Protein AF-0000000072267775 (afdb_homodimer)

Solvent-accessible surface area (backbone atoms only — not comparable to full-atom values): 23892 Å² total; per-residue (Å²): 131,82,83,70,72,66,82,50,84,39,82,40,55,26,66,60,50,72,68,62,51,66,71,50,48,56,61,29,36,35,22,32,34,41,36,36,34,30,46,35,71,53,41,47,44,39,39,70,70,67,62,46,78,72,95,62,68,51,29,81,65,31,11,24,40,31,27,36,28,65,43,62,46,77,40,95,89,70,45,74,48,82,42,37,34,45,63,38,65,40,53,80,43,58,92,45,47,57,58,43,40,70,72,35,50,39,36,34,42,32,22,24,90,46,67,52,61,63,52,28,52,71,40,27,31,80,58,63,14,33,34,31,21,54,39,52,91,80,44,22,53,53,38,28,69,9,49,75,46,77,76,47,76,43,60,39,91,84,48,34,78,66,24,22,34,38,30,33,34,28,49,68,24,38,69,26,28,27,33,24,26,57,84,27,50,45,40,56,61,54,50,43,44,50,51,34,36,52,54,47,47,59,57,60,66,64,52,68,76,61,70,70,62,70,64,81,72,68,74,61,71,72,57,70,82,113,130,82,84,73,72,66,83,48,87,39,82,39,54,25,66,59,51,72,68,63,51,66,71,53,48,57,62,29,36,35,23,31,35,42,36,35,35,29,44,35,69,52,42,47,43,38,40,69,71,69,61,46,79,73,95,62,66,52,29,82,66,32,12,24,40,30,26,37,30,65,42,61,46,79,42,96,88,70,46,73,47,80,41,37,35,44,63,37,66,41,53,80,43,57,91,46,48,57,58,43,39,71,73,36,50,40,36,34,44,31,22,23,90,47,66,53,63,64,52,27,51,71,41,26,30,81,59,63,16,32,32,32,20,52,40,48,90,80,44,21,54,53,38,28,70,9,48,76,45,77,75,47,76,42,61,40,90,83,48,33,78,65,24,21,35,38,30,32,33,29,50,68,24,39,68,27,30,27,34,25,26,56,84,28,48,44,41,55,62,54,51,42,42,50,51,33,38,51,54,48,48,59,58,59,67,62,52,68,73,62,70,70,63,66,63,82,70,68,78,60,74,75,67,64,91,113

InterPro domains:
  IPR004647 Fe-S hydro-lyase, tartrate dehydratase beta-type, catalytic domain [PF05683] (7-189)
  IPR036660 Fe-S hydro-lyase, tartrate dehydratase beta-type, catalytic domain superfamily [G3DSA:3.20.130.10] (2-190)
  IPR036660 Fe-S hydro-lyase, tartrate dehydratase beta-type, catalytic domain superfamily [SSF117457] (10-189)

pLDDT: mean 86.3, std 21.01, range [22.2, 98.94]

Secondary structure (DSSP, 8-state):
--TTS-PPEEEEESS--HHHHHT--TT-EEEEEEEEEE--HHHHIIIIIS-PPPSS-TTTS--EEE-EEEEEEE-TTS-EEEEEEEE-BGGGGHHHHHHHHHHH--SEEEEBS---HHHIIIIIGGGT-EEEEE--TT-HHHHHHTEEEEEEEESHHHH-TTTSEEEEEEEEEEEEEEEE-TT--BHHHHHHHHHHHHHHHHHHHTS-THHHH-----GGGGSTT-/--TTS-PPEEEEESS--HHHHHT--TT-EEEEEEEEEE--HHHHIIIIIS-PPPSS-TTTS--EEE-EEEEEEE-TTS-EEEEEEEE-BGGGGHHHHHHHHHHH--SEEEEBS---HHHIIIIIGGGT-EEEEE--TT-HHHHHHTEEEEEEEESHHHH-TTTSEEEEEEEEEEEEEEEE-TT--BHHHHHHHHHHHHHHHHHHHTS-THHHH-----TTTTS---

Organism: Cereibacter sphaeroides (strain ATCC 17023 / DSM 158 / JCM 6121 / CCUG 31486 / LMG 2827 / NBRC 12203 / NCIMB 8253 / ATH 2.4.1.) (NCBI:txid272943)

Foldseek 3Di:
DPPPDPADEEEAEQLHDLVRQQPDDFFHWYFYFFKEKEAEPLNLCCCQPVPDADPDDAPVRGLAYFQWAWPWDQDPVRFIDTAFIGFDDCQVCLVRQQVCCVRHLHQEYEGADDYDLCSLQVHNLVSNHFYWYAPDPPCRRVQRVQFPGWDDWAPCVPQNRRRIMTMTGGDRGDGIGGQAGNNSDGPVVVVVVVVVVVVVCVVVVPPDPVVVPVPPPVVPVPPPPD/DPPPDPADEEEAEQLHDLVRQQPDDFFHWYFYFFKEKEAEPLNLCCCQPVPDADPDDAPVRGLAYFQWAWPWDQDPVRFIDTAFIGFDDCQVCLVRQQVCCVRHLHQEYEGADDYDLCSLQVHNLVSNHFYWYAPDPPCRRVQRVQFPGWDDWAPCVPQNRRRIMTMTGGDRGDGIGGQAGNNSDGPVVVVVVVVVVVVVCVVVVPPDPVVVPVPPPVVPVPPDPD

Nearest PDB structures (foldseek):
  7xky-assembly1_B  TM=9.152E-01  e=5.501E-21  Methanocaldococcus jannaschii
  5dni-assembly2_B  TM=9.124E-01  e=1.171E-20  Methanocaldococcus jannaschii DSM 2661
  2isb-assembly1_A  TM=8.916E-01  e=7.185E-18  Archaeoglobus fulgidus
  6uq8-assembly1_A  TM=8.009E-01  e=1.855E-12  Leishmania major strain Friedlin
  6uq9-assembly1_B  TM=8.049E-01  e=4.769E-12  Leishmania major strain Friedlin

Sequence (452 aa):
MDRSAGPKRIRLSTTPSREDLARLHIGDVVHLDGLIYTAREGVYMRACEQGDALPMDLPRESAANFHCSPAATVEPDGSFTMGAVTATASFRFSKWIGEWFRLSGAKLIIGKGGMTSADYREHFVPNGAIYLTTVGYGTGALLGRGIKRVKALHWRE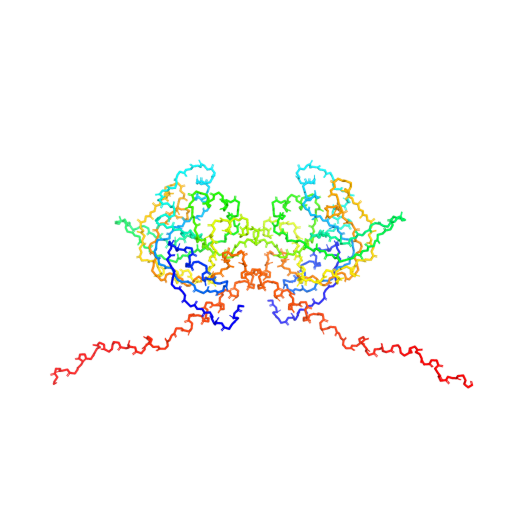DLGLAQAMWVLEAENMGPFIVESDLEGNSLFERENERVSQNLARVYEGTKPAVLRRFGETDDRSDELIGMDRSAGPKRIRLSTTPSREDLARLHIGDVVHLDGLIYTAREGVYMRACEQGDALPMDLPRESAANFHCSPAATVEPDGSFTMGAVTATASFRFSKWIGEWFRLSGAKLIIGKGGMTSADYREHFVPNGAIYLTTVGYGTGALLGRGIKRVKALHWREDLGLAQAMWVLEAENMGPFIVESDLEGNSLFERENERVSQNLARVYEGTKPAVLRRFGETDDRSDELIG

Structure (mmCIF, N/CA/C/O backbone):
data_AF-0000000072267775-model_v1
#
loop_
_entity.id
_entity.type
_entity.pdbx_description
1 polymer 'Tartrate dehydratase beta subunit'
#
loop_
_atom_site.group_PDB
_atom_site.id
_atom_site.type_symbol
_atom_site.label_atom_id
_atom_site.label_alt_id
_atom_site.label_comp_id
_atom_site.label_asym_id
_atom_site.label_entity_id
_atom_site.label_seq_id
_atom_site.pdbx_PDB_ins_code
_atom_site.Cartn_x
_atom_site.Cartn_y
_atom_site.Cartn_z
_atom_site.occupancy
_atom_site.B_iso_or_equiv
_atom_site.auth_seq_id
_atom_site.auth_comp_id
_atom_site.auth_asym_id
_atom_site.auth_atom_id
_atom_site.pdbx_PDB_model_num
ATOM 1 N N . MET A 1 1 ? 2.08 17.5 -20.594 1 28.41 1 MET A N 1
ATOM 2 C CA . MET A 1 1 ? 2.48 18.141 -19.344 1 28.41 1 MET A CA 1
ATOM 3 C C . MET A 1 1 ? 3.99 18.047 -19.156 1 28.41 1 MET A C 1
ATOM 5 O O . MET A 1 1 ? 4.586 16.984 -19.344 1 28.41 1 MET A O 1
ATOM 9 N N . ASP A 1 2 ? 4.715 19.172 -19.219 1 31.64 2 ASP A N 1
ATOM 10 C CA . ASP A 1 2 ? 6.156 19.344 -19.344 1 31.64 2 ASP A CA 1
ATOM 11 C C . ASP A 1 2 ? 6.902 18.625 -18.219 1 31.64 2 ASP A C 1
ATOM 13 O O . ASP A 1 2 ? 6.758 18.984 -17.047 1 31.64 2 ASP A O 1
ATOM 17 N N . ARG A 1 3 ? 7.207 17.453 -18.234 1 44.72 3 ARG A N 1
ATOM 18 C CA . ARG A 1 3 ? 8.055 16.594 -17.438 1 44.72 3 ARG A CA 1
ATOM 19 C C . ARG A 1 3 ? 9.312 17.312 -16.984 1 44.72 3 ARG A C 1
ATOM 21 O O . ARG A 1 3 ? 10.188 16.734 -16.344 1 44.72 3 ARG A O 1
ATOM 28 N N . SER A 1 4 ? 9.57 18.422 -17.422 1 42.12 4 SER A N 1
ATOM 29 C CA . SER A 1 4 ? 10.867 19.078 -17.281 1 42.12 4 SER A CA 1
ATOM 30 C C . SER A 1 4 ? 10.977 19.812 -15.945 1 42.12 4 SER A C 1
ATOM 32 O O . SER A 1 4 ? 12.023 20.359 -15.609 1 42.12 4 SER A O 1
ATOM 34 N N . ALA A 1 5 ? 9.805 20.344 -15.352 1 47.75 5 ALA A N 1
ATOM 35 C CA . ALA A 1 5 ? 10.117 21.281 -14.281 1 47.75 5 ALA A CA 1
ATOM 36 C C . ALA A 1 5 ? 10.539 20.547 -13.008 1 47.75 5 ALA A C 1
ATOM 38 O O . ALA A 1 5 ? 9.914 19.578 -12.609 1 47.75 5 ALA A O 1
ATOM 39 N N . GLY A 1 6 ? 11.789 20.562 -12.703 1 53.47 6 GLY A N 1
ATOM 40 C CA . GLY A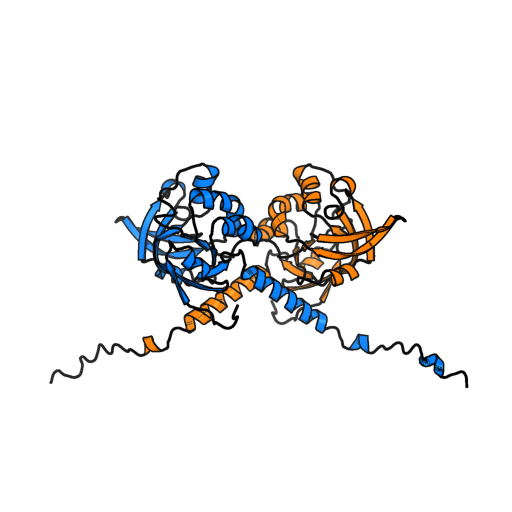 1 6 ? 12.414 20.031 -11.508 1 53.47 6 GLY A CA 1
ATOM 41 C C . GLY A 1 6 ? 11.539 20.156 -10.273 1 53.47 6 GLY A C 1
ATOM 42 O O . GLY A 1 6 ? 10.492 20.812 -10.305 1 53.47 6 GLY A O 1
ATOM 43 N N . PRO A 1 7 ? 11.758 19.312 -9.359 1 58.59 7 PRO A N 1
ATOM 44 C CA . PRO A 1 7 ? 10.992 19.406 -8.109 1 58.59 7 PRO A CA 1
ATOM 45 C C . PRO A 1 7 ? 10.992 20.812 -7.527 1 58.59 7 PRO A C 1
ATOM 47 O O . PRO A 1 7 ? 11.969 21.547 -7.684 1 58.59 7 PRO A O 1
ATOM 50 N N . LYS A 1 8 ? 9.773 21.391 -7.254 1 69.56 8 LYS A N 1
ATOM 51 C CA . LYS A 1 8 ? 9.594 22.734 -6.711 1 69.56 8 LYS A CA 1
ATOM 52 C C . LYS A 1 8 ? 9.242 22.688 -5.227 1 69.56 8 LYS A C 1
ATOM 54 O O . LYS A 1 8 ? 8.555 21.766 -4.773 1 69.56 8 LYS A O 1
ATOM 59 N N . ARG A 1 9 ? 9.945 23.453 -4.387 1 79.19 9 ARG A N 1
ATOM 60 C CA . ARG A 1 9 ? 9.57 23.703 -2.998 1 79.19 9 ARG A CA 1
ATOM 61 C C . ARG A 1 9 ? 8.367 24.641 -2.916 1 79.19 9 ARG A C 1
ATOM 63 O O . ARG A 1 9 ? 8.391 25.734 -3.473 1 79.19 9 ARG A O 1
ATOM 70 N N . ILE A 1 10 ? 7.305 24.125 -2.324 1 92.62 10 ILE A N 1
ATOM 71 C CA . ILE A 1 10 ? 6.055 24.875 -2.289 1 92.62 10 ILE A CA 1
ATOM 72 C C . ILE A 1 10 ? 5.637 25.109 -0.84 1 92.62 10 ILE A C 1
ATOM 74 O O . ILE A 1 10 ? 5.688 24.203 -0.013 1 92.62 10 ILE A O 1
ATOM 78 N N . ARG A 1 11 ? 5.332 26.312 -0.537 1 95.56 11 ARG A N 1
ATOM 79 C CA . ARG A 1 11 ? 4.68 26.641 0.728 1 95.56 11 ARG A CA 1
ATOM 80 C C . ARG A 1 11 ? 3.162 26.547 0.604 1 95.56 11 ARG A C 1
ATOM 82 O O . ARG A 1 11 ? 2.568 27.156 -0.289 1 95.56 11 ARG A O 1
ATOM 89 N N . LEU A 1 12 ? 2.57 25.75 1.471 1 98.19 12 LEU A N 1
ATOM 90 C CA . LEU A 1 12 ? 1.143 25.469 1.357 1 98.19 12 LEU A CA 1
ATOM 91 C C . LEU A 1 12 ? 0.432 25.719 2.684 1 98.19 12 LEU A C 1
ATOM 93 O O . LEU A 1 12 ? 0.943 25.359 3.746 1 98.19 12 LEU A O 1
ATOM 97 N N . SER A 1 13 ? -0.726 26.312 2.582 1 98.75 13 SER A N 1
ATOM 98 C CA . SER A 1 13 ? -1.564 26.516 3.758 1 98.75 13 SER A CA 1
ATOM 99 C C . SER A 1 13 ? -2.225 25.219 4.203 1 98.75 13 SER A C 1
ATOM 101 O O . SER A 1 13 ? -2.562 24.375 3.373 1 98.75 13 SER A O 1
ATOM 103 N N . THR A 1 14 ? -2.49 25.094 5.512 1 98.81 14 THR A N 1
ATOM 104 C CA . THR A 1 14 ? -3.203 23.938 6.023 1 98.81 14 THR A CA 1
ATOM 105 C C . THR A 1 14 ? -4.703 24.047 5.758 1 98.81 14 THR A C 1
ATOM 107 O O . THR A 1 14 ? -5.477 23.156 6.109 1 98.81 14 THR A O 1
ATOM 110 N N . THR A 1 15 ? -5.133 25.141 5.238 1 98.75 15 THR A N 1
ATOM 111 C CA . THR A 1 15 ? -6.461 25.328 4.668 1 98.75 15 THR A CA 1
ATOM 112 C C . THR A 1 15 ? -6.363 25.734 3.201 1 98.75 15 THR A C 1
ATOM 114 O O . THR A 1 15 ? -6.82 26.812 2.818 1 98.75 15 THR A O 1
ATOM 117 N N . PRO A 1 16 ? -5.848 24.875 2.422 1 98.69 16 PRO A N 1
ATOM 118 C CA . PRO A 1 16 ? -5.574 25.234 1.027 1 98.69 16 PRO A CA 1
ATOM 119 C C . PRO A 1 16 ? -6.844 25.391 0.199 1 98.69 16 PRO A C 1
ATOM 121 O O . PRO A 1 16 ? -7.852 24.734 0.467 1 98.69 16 PRO A O 1
ATOM 124 N N . SER A 1 17 ? -6.762 26.266 -0.789 1 98.06 17 SER A N 1
ATOM 125 C CA . SER A 1 17 ? -7.828 26.328 -1.787 1 98.06 17 SER A CA 1
ATOM 126 C C . SER A 1 17 ? -7.734 25.156 -2.766 1 98.06 17 SER A C 1
ATOM 128 O O . SER A 1 17 ? -6.715 24.469 -2.824 1 98.06 17 SER A O 1
ATOM 130 N N . ARG A 1 18 ? -8.828 25.016 -3.436 1 97.5 18 ARG A N 1
ATOM 131 C CA . ARG A 1 18 ? -8.812 23.984 -4.473 1 97.5 18 ARG A CA 1
ATOM 132 C C . ARG A 1 18 ? -7.758 24.281 -5.527 1 97.5 18 ARG A C 1
ATOM 134 O O . ARG A 1 18 ? -7.117 23.359 -6.051 1 97.5 18 ARG A O 1
ATOM 141 N N . GLU A 1 19 ? -7.59 25.5 -5.859 1 97.81 19 GLU A N 1
ATOM 142 C CA . GLU A 1 19 ? -6.602 25.922 -6.844 1 97.81 19 GLU A CA 1
ATOM 143 C C . GLU A 1 19 ? -5.184 25.625 -6.367 1 97.81 19 GLU A C 1
ATOM 145 O O . GLU A 1 19 ? -4.332 25.203 -7.156 1 97.81 19 GLU A O 1
ATOM 150 N N . ASP A 1 20 ? -4.906 25.844 -5.082 1 97.88 20 ASP A N 1
ATOM 151 C CA . ASP A 1 20 ? -3.607 25.5 -4.504 1 97.88 20 ASP A CA 1
ATOM 152 C C . ASP A 1 20 ? -3.266 24.031 -4.719 1 97.88 20 ASP A C 1
ATOM 154 O O . ASP A 1 20 ? -2.145 23.703 -5.109 1 97.88 20 ASP A O 1
ATOM 158 N N . LEU A 1 21 ? -4.246 23.188 -4.516 1 98.5 21 LEU A N 1
ATOM 159 C CA . LEU A 1 21 ? -4.031 21.75 -4.594 1 98.5 21 LEU A CA 1
ATOM 160 C C . LEU A 1 21 ? -3.914 21.297 -6.047 1 98.5 21 LEU A C 1
ATOM 162 O O . LEU A 1 21 ? -3.166 20.359 -6.352 1 98.5 21 LEU A O 1
ATOM 166 N N . ALA A 1 22 ? -4.637 21.969 -6.945 1 97.56 22 ALA A N 1
ATOM 167 C CA . ALA A 1 22 ? -4.66 21.594 -8.359 1 97.56 22 ALA A CA 1
ATOM 168 C C . ALA A 1 22 ? -3.301 21.828 -9.008 1 97.56 22 ALA A C 1
ATOM 170 O O . ALA A 1 22 ? -2.98 21.219 -10.031 1 97.56 22 ALA A O 1
ATOM 171 N N . ARG A 1 23 ? -2.496 22.641 -8.383 1 96.06 23 ARG A N 1
ATOM 172 C CA . ARG A 1 23 ? -1.191 22.969 -8.945 1 96.06 23 ARG A CA 1
ATOM 173 C C . ARG A 1 23 ? -0.14 21.953 -8.531 1 96.06 23 ARG A C 1
ATOM 175 O O . ARG A 1 23 ? 0.968 21.938 -9.078 1 96.06 23 ARG A O 1
ATOM 182 N N . LEU A 1 24 ? -0.447 21.141 -7.625 1 97.12 24 LEU A N 1
ATOM 183 C CA . LEU A 1 24 ? 0.521 20.188 -7.102 1 97.12 24 LEU A CA 1
ATOM 184 C C . LEU A 1 24 ? 0.57 18.938 -7.973 1 97.12 24 LEU A C 1
ATOM 186 O O . LEU A 1 24 ? -0.46 18.484 -8.477 1 97.12 24 LEU A O 1
ATOM 190 N N . HIS A 1 25 ? 1.751 18.391 -8.07 1 95.69 25 HIS A N 1
ATOM 191 C CA . HIS A 1 25 ? 1.989 17.125 -8.75 1 95.69 25 HIS A CA 1
ATOM 192 C C . HIS A 1 25 ? 2.678 16.125 -7.832 1 95.69 25 HIS A C 1
ATOM 194 O O . HIS A 1 25 ? 3.404 16.516 -6.914 1 95.69 25 HIS A O 1
ATOM 200 N N . ILE A 1 26 ? 2.412 14.898 -8.141 1 96.19 26 ILE A N 1
ATOM 201 C CA . ILE A 1 26 ? 3.088 13.883 -7.348 1 96.19 26 ILE A CA 1
ATOM 202 C C . ILE A 1 26 ? 4.598 14.102 -7.41 1 96.19 26 ILE A C 1
ATOM 204 O O . ILE A 1 26 ? 5.145 14.406 -8.469 1 96.19 26 ILE A O 1
ATOM 208 N N . GLY A 1 27 ? 5.246 14.008 -6.215 1 93.94 27 GLY A N 1
ATOM 209 C CA . GLY A 1 27 ? 6.688 14.195 -6.141 1 93.94 27 GLY A CA 1
ATOM 210 C C . GLY A 1 27 ? 7.086 15.602 -5.719 1 93.94 27 GLY A C 1
ATOM 211 O O . GLY A 1 27 ? 8.234 15.836 -5.332 1 93.94 27 GLY A O 1
ATOM 212 N N . ASP A 1 28 ? 6.188 16.578 -5.789 1 94.19 28 ASP A N 1
ATOM 213 C CA . ASP A 1 28 ? 6.469 17.922 -5.285 1 94.19 28 ASP A CA 1
ATOM 214 C C . ASP A 1 28 ? 6.789 17.891 -3.793 1 94.19 28 ASP A C 1
ATOM 216 O O . ASP A 1 28 ? 6.234 17.078 -3.049 1 94.19 28 ASP A O 1
ATOM 220 N N . VAL A 1 29 ? 7.688 18.766 -3.336 1 93.62 29 VAL A N 1
ATOM 221 C CA . VAL A 1 29 ? 8.023 18.922 -1.923 1 93.62 29 VAL A CA 1
ATOM 222 C C . VAL A 1 29 ? 7.273 20.109 -1.339 1 93.62 29 VAL A C 1
ATOM 224 O O . VAL A 1 29 ? 7.297 21.219 -1.905 1 93.62 29 VAL A O 1
ATOM 227 N N . VAL A 1 30 ? 6.625 19.891 -0.206 1 95.5 30 VAL A N 1
ATOM 228 C CA . VAL A 1 30 ? 5.723 20.891 0.357 1 95.5 30 VAL A CA 1
ATOM 229 C C . VAL A 1 30 ? 6.113 21.188 1.806 1 95.5 30 VAL A C 1
ATOM 231 O O . VAL A 1 30 ? 6.508 20.281 2.541 1 95.5 30 VAL A O 1
ATOM 234 N N . HIS A 1 31 ? 6.004 22.469 2.197 1 96.06 31 HIS A N 1
ATOM 235 C CA . HIS A 1 31 ? 6.059 22.906 3.586 1 96.06 31 HIS A CA 1
ATOM 236 C C . HIS A 1 31 ? 4.75 23.562 4.004 1 96.06 31 HIS A C 1
ATOM 238 O O . HIS A 1 31 ? 4.148 24.312 3.227 1 96.06 31 HIS A O 1
ATOM 244 N N . LEU A 1 32 ? 4.332 23.328 5.18 1 98.12 32 LEU A N 1
ATOM 245 C CA . LEU A 1 32 ? 2.986 23.719 5.578 1 98.12 32 LEU A CA 1
ATOM 246 C C . LEU A 1 32 ? 3.027 24.875 6.566 1 98.12 32 LEU A C 1
ATOM 248 O O . LEU A 1 32 ? 3.891 24.922 7.445 1 98.12 32 LEU A O 1
ATOM 252 N N . ASP A 1 33 ? 2.049 25.766 6.402 1 98.69 33 ASP A N 1
ATOM 253 C CA . ASP A 1 33 ? 1.779 26.844 7.332 1 98.69 33 ASP A CA 1
ATOM 254 C C . ASP A 1 33 ? 0.33 26.812 7.812 1 98.69 33 ASP A C 1
ATOM 256 O O . ASP A 1 33 ? -0.593 26.703 7.004 1 98.69 33 ASP A O 1
ATOM 260 N N . GLY A 1 34 ? 0.158 26.953 9.117 1 98.69 34 GLY A N 1
ATOM 261 C CA . GLY A 1 34 ? -1.181 26.969 9.688 1 98.69 34 GLY A CA 1
ATOM 262 C C . GLY A 1 34 ? -1.39 25.906 10.742 1 98.69 34 GLY A C 1
ATOM 263 O O . GLY A 1 34 ? -0.424 25.359 11.289 1 98.69 34 GLY A O 1
ATOM 264 N N . LEU A 1 35 ? -2.592 25.609 11.094 1 98.75 35 LEU A N 1
ATOM 265 C CA . LEU A 1 35 ? -2.889 24.609 12.117 1 98.75 35 LEU A CA 1
ATOM 266 C C . LEU A 1 35 ? -2.934 23.203 11.516 1 98.75 35 LEU A C 1
ATOM 268 O O . LEU A 1 35 ? -3.469 23.016 10.422 1 98.75 35 LEU A O 1
ATOM 272 N N . ILE A 1 36 ? -2.312 22.328 12.203 1 98.75 36 ILE A N 1
ATOM 273 C CA . ILE A 1 36 ? -2.379 20.891 11.906 1 98.75 36 ILE A CA 1
ATOM 274 C C . ILE A 1 36 ? -2.947 20.141 13.117 1 98.75 36 ILE A C 1
ATOM 276 O O . ILE A 1 36 ? -2.574 20.422 14.258 1 98.75 36 ILE A O 1
ATOM 280 N N . TYR A 1 37 ? -3.887 19.328 12.867 1 98.81 37 TYR A N 1
ATOM 281 C CA . TYR A 1 37 ? -4.355 18.484 13.961 1 98.81 37 TYR A CA 1
ATOM 282 C C . TYR A 1 37 ? -3.932 17.031 13.758 1 98.81 37 TYR A C 1
ATOM 284 O O . TYR A 1 37 ? -3.896 16.547 12.633 1 98.81 37 TYR A O 1
ATOM 292 N N . THR A 1 38 ? -3.535 16.391 14.844 1 98.5 38 THR A N 1
ATOM 293 C CA . THR A 1 38 ? -3.203 14.969 14.789 1 98.5 38 THR A CA 1
ATOM 294 C C . THR A 1 38 ? -4.445 14.117 15.008 1 98.5 38 THR A C 1
ATOM 296 O O . THR A 1 38 ? -5.34 14.492 15.766 1 98.5 38 THR A O 1
ATOM 299 N N . ALA A 1 39 ? -4.551 13.062 14.375 1 98.56 39 ALA A N 1
ATOM 300 C CA . ALA A 1 39 ? -5.598 12.062 14.562 1 98.56 39 ALA A CA 1
ATOM 301 C C . ALA A 1 39 ? -5.094 10.664 14.195 1 98.56 39 ALA A C 1
ATOM 303 O O . ALA A 1 39 ? -4.805 10.391 13.023 1 98.56 39 ALA A O 1
ATOM 304 N N . ARG A 1 40 ? -4.918 9.914 15.195 1 97.44 40 ARG A N 1
ATOM 305 C CA . ARG A 1 40 ? -4.566 8.508 15.008 1 97.44 40 ARG A CA 1
ATOM 306 C C . ARG A 1 40 ? -5.73 7.598 15.383 1 97.44 40 ARG A C 1
ATOM 308 O O . ARG A 1 40 ? -6.895 7.992 15.266 1 97.44 40 ARG A O 1
ATOM 315 N N . GLU A 1 41 ? -5.512 6.363 15.703 1 97.25 41 GLU A N 1
ATOM 316 C CA . GLU A 1 41 ? -6.566 5.371 15.883 1 97.25 41 GLU A CA 1
ATOM 317 C C . GLU A 1 41 ? -7.57 5.816 16.938 1 97.25 41 GLU A C 1
ATOM 319 O O . GLU A 1 41 ? -8.781 5.684 16.734 1 97.25 41 GLU A O 1
ATOM 324 N N . GLY A 1 42 ? -7.086 6.332 18.031 1 97.62 42 GLY A N 1
ATOM 325 C CA . GLY A 1 42 ? -7.98 6.758 19.094 1 97.62 42 GLY A CA 1
ATOM 326 C C . GLY A 1 42 ? -8.977 7.809 18.656 1 97.62 42 GLY A C 1
ATOM 327 O O . GLY A 1 42 ? -10.172 7.691 18.922 1 97.62 42 GLY A O 1
ATOM 328 N N . VAL A 1 43 ? -8.523 8.773 17.984 1 98.44 43 VAL A N 1
ATOM 329 C CA . VAL A 1 43 ? -9.367 9.859 17.516 1 98.44 43 VAL A CA 1
ATOM 330 C C . VAL A 1 43 ? -10.328 9.352 16.453 1 98.44 43 VAL A C 1
ATOM 332 O O . VAL A 1 43 ? -11.523 9.672 16.469 1 98.44 43 VAL A O 1
ATOM 335 N N . TYR A 1 44 ? -9.859 8.539 15.531 1 98.56 44 TYR A N 1
ATOM 336 C CA . TYR A 1 44 ? -10.695 7.98 14.469 1 98.56 44 TYR A CA 1
ATOM 337 C C . TYR A 1 44 ? -11.812 7.125 15.039 1 98.56 44 TYR A C 1
ATOM 339 O O . TYR A 1 44 ? -12.961 7.219 14.602 1 98.56 44 TYR A O 1
ATOM 347 N N . MET A 1 45 ? -11.422 6.336 15.969 1 98 45 MET A N 1
ATOM 348 C CA . MET A 1 45 ? -12.422 5.461 16.594 1 98 45 MET A CA 1
ATOM 349 C C . MET A 1 45 ? -13.5 6.277 17.281 1 98 45 MET A C 1
ATOM 351 O O . MET A 1 45 ? -14.688 5.996 17.141 1 98 45 MET A O 1
ATOM 355 N N . ARG A 1 46 ? -13.133 7.254 18.031 1 97.75 46 ARG A N 1
ATOM 356 C CA . ARG A 1 46 ? -14.086 8.086 18.766 1 97.75 46 ARG A CA 1
ATOM 357 C C . ARG A 1 46 ? -15.047 8.789 17.812 1 97.75 46 ARG A C 1
ATOM 359 O O . ARG A 1 46 ? -16.266 8.773 18.016 1 97.75 46 ARG A O 1
ATOM 366 N N . ALA A 1 47 ? -14.484 9.328 16.797 1 98.12 47 ALA A N 1
ATOM 367 C CA . ALA A 1 47 ? -15.297 10.117 15.883 1 98.12 47 ALA A CA 1
ATOM 368 C C . ALA A 1 47 ? -16.094 9.219 14.938 1 98.12 47 ALA A C 1
ATOM 370 O O . ALA A 1 47 ? -17.312 9.367 14.812 1 98.12 47 ALA A O 1
ATOM 371 N N . CYS A 1 48 ? -15.516 8.211 14.344 1 98.38 48 CYS A N 1
ATOM 372 C CA . CYS A 1 48 ? -16.109 7.441 13.266 1 98.38 48 CYS A CA 1
ATOM 373 C C . CYS A 1 48 ? -16.969 6.305 13.812 1 98.38 48 CYS A C 1
ATOM 375 O O . CYS A 1 48 ? -17.969 5.918 13.203 1 98.38 48 CYS A O 1
ATOM 377 N N . GLU A 1 49 ? -16.562 5.766 14.906 1 97.62 49 GLU A N 1
ATOM 378 C CA . GLU A 1 49 ? -17.266 4.59 15.406 1 97.62 49 GLU A CA 1
ATOM 379 C C . GLU A 1 49 ? -18.188 4.953 16.578 1 97.62 49 GLU A C 1
ATOM 381 O O . GLU A 1 49 ? -19.312 4.453 16.672 1 97.62 49 GLU A O 1
ATOM 386 N N . GLN A 1 50 ? -17.734 5.785 17.422 1 97.5 50 GLN A N 1
ATOM 387 C CA . GLN A 1 50 ? -18.5 6.105 18.625 1 97.5 50 GLN A CA 1
ATOM 388 C C . GLN A 1 50 ? -19.391 7.32 18.391 1 97.5 50 GLN A C 1
ATOM 390 O O . GLN A 1 50 ? -20.312 7.578 19.172 1 97.5 50 GLN A O 1
ATOM 395 N N . GLY A 1 51 ? -19.109 8.039 17.422 1 97.75 51 GLY A N 1
ATOM 396 C CA . GLY A 1 51 ? -19.984 9.133 17.016 1 97.75 51 GLY A CA 1
ATOM 397 C C . GLY A 1 51 ? -19.734 10.414 17.797 1 97.75 51 GLY A C 1
ATOM 398 O O . GLY A 1 51 ? -20.578 11.312 17.812 1 97.75 51 GLY A O 1
ATOM 399 N N . ASP A 1 52 ? -18.625 10.539 18.484 1 97.88 52 ASP A N 1
ATOM 400 C CA . ASP A 1 52 ? -18.281 11.758 19.219 1 97.88 52 ASP A CA 1
ATOM 401 C C . ASP A 1 52 ? -18.031 12.922 18.266 1 97.88 52 ASP A C 1
ATOM 403 O O . ASP A 1 52 ? -17.391 12.75 17.219 1 97.88 52 ASP A O 1
ATOM 407 N N . ALA A 1 53 ? -18.531 14.078 18.656 1 97.94 53 ALA A N 1
ATOM 408 C CA . ALA A 1 53 ? -18.297 15.273 17.859 1 97.94 53 ALA A CA 1
ATOM 409 C C . ALA A 1 53 ? -16.828 15.695 17.922 1 97.94 53 ALA A C 1
ATOM 411 O O . ALA A 1 53 ? -16.219 15.656 19 1 97.94 53 ALA A O 1
ATOM 412 N N . LEU A 1 54 ? -16.312 16.109 16.828 1 98.44 54 LEU A N 1
ATOM 413 C CA . LEU A 1 54 ? -14.938 16.609 16.797 1 98.44 54 LEU A CA 1
ATOM 414 C C . LEU A 1 54 ? -14.82 17.922 17.562 1 98.44 54 LEU A C 1
ATOM 416 O O . LEU A 1 54 ? -15.695 18.781 17.469 1 98.44 54 LEU A O 1
ATOM 420 N N . PRO A 1 55 ? -13.773 18.109 18.266 1 98.19 55 PRO A N 1
ATOM 421 C CA . PRO A 1 55 ? -13.641 19.281 19.141 1 98.19 55 PRO A CA 1
ATOM 422 C C . PRO A 1 55 ? -13.188 20.516 18.375 1 98.19 55 PRO A C 1
ATOM 424 O O . PRO A 1 55 ? -12.977 21.578 18.984 1 98.19 55 PRO A O 1
ATOM 427 N N . MET A 1 56 ? -13.023 20.484 17.125 1 98.25 56 MET A N 1
ATOM 428 C CA . MET A 1 56 ? -12.625 21.594 16.266 1 98.25 56 MET A CA 1
ATOM 429 C C . MET A 1 56 ? -13.68 21.859 15.195 1 98.25 56 MET A C 1
ATOM 431 O O . MET A 1 56 ? -14.43 20.969 14.82 1 98.25 56 MET A O 1
ATOM 435 N N . ASP A 1 57 ? -13.727 23.156 14.789 1 98.38 57 ASP A N 1
ATOM 436 C CA . ASP A 1 57 ? -14.539 23.5 13.625 1 98.38 57 ASP A CA 1
ATOM 437 C C . ASP A 1 57 ? -13.789 23.203 12.328 1 98.38 57 ASP A C 1
ATOM 439 O O . ASP A 1 57 ? -13.109 24.062 11.781 1 98.38 57 ASP A O 1
ATOM 443 N N . LEU A 1 58 ? -13.961 22.031 11.82 1 98.62 58 LEU A N 1
ATOM 444 C CA . LEU A 1 58 ? -13.25 21.562 10.633 1 98.62 58 LEU A CA 1
ATOM 445 C C . LEU A 1 58 ? -14.148 21.594 9.406 1 98.62 58 LEU A C 1
ATOM 447 O O . LEU A 1 58 ? -15.359 21.359 9.516 1 98.62 58 LEU A O 1
ATOM 451 N N . PRO A 1 59 ? -13.617 21.844 8.328 1 98.5 59 PRO A N 1
ATOM 452 C CA . PRO A 1 59 ? -12.203 22.094 8.008 1 98.5 59 PRO A CA 1
ATOM 453 C C . PRO A 1 59 ? -11.812 23.562 8.117 1 98.5 59 PRO A C 1
ATOM 455 O O . PRO A 1 59 ? -10.719 23.938 7.703 1 98.5 59 PRO A O 1
ATOM 458 N N . ARG A 1 60 ? -12.695 24.438 8.695 1 98.38 60 ARG A N 1
ATOM 459 C CA . ARG A 1 60 ? -12.453 25.875 8.727 1 98.38 60 ARG A CA 1
ATOM 460 C C . ARG A 1 60 ? -11.172 26.203 9.492 1 98.38 60 ARG A C 1
ATOM 462 O O . ARG A 1 60 ? -10.383 27.047 9.055 1 98.38 60 ARG A O 1
ATOM 469 N N . GLU A 1 61 ? -10.961 25.531 10.57 1 98.69 61 GLU A N 1
ATOM 470 C CA . GLU A 1 61 ? -9.781 25.812 11.391 1 98.69 61 GLU A CA 1
ATOM 471 C C . GLU A 1 61 ? -8.539 25.141 10.805 1 98.69 61 GLU A C 1
ATOM 473 O O . GLU A 1 61 ? -7.426 25.625 10.977 1 98.69 61 GLU A O 1
ATOM 478 N N . SER A 1 62 ? -8.719 24 10.289 1 98.88 62 SER A N 1
ATOM 479 C CA . SER A 1 62 ? -7.645 23.25 9.633 1 98.88 62 SER A CA 1
ATOM 480 C C . SER A 1 62 ? -8.188 22.109 8.781 1 98.88 62 SER A C 1
ATOM 482 O O . SER A 1 62 ? -9.086 21.391 9.219 1 98.88 62 SER A O 1
ATOM 484 N N . ALA A 1 63 ? -7.66 22.016 7.613 1 98.88 63 ALA A N 1
ATOM 485 C CA . ALA A 1 63 ? -8.039 20.906 6.738 1 98.88 63 ALA A CA 1
ATOM 486 C C . ALA A 1 63 ? -6.941 19.859 6.68 1 98.88 63 ALA A C 1
ATOM 488 O O . ALA A 1 63 ? -6.941 19 5.793 1 98.88 63 ALA A O 1
ATOM 489 N N . ALA A 1 64 ? -5.945 19.891 7.629 1 98.94 64 ALA A N 1
ATOM 490 C CA . ALA A 1 64 ? -4.77 19.031 7.57 1 98.94 64 ALA A CA 1
ATOM 491 C C . ALA A 1 64 ? -4.738 18.062 8.75 1 98.94 64 ALA A C 1
ATOM 493 O O . ALA A 1 64 ? -4.473 18.469 9.883 1 98.94 64 ALA A O 1
ATOM 494 N N . ASN A 1 65 ? -5 16.828 8.477 1 98.94 65 ASN A N 1
ATOM 495 C CA . ASN A 1 65 ? -4.859 15.758 9.453 1 98.94 65 ASN A CA 1
ATOM 496 C C . ASN A 1 65 ? -3.504 15.062 9.336 1 98.94 65 ASN A C 1
ATOM 498 O O . ASN A 1 65 ? -3.141 14.578 8.258 1 98.94 65 ASN A O 1
ATOM 502 N N . PHE A 1 66 ? -2.805 15.047 10.422 1 98.75 66 PHE A N 1
ATOM 503 C CA . PHE A 1 66 ? -1.509 14.375 10.438 1 98.75 66 PHE A CA 1
ATOM 504 C C . PHE A 1 66 ? -1.566 13.102 11.273 1 98.75 66 PHE A C 1
ATOM 506 O O . PHE A 1 66 ? -1.804 13.156 12.484 1 98.75 66 PHE A O 1
ATOM 513 N N . HIS A 1 67 ? -1.344 12.016 10.609 1 98.12 67 HIS A N 1
ATOM 514 C CA . HIS A 1 67 ? -1.205 10.734 11.297 1 98.12 67 HIS A CA 1
ATOM 515 C C . HIS A 1 67 ? 0.136 10.641 12.016 1 98.12 67 HIS A C 1
ATOM 517 O O . HIS A 1 67 ? 1.056 9.969 11.539 1 98.12 67 HIS A O 1
ATOM 523 N N . CYS A 1 68 ? 0.186 11.25 13.188 1 96.5 68 CYS A N 1
ATOM 524 C CA . CYS A 1 68 ? 1.43 11.242 13.945 1 96.5 68 CYS A CA 1
ATOM 525 C C . CYS A 1 68 ? 1.157 11.406 15.438 1 96.5 68 CYS A C 1
ATOM 527 O O . CYS A 1 68 ? 0.017 11.641 15.844 1 96.5 68 CYS A O 1
ATOM 529 N N . SER A 1 69 ? 2.17 11.148 16.141 1 94.12 69 SER A N 1
ATOM 530 C CA . SER A 1 69 ? 2.227 11.453 17.562 1 94.12 69 SER A CA 1
ATOM 531 C C . SER A 1 69 ? 3.426 12.336 17.891 1 94.12 69 SER A C 1
ATOM 533 O O . SER A 1 69 ? 4.57 11.969 17.625 1 94.12 69 SER A O 1
ATOM 535 N N . PRO A 1 70 ? 3.178 13.516 18.469 1 91.5 70 PRO A N 1
ATOM 536 C CA . PRO A 1 70 ? 4.309 14.336 18.906 1 91.5 70 PRO A CA 1
ATOM 537 C C . PRO A 1 70 ? 4.93 13.84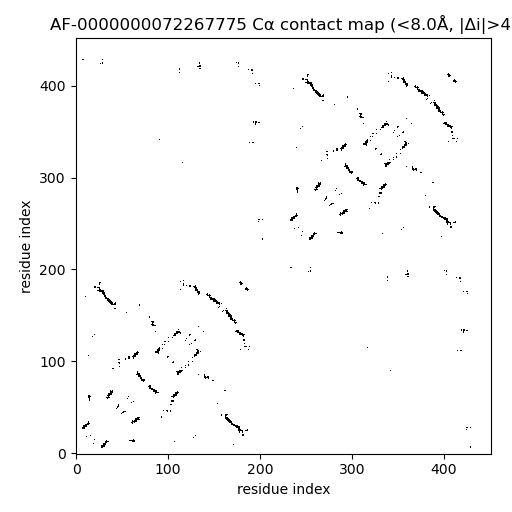4 20.203 1 91.5 70 PRO A C 1
ATOM 539 O O . PRO A 1 70 ? 4.219 13.359 21.094 1 91.5 70 PRO A O 1
ATOM 542 N N . ALA A 1 71 ? 6.227 13.773 20.125 1 88.62 71 ALA A N 1
ATOM 543 C CA . ALA A 1 71 ? 6.902 13.633 21.406 1 88.62 71 ALA A CA 1
ATOM 544 C C . ALA A 1 71 ? 6.812 14.93 22.219 1 88.62 71 ALA A C 1
ATOM 546 O O . ALA A 1 71 ? 7.5 15.906 21.922 1 88.62 71 ALA A O 1
ATOM 547 N N . ALA A 1 72 ? 5.844 14.984 23.078 1 86.81 72 ALA A N 1
ATOM 548 C CA . ALA A 1 72 ? 5.629 16.219 23.828 1 86.81 72 ALA A CA 1
ATOM 549 C C . ALA A 1 72 ? 5.406 15.93 25.312 1 86.81 72 ALA A C 1
ATOM 551 O O . ALA A 1 72 ? 4.926 14.852 25.672 1 86.81 72 ALA A O 1
ATOM 552 N N . THR A 1 73 ? 5.898 16.844 26.031 1 84.25 73 THR A N 1
ATOM 553 C CA . THR A 1 73 ? 5.617 16.797 27.453 1 84.25 73 THR A CA 1
ATOM 554 C C . THR A 1 73 ? 4.82 18.031 27.891 1 84.25 73 THR A C 1
ATOM 556 O O . THR A 1 73 ? 4.934 19.094 27.281 1 84.25 73 THR A O 1
ATOM 559 N N . VAL A 1 74 ? 4.004 17.797 28.828 1 82.5 74 VAL A N 1
ATOM 560 C CA . VAL A 1 74 ? 3.273 18.906 29.438 1 82.5 74 VAL A CA 1
ATOM 561 C C . VAL A 1 74 ? 4.012 19.375 30.688 1 82.5 74 VAL A C 1
ATOM 563 O O . VAL A 1 74 ? 4.219 18.609 31.625 1 82.5 74 VAL A O 1
ATOM 566 N N . GLU A 1 75 ? 4.324 20.656 30.625 1 84.75 75 GLU A N 1
ATOM 567 C CA . GLU A 1 75 ? 5.035 21.25 31.75 1 84.75 75 GLU A CA 1
ATOM 568 C C . GLU A 1 75 ? 4.078 21.609 32.875 1 84.75 75 GLU A C 1
ATOM 570 O O . GLU A 1 75 ? 2.879 21.766 32.656 1 84.75 75 GLU A O 1
ATOM 575 N N . PRO A 1 76 ? 4.66 21.797 34.094 1 87.44 76 PRO A N 1
ATOM 576 C CA . PRO A 1 76 ? 3.824 22.109 35.25 1 87.44 76 PRO A CA 1
ATOM 577 C C . PRO A 1 76 ? 3.012 23.391 35.062 1 87.44 76 PRO A C 1
ATOM 579 O O . PRO A 1 76 ? 1.912 23.516 35.625 1 87.44 76 PRO A O 1
ATOM 582 N N . ASP A 1 77 ? 3.525 24.391 34.281 1 88.56 77 ASP A N 1
ATOM 583 C CA . ASP A 1 77 ? 2.838 25.672 34.062 1 88.56 77 ASP A CA 1
ATOM 584 C C . ASP A 1 77 ? 1.799 25.562 32.969 1 88.56 77 ASP A C 1
ATOM 586 O O . ASP A 1 77 ? 1.171 26.547 32.594 1 88.56 77 ASP A O 1
ATOM 590 N N . GLY A 1 78 ? 1.667 24.375 32.406 1 80.94 78 GLY A N 1
ATOM 591 C CA . GLY A 1 78 ? 0.662 24.125 31.391 1 80.94 78 GLY A CA 1
ATOM 592 C C . GLY A 1 78 ? 1.202 24.266 29.984 1 80.94 78 GLY A C 1
ATOM 593 O O . GLY A 1 78 ? 0.508 23.953 29.016 1 80.94 78 GLY A O 1
ATOM 594 N N . SER A 1 79 ? 2.467 24.688 30 1 84.5 79 SER A N 1
ATOM 595 C CA . SER A 1 79 ? 3.074 24.812 28.672 1 84.5 79 SER A CA 1
ATOM 596 C C . SER A 1 79 ? 3.539 23.469 28.141 1 84.5 79 SER A C 1
ATOM 598 O O . SER A 1 79 ? 3.506 22.469 28.859 1 84.5 79 SER A O 1
ATOM 600 N N . PHE A 1 80 ? 3.809 23.422 26.828 1 88.56 80 PHE A N 1
ATOM 601 C CA . PHE A 1 80 ? 4.23 22.188 26.203 1 88.56 80 PHE A CA 1
ATOM 602 C C . PHE A 1 80 ? 5.668 22.281 25.703 1 88.56 80 PHE A C 1
ATOM 604 O O . PHE A 1 80 ? 6.086 23.328 25.219 1 88.56 80 PHE A O 1
ATOM 611 N N . THR A 1 81 ? 6.387 21.219 25.922 1 85.94 81 THR A N 1
ATOM 612 C CA . THR A 1 81 ? 7.676 21.047 25.266 1 85.94 81 THR A CA 1
ATOM 613 C C . THR A 1 81 ? 7.586 20.016 24.156 1 85.94 81 THR A C 1
ATOM 615 O O . THR A 1 81 ? 7.16 18.875 24.391 1 85.94 81 THR A O 1
ATOM 618 N N . MET A 1 82 ? 7.969 20.609 23.016 1 88.25 82 MET A N 1
ATOM 619 C CA . MET A 1 82 ? 7.793 19.75 21.844 1 88.25 82 MET A CA 1
ATOM 620 C C . MET A 1 82 ? 9.117 19.109 21.438 1 88.25 82 MET A C 1
ATOM 622 O O . MET A 1 82 ? 10.156 19.766 21.453 1 88.25 82 MET A O 1
ATOM 626 N N . GLY A 1 83 ? 9.008 17.844 21.172 1 88.94 83 GLY A N 1
ATOM 627 C CA . GLY A 1 83 ? 10.125 17.109 20.594 1 88.94 83 GLY A CA 1
ATOM 628 C C . GLY A 1 83 ? 9.844 16.594 19.188 1 88.94 83 GLY A C 1
ATOM 629 O O . GLY A 1 83 ? 9.219 17.281 18.391 1 88.94 83 GLY A O 1
ATOM 630 N N . ALA A 1 84 ? 10.391 15.461 18.922 1 90.31 84 ALA A N 1
ATOM 631 C CA . ALA A 1 84 ? 10.266 14.867 17.594 1 90.31 84 ALA A CA 1
ATOM 632 C C . ALA A 1 84 ? 8.828 14.445 17.312 1 90.31 84 ALA A C 1
ATOM 634 O O . ALA A 1 84 ? 8.07 14.148 18.234 1 90.31 84 ALA A O 1
ATOM 635 N N . VAL A 1 85 ? 8.445 14.516 16.094 1 91.5 85 VAL A N 1
ATOM 636 C CA . VAL A 1 85 ? 7.16 14.039 15.602 1 91.5 85 VAL A CA 1
ATOM 637 C C . VAL A 1 85 ? 7.332 12.656 14.969 1 91.5 85 VAL A C 1
ATOM 639 O O . VAL A 1 85 ? 8.188 12.469 14.102 1 91.5 85 VAL A O 1
ATOM 642 N N . THR A 1 86 ? 6.539 11.719 15.414 1 91.75 86 THR A N 1
ATOM 643 C CA . THR A 1 86 ? 6.598 10.367 14.867 1 91.75 86 THR A CA 1
ATOM 644 C C . THR A 1 86 ? 5.352 10.062 14.039 1 91.75 86 THR A C 1
ATOM 646 O O . THR A 1 86 ? 4.262 9.891 14.594 1 91.75 86 THR A O 1
ATOM 649 N N . ALA A 1 87 ? 5.559 10 12.766 1 94.88 87 ALA A N 1
ATOM 650 C CA . ALA A 1 87 ? 4.449 9.688 11.875 1 94.88 87 ALA A CA 1
ATOM 651 C C . ALA A 1 87 ? 4.121 8.195 11.914 1 94.88 87 ALA A C 1
ATOM 653 O O . ALA A 1 87 ? 4.988 7.367 12.211 1 94.88 87 ALA A O 1
ATOM 654 N N . THR A 1 88 ? 2.941 7.836 11.711 1 93.81 88 THR A N 1
ATOM 655 C CA . THR A 1 88 ? 2.533 6.438 11.602 1 93.81 88 THR A CA 1
ATOM 656 C C . THR A 1 88 ? 2.08 6.113 10.188 1 93.81 88 THR A C 1
ATOM 658 O O . THR A 1 88 ? 1.869 7.016 9.375 1 93.81 88 THR A O 1
ATOM 661 N N . ALA A 1 89 ? 2.041 4.809 9.938 1 92.06 89 ALA A N 1
ATOM 662 C CA . ALA A 1 89 ? 1.628 4.328 8.617 1 92.06 89 ALA A CA 1
ATOM 663 C C . ALA A 1 89 ? 0.141 4.578 8.383 1 92.06 89 ALA A C 1
ATOM 665 O O . ALA A 1 89 ? -0.697 4.188 9.203 1 92.06 89 ALA A O 1
ATOM 666 N N . SER A 1 90 ? -0.22 5.125 7.203 1 95.88 90 SER A N 1
ATOM 667 C CA . SER A 1 90 ? -1.566 5.637 6.973 1 95.88 90 SER A CA 1
ATOM 668 C C . SER A 1 90 ? -2.508 4.531 6.512 1 95.88 90 SER A C 1
ATOM 670 O O . SER A 1 90 ? -3.73 4.672 6.59 1 95.88 90 SER A O 1
ATOM 672 N N . PHE A 1 91 ? -1.914 3.465 6.02 1 87.94 91 PHE A N 1
ATOM 673 C CA . PHE A 1 91 ? -2.764 2.391 5.52 1 87.94 91 PHE A CA 1
ATOM 674 C C . PHE A 1 91 ? -3.688 1.876 6.617 1 87.94 91 PHE A C 1
ATOM 676 O O . PHE A 1 91 ? -4.777 1.37 6.336 1 87.94 91 PHE A O 1
ATOM 683 N N . ARG A 1 92 ? -3.359 1.989 7.836 1 90.19 92 ARG A N 1
ATOM 684 C CA . ARG A 1 92 ? -4.121 1.497 8.977 1 90.19 92 ARG A CA 1
ATOM 685 C C . ARG A 1 92 ? -5.441 2.25 9.117 1 90.19 92 ARG A C 1
ATOM 687 O O . ARG A 1 92 ? -6.344 1.803 9.828 1 90.19 92 ARG A O 1
ATOM 694 N N . PHE A 1 93 ? -5.508 3.33 8.453 1 96.19 93 PHE A N 1
ATOM 695 C CA . PHE A 1 93 ? -6.68 4.188 8.625 1 96.19 93 PHE A CA 1
ATOM 696 C C . PHE A 1 93 ? -7.645 4.023 7.457 1 96.19 93 PHE A C 1
ATOM 698 O O . PHE A 1 93 ? -8.688 4.684 7.406 1 96.19 93 PHE A O 1
ATOM 705 N N . SER A 1 94 ? -7.352 3.107 6.613 1 93.5 94 SER A N 1
ATOM 706 C CA . SER A 1 94 ? -8.133 2.906 5.398 1 93.5 94 SER A CA 1
ATOM 707 C C . SER A 1 94 ? -9.602 2.639 5.723 1 93.5 94 SER A C 1
ATOM 709 O O . SER A 1 94 ? -10.5 3.18 5.066 1 93.5 94 SER A O 1
ATOM 711 N N . LYS A 1 95 ? -9.875 1.896 6.777 1 91.44 95 LYS A N 1
ATOM 712 C CA . LYS A 1 95 ? -11.242 1.491 7.098 1 91.44 95 LYS A CA 1
ATOM 713 C C . LYS A 1 95 ? -12.086 2.689 7.527 1 91.44 95 LYS A C 1
ATOM 715 O O . LYS A 1 95 ? -13.312 2.645 7.473 1 91.44 95 LYS A O 1
ATOM 720 N N . TRP A 1 96 ? -11.438 3.777 7.898 1 97.44 96 TRP A N 1
ATOM 721 C CA . TRP A 1 96 ? -12.156 4.918 8.453 1 97.44 96 TRP A CA 1
ATOM 722 C C . TRP A 1 96 ? -12.109 6.105 7.5 1 97.44 96 TRP A C 1
ATOM 724 O O . TRP A 1 96 ? -12.844 7.082 7.672 1 97.44 96 TRP A O 1
ATOM 734 N N . ILE A 1 97 ? -11.281 6.078 6.438 1 98.25 97 ILE A N 1
ATOM 735 C CA . ILE A 1 97 ? -10.859 7.285 5.738 1 98.25 97 ILE A CA 1
ATOM 736 C C . ILE A 1 97 ? -12.055 7.93 5.043 1 98.25 97 ILE A C 1
ATOM 738 O O . ILE A 1 97 ? -12.156 9.156 4.98 1 98.25 97 ILE A O 1
ATOM 742 N N . GLY A 1 98 ? -13.016 7.152 4.539 1 98.12 98 GLY A N 1
ATOM 743 C CA . GLY A 1 98 ? -14.234 7.699 3.951 1 98.12 98 GLY A CA 1
ATOM 744 C C . GLY A 1 98 ? -15.078 8.469 4.945 1 98.12 98 GLY A C 1
ATOM 745 O O . GLY A 1 98 ? -15.445 9.617 4.691 1 98.12 98 GLY A O 1
ATOM 746 N N . GLU A 1 99 ? -15.367 7.828 6.051 1 98.62 99 GLU A N 1
ATOM 747 C CA . GLU A 1 99 ? -16.141 8.469 7.109 1 98.62 99 GLU A CA 1
ATOM 748 C C . GLU A 1 99 ? -15.398 9.688 7.672 1 98.62 99 GLU A C 1
ATOM 750 O O . GLU A 1 99 ? -16.016 10.695 8.008 1 98.62 99 GLU A O 1
ATOM 755 N N . TRP A 1 100 ? -14.133 9.602 7.719 1 98.81 100 TRP A N 1
ATOM 756 C CA . TRP A 1 100 ? -13.336 10.695 8.25 1 98.81 100 TRP A CA 1
ATOM 757 C C . TRP A 1 100 ? -13.477 11.945 7.379 1 98.81 100 TRP A C 1
ATOM 759 O O . TRP A 1 100 ? -13.617 13.055 7.891 1 98.81 100 TRP A O 1
ATOM 769 N N . PHE A 1 101 ? -13.422 11.734 6.074 1 98.88 101 PHE A N 1
ATOM 770 C CA . PHE A 1 101 ? -13.609 12.859 5.168 1 98.88 101 PHE A CA 1
ATOM 771 C C . PHE A 1 101 ? -14.977 13.5 5.379 1 98.88 101 PHE A C 1
ATOM 773 O O . PHE A 1 101 ? -15.102 14.727 5.379 1 98.88 101 PHE A O 1
ATOM 780 N N . ARG A 1 102 ? -15.961 12.711 5.582 1 98.5 102 ARG A N 1
ATOM 781 C CA . ARG A 1 102 ? -17.312 13.219 5.812 1 98.5 102 ARG A CA 1
ATOM 782 C C . ARG A 1 102 ? -17.359 14.07 7.082 1 98.5 102 ARG A C 1
ATOM 784 O O . ARG A 1 102 ? -17.969 15.141 7.09 1 98.5 102 ARG A O 1
ATOM 791 N N . LEU A 1 103 ? -16.734 13.664 8.117 1 98.75 103 LEU A N 1
ATOM 792 C CA . LEU A 1 103 ? -16.828 14.289 9.43 1 98.75 103 LEU A CA 1
ATOM 793 C C . LEU A 1 103 ? -15.906 15.508 9.508 1 98.75 103 LEU A C 1
ATOM 795 O O . LEU A 1 103 ? -16.266 16.531 10.109 1 98.75 103 LEU A O 1
ATOM 799 N N . SER A 1 104 ? -14.688 15.43 8.906 1 98.81 104 SER A N 1
ATOM 800 C CA . SER A 1 104 ? -13.641 16.422 9.156 1 98.81 104 SER A CA 1
ATOM 801 C C . SER A 1 104 ? -13.539 17.422 8 1 98.81 104 SER A C 1
ATOM 803 O O . SER A 1 104 ? -13.047 18.531 8.188 1 98.81 104 SER A O 1
ATOM 805 N N . GLY A 1 105 ? -13.93 16.953 6.832 1 98.75 105 GLY A N 1
ATOM 806 C CA . GLY A 1 105 ? -13.727 17.797 5.66 1 98.75 105 GLY A CA 1
ATOM 807 C C . GLY A 1 105 ? -12.266 17.984 5.305 1 98.75 105 GLY A C 1
ATOM 808 O O . GLY A 1 105 ? -11.922 18.922 4.578 1 98.75 105 GLY A O 1
ATOM 809 N N . ALA A 1 106 ? -11.406 17.141 5.723 1 98.88 106 ALA A N 1
ATOM 810 C CA . ALA A 1 106 ? -9.969 17.25 5.5 1 98.88 106 ALA A CA 1
ATOM 811 C C . ALA A 1 106 ? -9.648 17.281 4.008 1 98.88 106 ALA A C 1
ATOM 813 O O . ALA A 1 106 ? -10.336 16.656 3.201 1 98.88 106 ALA A O 1
ATOM 814 N N . LYS A 1 107 ? -8.594 18.047 3.67 1 98.94 107 LYS A N 1
ATOM 815 C CA . LYS A 1 107 ? -8.102 18.141 2.299 1 98.94 107 LYS A CA 1
ATOM 816 C C . LYS A 1 107 ? -6.66 17.625 2.199 1 98.94 107 LYS A C 1
ATOM 818 O O . LYS A 1 107 ? -6.176 17.344 1.104 1 98.94 107 LYS A O 1
ATOM 823 N N . LEU A 1 108 ? -5.969 17.609 3.324 1 98.94 108 LEU A N 1
ATOM 824 C CA . LEU A 1 108 ? -4.605 17.094 3.455 1 98.94 108 LEU A CA 1
ATOM 825 C C . LEU A 1 108 ? -4.539 15.977 4.484 1 98.94 108 LEU A C 1
ATOM 827 O O . LEU A 1 108 ? -4.84 16.188 5.66 1 98.94 108 LEU A O 1
ATOM 831 N N . ILE A 1 109 ? -4.281 14.82 4.016 1 98.94 109 ILE A N 1
ATOM 832 C CA . ILE A 1 109 ? -3.902 13.727 4.906 1 98.94 109 ILE A CA 1
ATOM 833 C C . ILE A 1 109 ? -2.391 13.523 4.859 1 98.94 109 ILE A C 1
ATOM 835 O O . ILE A 1 109 ? -1.808 13.406 3.779 1 98.94 109 ILE A O 1
ATOM 839 N N . ILE A 1 110 ? -1.772 13.562 6.012 1 98.44 110 ILE A N 1
ATOM 840 C CA . ILE A 1 110 ? -0.322 13.484 6.133 1 98.44 110 ILE A CA 1
ATOM 841 C C . ILE A 1 110 ? 0.055 12.242 6.949 1 98.44 110 ILE A C 1
ATOM 843 O O . ILE A 1 110 ? -0.568 11.953 7.973 1 98.44 110 ILE A O 1
ATOM 847 N N . GLY A 1 111 ? 1.001 11.547 6.559 1 96.81 111 GLY A N 1
ATOM 848 C CA . GLY A 1 111 ? 1.489 10.383 7.289 1 96.81 111 GLY A CA 1
ATOM 849 C C . GLY A 1 111 ? 2.656 9.695 6.605 1 96.81 111 GLY A C 1
ATOM 850 O O . GLY A 1 111 ? 3.434 10.336 5.895 1 96.81 111 GLY A O 1
ATOM 851 N N . LYS A 1 112 ? 2.799 8.484 6.938 1 93.25 112 LYS A N 1
ATOM 852 C CA . LYS A 1 112 ? 3.889 7.688 6.387 1 93.25 112 LYS A CA 1
ATOM 853 C C . LYS A 1 112 ? 3.357 6.57 5.496 1 93.25 112 LYS A C 1
ATOM 855 O O . LYS A 1 112 ? 2.295 6.004 5.77 1 93.25 112 LYS A O 1
ATOM 860 N N . GLY A 1 113 ? 4.094 6.332 4.391 1 90.81 113 GLY A N 1
ATOM 861 C CA . GLY A 1 113 ? 3.893 5.109 3.631 1 90.81 113 GLY A CA 1
ATOM 862 C C . GLY A 1 113 ? 2.768 5.215 2.619 1 90.81 113 GLY A C 1
ATOM 863 O O . GLY A 1 113 ? 2.619 4.348 1.756 1 90.81 113 GLY A O 1
ATOM 864 N N . GLY A 1 114 ? 1.904 6.227 2.748 1 93.5 114 GLY A N 1
ATOM 865 C CA . GLY A 1 114 ? 0.82 6.371 1.79 1 93.5 114 GLY A CA 1
ATOM 866 C C . GLY A 1 114 ? -0.34 5.43 2.053 1 93.5 114 GLY A C 1
ATOM 867 O O . GLY A 1 114 ? -0.423 4.824 3.123 1 93.5 114 GLY A O 1
ATOM 868 N N . MET A 1 115 ? -1.232 5.441 1.152 1 94.25 115 MET A N 1
ATOM 869 C CA . MET A 1 115 ? -2.385 4.543 1.13 1 94.25 115 MET A CA 1
ATOM 870 C C . MET A 1 115 ? -2.512 3.855 -0.226 1 94.25 115 MET A C 1
ATOM 872 O O . MET A 1 115 ? -1.599 3.926 -1.051 1 94.25 115 MET A O 1
ATOM 876 N N . THR A 1 116 ? -3.582 3.107 -0.397 1 90.62 116 THR A N 1
ATOM 877 C CA . THR A 1 116 ? -3.715 2.387 -1.658 1 90.62 116 THR A CA 1
ATOM 878 C C . THR A 1 116 ? -4.316 3.285 -2.734 1 90.62 116 THR A C 1
ATOM 880 O O . THR A 1 116 ? -5.02 4.25 -2.424 1 90.62 116 THR A O 1
ATOM 883 N N . SER A 1 117 ? -4.055 2.887 -3.977 1 90.12 117 SER A N 1
ATOM 884 C CA . SER A 1 117 ? -4.66 3.613 -5.086 1 90.12 117 SER A CA 1
ATOM 885 C C . SER A 1 117 ? -6.18 3.562 -5.02 1 90.12 117 SER A C 1
ATOM 887 O O . SER A 1 117 ? -6.859 4.512 -5.426 1 90.12 117 SER A O 1
ATOM 889 N N . ALA A 1 118 ? -6.699 2.475 -4.508 1 90.12 118 ALA A N 1
ATOM 890 C CA . ALA A 1 118 ? -8.148 2.375 -4.34 1 90.12 118 ALA A CA 1
ATOM 891 C C . ALA A 1 118 ? -8.656 3.416 -3.346 1 90.12 118 ALA A C 1
ATOM 893 O O . ALA A 1 118 ? -9.672 4.07 -3.588 1 90.12 118 ALA A O 1
ATOM 894 N N . ASP A 1 119 ? -7.918 3.562 -2.26 1 95.62 119 ASP A N 1
ATOM 895 C CA . ASP A 1 119 ? -8.281 4.582 -1.281 1 95.62 119 ASP A CA 1
ATOM 896 C C . ASP A 1 119 ? -8.305 5.973 -1.917 1 95.62 119 ASP A C 1
ATOM 898 O O . ASP A 1 119 ? -9.227 6.75 -1.689 1 95.62 119 ASP A O 1
ATOM 902 N N . TYR A 1 120 ? -7.285 6.262 -2.703 1 97.69 120 TYR A N 1
ATOM 903 C CA . TYR A 1 120 ? -7.184 7.574 -3.332 1 97.69 120 TYR A CA 1
ATOM 904 C C . TYR A 1 120 ? -8.352 7.816 -4.281 1 97.69 120 TYR A C 1
ATOM 906 O O . TYR A 1 120 ? -9.016 8.852 -4.211 1 97.69 120 TYR A O 1
ATOM 914 N N . ARG A 1 121 ? -8.664 6.875 -5.074 1 96.06 121 ARG A N 1
ATOM 915 C CA . ARG A 1 121 ? -9.711 7.039 -6.082 1 96.06 121 ARG A CA 1
ATOM 916 C C . ARG A 1 121 ? -11.094 7.078 -5.434 1 96.06 121 ARG A C 1
ATOM 918 O O . ARG A 1 121 ? -11.945 7.875 -5.828 1 96.06 121 ARG A O 1
ATOM 925 N N . GLU A 1 122 ? -11.281 6.262 -4.469 1 96.56 122 GLU A N 1
ATOM 926 C CA . GLU A 1 122 ? -12.609 6.086 -3.9 1 96.56 122 GLU A CA 1
ATOM 927 C C . GLU A 1 122 ? -12.922 7.172 -2.879 1 96.56 122 GLU A C 1
ATOM 929 O O . GLU A 1 122 ? -14.078 7.57 -2.721 1 96.56 122 GLU A O 1
ATOM 934 N N . HIS A 1 123 ? -11.867 7.641 -2.219 1 98.44 123 HIS A N 1
ATOM 935 C CA . HIS A 1 123 ? -12.156 8.508 -1.081 1 98.44 123 HIS A CA 1
ATOM 936 C C . HIS A 1 123 ? -11.5 9.875 -1.25 1 98.44 123 HIS A C 1
ATOM 938 O O . HIS A 1 123 ? -12.125 10.906 -0.993 1 98.44 123 HIS A O 1
ATOM 944 N N . PHE A 1 124 ? -10.266 9.961 -1.676 1 98.81 124 PHE A N 1
ATOM 945 C CA . PHE A 1 124 ? -9.562 11.234 -1.748 1 98.81 124 PHE A CA 1
ATOM 946 C C . PHE A 1 124 ? -10.102 12.078 -2.896 1 98.81 124 PHE A C 1
ATOM 948 O O . PHE A 1 124 ? -10.484 13.234 -2.699 1 98.81 124 PHE A O 1
ATOM 955 N N . VAL A 1 125 ? -10.188 11.508 -4.059 1 98.75 125 VAL A N 1
ATOM 956 C CA . VAL A 1 125 ? -10.562 12.219 -5.277 1 98.75 125 VAL A CA 1
ATOM 957 C C . VAL A 1 125 ? -11.945 12.852 -5.102 1 98.75 125 VAL A C 1
ATOM 959 O O . VAL A 1 125 ? -12.117 14.055 -5.281 1 98.75 125 VAL A O 1
ATOM 962 N N . PRO A 1 126 ? -12.969 12.094 -4.66 1 98.69 126 PRO A N 1
ATOM 963 C CA . PRO A 1 126 ? -14.297 12.695 -4.543 1 98.69 126 PRO A CA 1
ATOM 964 C C . PRO A 1 126 ? -14.344 13.828 -3.516 1 98.69 126 PRO A C 1
ATOM 966 O O . PRO A 1 126 ? -15.234 14.68 -3.568 1 98.69 126 PRO A O 1
ATOM 969 N N . ASN A 1 127 ? -13.422 13.867 -2.602 1 98.75 127 ASN A N 1
ATOM 970 C CA . ASN A 1 127 ? -13.445 14.867 -1.541 1 98.75 127 ASN A CA 1
ATOM 971 C C . ASN A 1 127 ? -12.43 15.977 -1.792 1 98.75 127 ASN A C 1
ATOM 973 O O . ASN A 1 127 ? -12.227 16.844 -0.939 1 98.75 127 ASN A O 1
ATOM 977 N N . GLY A 1 128 ? -11.758 15.922 -2.945 1 98.69 128 GLY A N 1
ATOM 978 C CA . GLY A 1 128 ? -10.789 16.953 -3.287 1 98.69 128 GLY A CA 1
ATOM 979 C C . GLY A 1 128 ? -9.602 16.984 -2.34 1 98.69 128 GLY A C 1
ATOM 980 O O . GLY A 1 128 ? -9.141 18.062 -1.969 1 98.69 128 GLY A O 1
ATOM 981 N N . ALA A 1 129 ? -9.164 15.836 -1.885 1 98.88 129 ALA A N 1
ATOM 982 C CA . ALA A 1 129 ? -8.07 15.734 -0.92 1 98.88 129 ALA A CA 1
ATOM 983 C C . ALA A 1 129 ? -6.836 15.109 -1.56 1 98.88 129 ALA A C 1
ATOM 985 O O . ALA A 1 129 ? -6.934 14.414 -2.574 1 98.88 129 ALA A O 1
ATOM 986 N N . ILE A 1 130 ? -5.641 15.398 -0.98 1 98.94 130 ILE A N 1
ATOM 987 C CA . ILE A 1 130 ? -4.395 14.781 -1.417 1 98.94 130 ILE A CA 1
ATOM 988 C C . ILE A 1 130 ? -3.676 14.164 -0.219 1 98.94 130 ILE A C 1
ATOM 990 O O . ILE A 1 130 ? -4.062 14.391 0.93 1 98.94 130 ILE A O 1
ATOM 994 N N . TYR A 1 131 ? -2.738 13.352 -0.526 1 98.88 131 TYR A N 1
ATOM 995 C CA . TYR A 1 131 ? -1.933 12.734 0.52 1 98.88 131 TYR A CA 1
ATOM 996 C C . TYR A 1 131 ? -0.495 13.234 0.47 1 98.88 131 TYR A C 1
ATOM 998 O O . TYR A 1 131 ? 0.123 13.266 -0.597 1 98.88 131 TYR A O 1
ATOM 1006 N N . LEU A 1 132 ? 0.02 13.641 1.6 1 98 132 LEU A N 1
ATOM 1007 C CA . LEU A 1 132 ? 1.415 14.023 1.782 1 98 132 LEU A CA 1
ATOM 1008 C C . LEU A 1 132 ? 2.154 13 2.639 1 98 132 LEU A C 1
ATOM 1010 O O . LEU A 1 132 ? 1.724 12.688 3.752 1 98 132 LEU A O 1
ATOM 1014 N N . THR A 1 133 ? 3.25 12.492 2.105 1 96.88 133 THR A N 1
ATOM 1015 C CA . THR A 1 133 ? 4.031 11.539 2.887 1 96.88 133 THR A CA 1
ATOM 1016 C C . THR A 1 133 ? 5.254 12.211 3.496 1 96.88 133 THR A C 1
ATOM 1018 O O . THR A 1 133 ? 5.836 13.117 2.895 1 96.88 133 THR A O 1
ATOM 1021 N N . THR A 1 134 ? 5.645 11.758 4.66 1 94.88 134 THR A N 1
ATOM 1022 C CA . THR A 1 134 ? 6.91 12.172 5.258 1 94.88 134 THR A CA 1
ATOM 1023 C C . THR A 1 134 ? 8.086 11.539 4.523 1 94.88 134 THR A C 1
ATOM 1025 O O . THR A 1 134 ? 7.91 10.609 3.738 1 94.88 134 THR A O 1
ATOM 1028 N N . VAL A 1 135 ? 9.32 12.031 4.535 1 83.69 135 VAL A N 1
ATOM 1029 C CA . VAL A 1 135 ? 10.492 11.648 3.748 1 83.69 135 VAL A CA 1
ATOM 1030 C C . VAL A 1 135 ? 11.242 10.523 4.453 1 83.69 135 VAL A C 1
ATOM 1032 O O . VAL A 1 135 ? 12.164 9.938 3.885 1 83.69 135 VAL A O 1
ATOM 1035 N N . GLY A 1 136 ? 10.891 9.977 5.5 1 70.44 136 GLY A N 1
ATOM 1036 C CA . GLY A 1 136 ? 11.617 8.836 6.035 1 70.44 136 GLY A CA 1
ATOM 1037 C C . GLY A 1 136 ? 11.805 8.906 7.543 1 70.44 136 GLY A C 1
ATOM 1038 O O . GLY A 1 136 ? 11.344 9.852 8.188 1 70.44 136 GLY A O 1
ATOM 1039 N N . TYR A 1 137 ? 12.492 7.75 7.844 1 64.62 137 TYR A N 1
ATOM 1040 C CA . TYR A 1 137 ? 12.844 7.613 9.258 1 64.62 137 TYR A CA 1
ATOM 1041 C C . TYR A 1 137 ? 13.859 8.68 9.664 1 64.62 137 TYR A C 1
ATOM 1043 O O . TYR A 1 137 ? 14.727 9.062 8.875 1 64.62 137 TYR A O 1
ATOM 1051 N N . GLY A 1 138 ? 13.656 9.344 10.719 1 67.69 138 GLY A N 1
ATOM 1052 C CA . GLY A 1 138 ? 14.656 10.219 11.297 1 67.69 138 GLY A CA 1
ATOM 1053 C C . GLY A 1 138 ? 14.375 11.695 11.055 1 67.69 138 GLY A C 1
ATOM 1054 O O . GLY A 1 138 ? 15.164 12.555 11.445 1 67.69 138 GLY A O 1
ATOM 1055 N N . THR A 1 139 ? 13.32 11.898 10.367 1 77.88 139 THR A N 1
ATOM 1056 C CA . THR A 1 139 ? 13.031 13.312 10.141 1 77.88 139 THR A CA 1
ATOM 1057 C C . THR A 1 139 ? 12.094 13.852 11.211 1 77.88 139 THR A C 1
ATOM 1059 O O . THR A 1 139 ? 11.57 14.969 11.086 1 77.88 139 THR A O 1
ATOM 1062 N N . GLY A 1 140 ? 11.906 13.07 12.156 1 87.88 140 GLY A N 1
ATOM 1063 C CA . GLY A 1 140 ? 11 13.484 13.211 1 87.88 140 GLY A CA 1
ATOM 1064 C C . GLY A 1 140 ? 11.406 14.797 13.867 1 87.88 140 GLY A C 1
ATOM 1065 O O . GLY A 1 140 ? 10.562 15.656 14.109 1 87.88 140 GLY A O 1
ATOM 1066 N N . ALA A 1 141 ? 12.688 14.898 14.039 1 86.12 141 ALA A N 1
ATOM 1067 C CA . ALA A 1 141 ? 13.211 16.125 14.648 1 86.12 141 ALA A CA 1
ATOM 1068 C C . ALA A 1 141 ? 13.008 17.328 13.734 1 86.12 141 ALA A C 1
ATOM 1070 O O . ALA A 1 141 ? 12.68 18.422 14.203 1 86.12 141 ALA A O 1
ATOM 1071 N N . LEU A 1 142 ? 13.227 17.094 12.5 1 87.19 142 LEU A N 1
ATOM 1072 C CA . LEU A 1 142 ? 13.055 18.156 11.516 1 87.19 142 LEU A CA 1
ATOM 1073 C C . LEU A 1 142 ? 11.602 18.641 11.484 1 87.19 142 LEU A C 1
ATOM 1075 O O . LEU A 1 142 ? 11.336 19.844 11.477 1 87.19 142 LEU A O 1
ATOM 1079 N N . LEU A 1 143 ? 10.695 17.766 11.555 1 92.25 143 LEU A N 1
ATOM 1080 C CA . LEU A 1 143 ? 9.281 18.125 11.562 1 92.25 143 LEU A CA 1
ATOM 1081 C C . LEU A 1 143 ? 8.914 18.859 12.852 1 92.25 143 LEU A C 1
ATOM 1083 O O . LEU A 1 143 ? 8.125 19.797 12.828 1 92.25 143 LEU A O 1
ATOM 1087 N N . GLY A 1 144 ? 9.492 18.391 13.906 1 92.19 144 GLY A N 1
ATOM 1088 C CA . GLY A 1 144 ? 9.258 19.031 15.188 1 92.19 144 GLY A CA 1
ATOM 1089 C C . GLY A 1 144 ? 9.641 20.5 15.195 1 92.19 144 GLY A C 1
ATOM 1090 O O . GLY A 1 144 ? 8.977 21.312 15.828 1 92.19 144 GLY A O 1
ATOM 1091 N N . ARG A 1 145 ? 10.656 20.891 14.453 1 91.44 145 ARG A N 1
ATOM 1092 C CA . ARG A 1 145 ? 11.133 22.266 14.391 1 91.44 145 ARG A CA 1
ATOM 1093 C C . ARG A 1 145 ? 10.109 23.172 13.688 1 91.44 145 ARG A C 1
ATOM 1095 O O . ARG A 1 145 ? 10.141 24.391 13.844 1 91.44 145 ARG A O 1
ATOM 1102 N N . GLY A 1 146 ? 9.281 22.562 12.969 1 94.19 146 GLY A N 1
ATOM 1103 C CA . GLY A 1 146 ? 8.258 23.312 12.266 1 94.19 146 GLY A CA 1
ATOM 1104 C C . GLY A 1 146 ? 7.051 23.625 13.117 1 94.19 146 GLY A C 1
ATOM 1105 O O . GLY A 1 146 ? 6.148 24.359 12.688 1 94.19 146 GLY A O 1
ATOM 1106 N N . ILE A 1 147 ? 7.055 23.109 14.312 1 95.44 147 ILE A N 1
ATOM 1107 C CA . ILE A 1 147 ? 5.949 23.375 15.227 1 95.44 147 ILE A CA 1
ATOM 1108 C C . ILE A 1 147 ? 6.25 24.609 16.062 1 95.44 147 ILE A C 1
ATOM 1110 O O . ILE A 1 147 ? 7.16 24.609 16.891 1 95.44 147 ILE A O 1
ATOM 1114 N N . LYS A 1 148 ? 5.488 25.641 15.875 1 94.12 148 LYS A N 1
ATOM 1115 C CA . LYS A 1 148 ? 5.66 26.891 16.609 1 94.12 148 LYS A CA 1
ATOM 1116 C C . LYS A 1 148 ? 5.129 26.766 18.031 1 94.12 148 LYS A C 1
ATOM 1118 O O . LYS A 1 148 ? 5.77 27.219 18.984 1 94.12 148 LYS A O 1
ATOM 1123 N N . ARG A 1 149 ? 3.975 26.188 18.172 1 92.81 149 ARG A N 1
ATOM 1124 C CA . ARG A 1 149 ? 3.381 25.984 19.484 1 92.81 149 ARG A CA 1
ATOM 1125 C C . ARG A 1 149 ? 2.207 25 19.422 1 92.81 149 ARG A C 1
ATOM 1127 O O . ARG A 1 149 ? 1.688 24.734 18.328 1 92.81 149 ARG A O 1
ATOM 1134 N N . VAL A 1 150 ? 1.849 24.594 20.547 1 95.12 150 VAL A N 1
ATOM 1135 C CA . VAL A 1 150 ? 0.652 23.766 20.719 1 95.12 150 VAL A CA 1
ATOM 1136 C C . VAL A 1 150 ? -0.544 24.672 21.031 1 95.12 150 VAL A C 1
ATOM 1138 O O . VAL A 1 150 ? -0.52 25.422 22.016 1 95.12 150 VAL A O 1
ATOM 1141 N N . LYS A 1 151 ? -1.554 24.531 20.172 1 95.25 151 LYS A N 1
ATOM 1142 C CA . LYS A 1 151 ? -2.73 25.375 20.359 1 95.25 151 LYS A CA 1
ATOM 1143 C C . LYS A 1 151 ? -3.74 24.719 21.297 1 95.25 151 LYS A C 1
ATOM 1145 O O . LYS A 1 151 ? -4.453 25.391 22.031 1 95.25 151 LYS A O 1
ATOM 1150 N N . ALA A 1 152 ? -3.838 23.422 21.203 1 94.88 152 ALA A N 1
ATOM 1151 C CA . ALA A 1 152 ? -4.805 22.703 22.016 1 94.88 152 ALA A CA 1
ATOM 1152 C C . ALA A 1 152 ? -4.453 21.219 22.094 1 94.88 152 ALA A C 1
ATOM 1154 O O . ALA A 1 152 ? -3.666 20.719 21.281 1 94.88 152 ALA A O 1
ATOM 1155 N N . LEU A 1 153 ? -4.934 20.562 23.109 1 95.69 153 LEU A N 1
ATOM 1156 C CA . LEU A 1 153 ? -4.855 19.125 23.312 1 95.69 153 LEU A CA 1
ATOM 1157 C C . LEU A 1 153 ? -6.207 18.562 23.75 1 95.69 153 LEU A C 1
ATOM 1159 O O . LEU A 1 153 ? -6.672 18.844 24.859 1 95.69 153 LEU A O 1
ATOM 1163 N N . HIS A 1 154 ? -6.828 17.766 22.828 1 96.88 154 HIS A N 1
ATOM 1164 C CA . HIS A 1 154 ? -8.164 17.25 23.094 1 96.88 154 HIS A CA 1
ATOM 1165 C C . HIS A 1 154 ? -8.125 15.75 23.375 1 96.88 154 HIS A C 1
ATOM 1167 O O . HIS A 1 154 ? -7.332 15.016 22.781 1 96.88 154 HIS A O 1
ATOM 1173 N N . TRP A 1 155 ? -8.953 15.266 24.328 1 97.25 155 TRP A N 1
ATOM 1174 C CA . TRP A 1 155 ? -9.234 13.867 24.625 1 97.25 155 TRP A CA 1
ATOM 1175 C C . TRP A 1 155 ? -8.016 13.18 25.234 1 97.25 155 TRP A C 1
ATOM 1177 O O . TRP A 1 155 ? -7.836 11.969 25.078 1 97.25 155 TRP A O 1
ATOM 1187 N N . ARG A 1 156 ? -7.117 13.891 25.844 1 94.06 156 ARG A N 1
ATOM 1188 C CA . ARG A 1 156 ? -5.914 13.359 26.484 1 94.06 156 ARG A CA 1
ATOM 1189 C C . ARG A 1 156 ? -6.266 12.383 27.594 1 94.06 156 ARG A C 1
ATOM 1191 O O . ARG A 1 156 ? -5.633 11.328 27.719 1 94.06 156 ARG A O 1
ATOM 1198 N N . GLU A 1 157 ? -7.273 12.727 28.406 1 93.69 157 GLU A N 1
ATOM 1199 C CA . GLU A 1 157 ? -7.625 11.922 29.578 1 93.69 157 GLU A CA 1
ATOM 1200 C C . GLU A 1 157 ? -8.078 10.523 29.172 1 93.69 157 GLU A C 1
ATOM 1202 O O . GLU A 1 157 ? -7.703 9.531 29.797 1 93.69 157 GLU A O 1
ATOM 1207 N N . ASP A 1 158 ? -8.75 10.398 28.047 1 95 158 ASP A N 1
ATOM 1208 C CA . ASP A 1 158 ? -9.344 9.141 27.625 1 95 158 ASP A CA 1
ATOM 1209 C C . ASP A 1 158 ? -8.375 8.336 26.75 1 95 158 ASP A C 1
ATOM 1211 O O . ASP A 1 158 ? -8.328 7.109 26.828 1 95 158 ASP A O 1
ATOM 1215 N N . LEU A 1 159 ? -7.539 9.102 25.969 1 96.25 159 LEU A N 1
ATOM 1216 C CA . LEU A 1 159 ? -6.805 8.414 24.906 1 96.25 159 LEU A CA 1
ATOM 1217 C C . LEU A 1 159 ? -5.32 8.344 25.234 1 96.25 159 LEU A C 1
ATOM 1219 O O . LEU A 1 159 ? -4.586 7.555 24.641 1 96.25 159 LEU A O 1
ATOM 1223 N N . GLY A 1 160 ? -4.883 9.133 26.219 1 94.12 160 GLY A N 1
ATOM 1224 C CA . GLY A 1 160 ? -3.453 9.258 26.453 1 94.12 160 GLY A CA 1
ATOM 1225 C C . GLY A 1 160 ? -2.762 10.188 25.469 1 94.12 160 GLY A C 1
ATOM 1226 O O . GLY A 1 160 ? -3.336 10.547 24.438 1 94.12 160 GLY A O 1
ATOM 1227 N N . LEU A 1 161 ? -1.529 10.531 25.719 1 91.88 161 LEU A N 1
ATOM 1228 C CA . LEU A 1 161 ? -0.788 11.562 25 1 91.88 161 LEU A CA 1
ATOM 1229 C C . LEU A 1 161 ? -0.561 11.156 23.547 1 91.88 161 LEU A C 1
ATOM 1231 O O . LEU A 1 161 ? -0.681 11.977 22.641 1 91.88 161 LEU A O 1
ATOM 1235 N N . ALA A 1 162 ? -0.29 9.906 23.297 1 93.25 162 ALA A N 1
ATOM 1236 C CA . ALA A 1 162 ? 0.092 9.438 21.969 1 93.25 162 ALA A CA 1
ATOM 1237 C C . ALA A 1 162 ? -1.108 9.43 21.031 1 93.25 162 ALA A C 1
ATOM 1239 O O . ALA A 1 162 ? -0.96 9.633 19.828 1 93.25 162 ALA A O 1
ATOM 1240 N N . GLN A 1 163 ? -2.342 9.312 21.609 1 96.56 163 GLN A N 1
ATOM 1241 C CA . GLN A 1 163 ? -3.537 9.109 20.797 1 96.56 163 GLN A CA 1
ATOM 1242 C C . GLN A 1 163 ? -4.434 10.344 20.812 1 96.56 163 GLN A C 1
ATOM 1244 O O . GLN A 1 163 ? -5.363 10.453 20.016 1 96.56 163 GLN A O 1
ATOM 1249 N N . ALA A 1 164 ? -4.129 11.258 21.688 1 96.94 164 ALA A N 1
ATOM 1250 C CA . ALA A 1 164 ? -4.938 12.469 21.812 1 96.94 164 ALA A CA 1
ATOM 1251 C C . ALA A 1 164 ? -4.859 13.312 20.547 1 96.94 164 ALA A C 1
ATOM 1253 O O . ALA A 1 164 ? -3.975 13.102 19.703 1 96.94 164 ALA A O 1
ATOM 1254 N N . MET A 1 165 ? -5.805 14.18 20.406 1 97.94 165 MET A N 1
ATOM 1255 C CA . MET A 1 165 ? -5.82 15.102 19.281 1 97.94 165 MET A CA 1
ATOM 1256 C C . MET A 1 165 ? -5.047 16.375 19.594 1 97.94 165 MET A C 1
ATOM 1258 O O . MET A 1 165 ? -5.543 17.234 20.328 1 97.94 165 MET A O 1
ATOM 1262 N N . TRP A 1 166 ? -3.926 16.469 19.047 1 97.38 166 TRP A N 1
ATOM 1263 C CA . TRP A 1 166 ? -3.104 17.672 19.188 1 97.38 166 TRP A CA 1
ATOM 1264 C C . TRP A 1 166 ? -3.438 18.688 18.094 1 97.38 166 TRP A C 1
ATOM 1266 O O . TRP A 1 166 ? -3.641 18.312 16.938 1 97.38 166 TRP A O 1
ATOM 1276 N N . VAL A 1 167 ? -3.516 19.875 18.469 1 97.75 167 VAL A N 1
ATOM 1277 C CA . VAL A 1 167 ? -3.613 20.984 17.531 1 97.75 167 VAL A CA 1
ATOM 1278 C C . VAL A 1 167 ? -2.312 21.781 17.531 1 97.75 167 VAL A C 1
ATOM 1280 O O . VAL A 1 167 ? -1.98 22.438 18.531 1 97.75 167 VAL A O 1
ATOM 1283 N N . LEU A 1 168 ? -1.647 21.734 16.438 1 97.69 168 LEU A N 1
ATOM 1284 C CA . LEU A 1 168 ? -0.293 22.266 16.328 1 97.69 168 LEU A CA 1
ATOM 1285 C C . LEU A 1 168 ? -0.245 23.453 15.359 1 97.69 168 LEU A C 1
ATOM 1287 O O . LEU A 1 168 ? -0.768 23.359 14.242 1 97.69 168 LEU A O 1
ATOM 1291 N N . GLU A 1 169 ? 0.326 24.547 15.797 1 97.69 169 GLU A N 1
ATOM 1292 C CA . GLU A 1 169 ? 0.605 25.641 14.867 1 97.69 169 GLU A CA 1
ATOM 1293 C C . GLU A 1 169 ? 1.916 25.406 14.125 1 97.69 169 GLU A C 1
ATOM 1295 O O . GLU A 1 169 ? 2.988 25.391 14.727 1 97.69 169 GLU A O 1
ATOM 1300 N N . ALA A 1 170 ? 1.804 25.25 12.859 1 97.69 170 ALA A N 1
ATOM 1301 C CA . ALA A 1 170 ? 2.957 24.938 12.023 1 97.69 170 ALA A CA 1
ATOM 1302 C C . ALA A 1 170 ? 3.43 26.156 11.25 1 97.69 170 ALA A C 1
ATOM 1304 O O . ALA A 1 170 ? 2.613 26.953 10.766 1 97.69 170 ALA A O 1
ATOM 1305 N N . GLU A 1 171 ? 4.727 26.297 11.172 1 97.25 171 GLU A N 1
ATOM 1306 C CA . GLU A 1 171 ? 5.398 27.266 10.312 1 97.25 171 GLU A CA 1
ATOM 1307 C C . GLU A 1 171 ? 6.527 26.609 9.516 1 97.25 171 GLU A C 1
ATOM 1309 O O . GLU A 1 171 ? 7.5 26.125 10.094 1 97.25 171 GLU A O 1
ATOM 1314 N N . ASN A 1 172 ? 6.367 26.625 8.25 1 95.62 172 ASN A N 1
ATOM 1315 C CA . ASN A 1 172 ? 7.336 26 7.352 1 95.62 172 ASN A CA 1
ATOM 1316 C C . ASN A 1 172 ? 7.613 24.547 7.738 1 95.62 172 ASN A C 1
ATOM 1318 O O . ASN A 1 172 ? 8.758 24.094 7.688 1 95.62 172 ASN A O 1
ATOM 1322 N N . MET A 1 173 ? 6.598 23.859 8.203 1 95.81 173 MET A N 1
ATOM 1323 C CA . MET A 1 173 ? 6.793 22.484 8.617 1 95.81 173 MET A CA 1
ATOM 1324 C C . MET A 1 173 ? 6.938 21.562 7.41 1 95.81 173 MET A C 1
ATOM 1326 O O . MET A 1 173 ? 6.082 21.562 6.52 1 95.81 173 MET A O 1
ATOM 1330 N N . GLY A 1 174 ? 7.91 20.703 7.422 1 93 174 GLY A N 1
ATOM 1331 C CA . GLY A 1 174 ? 8.211 19.781 6.34 1 93 174 GLY A CA 1
ATOM 1332 C C . GLY A 1 174 ? 9.656 19.312 6.332 1 93 174 GLY A C 1
ATOM 1333 O O . GLY A 1 174 ? 10.359 19.438 7.336 1 93 174 GLY A O 1
ATOM 1334 N N . PRO A 1 175 ? 10.141 18.812 5.348 1 92.88 175 PRO A N 1
ATOM 1335 C CA . PRO A 1 175 ? 9.453 18.656 4.062 1 92.88 175 PRO A CA 1
ATOM 1336 C C . PRO A 1 175 ? 8.469 17.484 4.051 1 92.88 175 PRO A C 1
ATOM 1338 O O . PRO A 1 175 ? 8.695 16.484 4.738 1 92.88 175 PRO A O 1
ATOM 1341 N N . PHE A 1 176 ? 7.344 17.625 3.285 1 95.69 176 PHE A N 1
ATOM 1342 C CA . PHE A 1 176 ? 6.43 16.562 2.885 1 95.69 176 PHE A CA 1
ATOM 1343 C C . PHE A 1 176 ? 6.453 16.359 1.373 1 95.69 176 PHE A C 1
ATOM 1345 O O . PHE A 1 176 ? 6.766 17.297 0.627 1 95.69 176 PHE A O 1
ATOM 1352 N N . ILE A 1 177 ? 6.137 15.195 0.953 1 95.12 177 ILE A N 1
ATOM 1353 C CA . ILE A 1 177 ? 6.109 14.883 -0.473 1 95.12 177 ILE A CA 1
ATOM 1354 C C . ILE A 1 177 ? 4.68 14.578 -0.906 1 95.12 177 ILE A C 1
ATOM 1356 O O . ILE A 1 177 ? 3.955 13.852 -0.218 1 95.12 177 ILE A O 1
ATOM 1360 N N . VAL A 1 178 ? 4.281 15.125 -2.051 1 97 178 VAL A N 1
ATOM 1361 C CA . VAL A 1 178 ? 2.973 14.781 -2.596 1 97 178 VAL A CA 1
ATOM 1362 C C . VAL A 1 178 ? 2.988 13.336 -3.102 1 97 178 VAL A C 1
ATOM 1364 O O . VAL A 1 178 ? 3.541 13.055 -4.164 1 97 178 VAL A O 1
ATOM 1367 N N . GLU A 1 179 ? 2.422 12.516 -2.371 1 97.38 179 GLU A N 1
ATOM 1368 C CA . GLU A 1 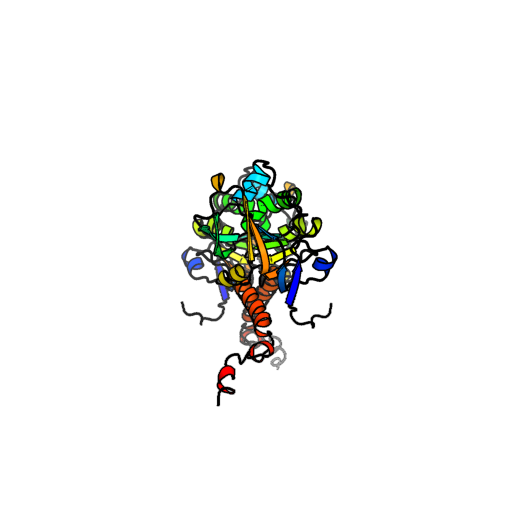179 ? 2.352 11.102 -2.725 1 97.38 179 GLU A CA 1
ATOM 1369 C C . GLU A 1 179 ? 1.124 10.805 -3.582 1 97.38 179 GLU A C 1
ATOM 1371 O O . GLU A 1 179 ? 1.185 9.984 -4.5 1 97.38 179 GLU A O 1
ATOM 1376 N N . SER A 1 180 ? 0.011 11.461 -3.309 1 98.62 180 SER A N 1
ATOM 1377 C CA . SER A 1 180 ? -1.181 11.367 -4.145 1 98.62 180 SER A CA 1
ATOM 1378 C C . SER A 1 180 ? -1.741 12.758 -4.457 1 98.62 180 SER A C 1
ATOM 1380 O O . SER A 1 180 ? -1.794 13.617 -3.582 1 98.62 180 SER A O 1
ATOM 1382 N N . ASP A 1 181 ? -2.162 12.938 -5.738 1 98.31 181 ASP A N 1
ATOM 1383 C CA . ASP A 1 181 ? -2.656 14.25 -6.156 1 98.31 181 ASP A CA 1
ATOM 1384 C C . ASP A 1 181 ? -4.168 14.227 -6.352 1 98.31 181 ASP A C 1
ATOM 1386 O O . ASP A 1 181 ? -4.832 13.25 -6 1 98.31 181 ASP A O 1
ATOM 1390 N N . LEU A 1 182 ? -4.746 15.289 -6.871 1 98.5 182 LEU A N 1
ATOM 1391 C CA . LEU A 1 182 ? -6.188 15.484 -6.941 1 98.5 182 LEU A CA 1
ATOM 1392 C C . LEU A 1 182 ? -6.816 14.508 -7.938 1 98.5 182 LEU A C 1
ATOM 1394 O O . LEU A 1 182 ? -8.031 14.305 -7.926 1 98.5 182 LEU A O 1
ATOM 1398 N N . GLU A 1 183 ? -6.004 13.93 -8.797 1 97.75 183 GLU A N 1
ATOM 1399 C CA . GLU A 1 183 ? -6.508 12.984 -9.781 1 97.75 183 GLU A CA 1
ATOM 1400 C C . GLU A 1 183 ? -6.414 11.547 -9.273 1 97.75 183 GLU A C 1
ATOM 1402 O O . GLU A 1 183 ? -6.844 10.609 -9.953 1 97.75 183 GLU A O 1
ATOM 1407 N N . GLY A 1 184 ? -5.801 11.344 -8.141 1 97.75 184 GLY A N 1
ATOM 1408 C CA . GLY A 1 184 ? -5.672 10.016 -7.562 1 97.75 184 GLY A CA 1
ATOM 1409 C C . GLY A 1 184 ? -4.41 9.297 -7.996 1 97.75 184 GLY A C 1
ATOM 1410 O O . GLY A 1 184 ? -4.258 8.094 -7.762 1 97.75 184 GLY A O 1
ATOM 1411 N N . ASN A 1 185 ? -3.535 10.078 -8.672 1 97.44 185 ASN A N 1
ATOM 1412 C CA . ASN A 1 185 ? -2.236 9.5 -8.992 1 97.44 185 ASN A CA 1
ATOM 1413 C C . ASN A 1 185 ? -1.408 9.25 -7.73 1 97.44 185 ASN A C 1
ATOM 1415 O O . ASN A 1 185 ? -1.49 10.016 -6.77 1 97.44 185 ASN A O 1
ATOM 1419 N N . SER A 1 186 ? -0.601 8.203 -7.812 1 96.94 186 SER A N 1
ATOM 1420 C CA . SER A 1 186 ? 0.233 7.809 -6.68 1 96.94 186 SER A CA 1
ATOM 1421 C C . SER A 1 186 ? 1.704 7.742 -7.074 1 96.94 186 SER A C 1
ATOM 1423 O O . SER A 1 186 ? 2.07 7.023 -8.008 1 96.94 186 SER A O 1
ATOM 1425 N N . LEU A 1 187 ? 2.547 8.531 -6.355 1 96.38 187 LEU A N 1
ATOM 1426 C CA . LEU A 1 187 ? 3.992 8.477 -6.551 1 96.38 187 LEU A CA 1
ATOM 1427 C C . LEU A 1 187 ? 4.52 7.062 -6.336 1 96.38 187 LEU A C 1
ATOM 1429 O O . LEU A 1 187 ? 5.262 6.543 -7.172 1 96.38 187 LEU A O 1
ATOM 1433 N N . PHE A 1 188 ? 4.117 6.465 -5.242 1 94.94 188 PHE A N 1
ATOM 1434 C CA . PHE A 1 188 ? 4.637 5.156 -4.855 1 94.94 188 PHE A CA 1
ATOM 1435 C C . PHE A 1 188 ? 4.199 4.082 -5.844 1 94.94 188 PHE A C 1
ATOM 1437 O O . PHE A 1 188 ? 4.984 3.203 -6.203 1 94.94 188 PHE A O 1
ATOM 1444 N N . GLU A 1 189 ? 2.943 4.105 -6.266 1 93.75 189 GLU A N 1
ATOM 1445 C CA . GLU A 1 189 ? 2.494 3.137 -7.258 1 93.75 189 GLU A CA 1
ATOM 1446 C C . GLU A 1 189 ? 3.309 3.246 -8.547 1 93.75 189 GLU A C 1
ATOM 1448 O O . GLU A 1 189 ? 3.725 2.232 -9.109 1 93.75 189 GLU A O 1
ATOM 1453 N N . ARG A 1 190 ? 3.512 4.477 -9 1 93.25 190 ARG A N 1
ATOM 1454 C CA . ARG A 1 190 ? 4.293 4.711 -10.211 1 93.25 190 ARG A CA 1
ATOM 1455 C C . ARG A 1 190 ? 5.719 4.191 -10.055 1 93.25 190 ARG A C 1
ATOM 1457 O O . ARG A 1 190 ? 6.242 3.527 -10.945 1 93.25 190 ARG A O 1
ATOM 1464 N N . GLU A 1 191 ? 6.348 4.488 -8.938 1 93.81 191 GLU A N 1
ATOM 1465 C CA . GLU A 1 191 ? 7.719 4.059 -8.688 1 93.81 191 GLU A CA 1
ATOM 1466 C C . GLU A 1 191 ? 7.809 2.541 -8.562 1 93.81 191 GLU A C 1
ATOM 1468 O O . GLU A 1 191 ? 8.766 1.93 -9.039 1 93.81 191 GLU A O 1
ATOM 1473 N N . ASN A 1 192 ? 6.879 1.933 -7.91 1 93.25 192 ASN A N 1
ATOM 1474 C CA . ASN A 1 192 ? 6.859 0.482 -7.746 1 93.25 192 ASN A CA 1
ATOM 1475 C C . ASN A 1 192 ? 6.734 -0.229 -9.094 1 93.25 192 ASN A C 1
ATOM 1477 O O . ASN A 1 192 ? 7.367 -1.265 -9.312 1 93.25 192 ASN A O 1
ATOM 1481 N N . GLU A 1 193 ? 5.902 0.29 -9.984 1 90.94 193 GLU A N 1
ATOM 1482 C CA . GLU A 1 193 ? 5.789 -0.26 -11.336 1 90.94 193 GLU A CA 1
ATOM 1483 C C . GLU A 1 193 ? 7.121 -0.183 -12.078 1 90.94 193 GLU A C 1
ATOM 1485 O O . GLU A 1 193 ? 7.516 -1.137 -12.75 1 90.94 193 GLU A O 1
ATOM 1490 N N . ARG A 1 194 ? 7.785 0.897 -11.914 1 90.56 194 ARG A N 1
ATOM 1491 C CA . ARG A 1 194 ? 9.078 1.086 -12.555 1 90.56 194 ARG A CA 1
ATOM 1492 C C . ARG A 1 194 ? 10.109 0.098 -12.016 1 90.56 194 ARG A C 1
ATOM 1494 O O . ARG A 1 194 ? 10.867 -0.496 -12.789 1 90.56 194 ARG A O 1
ATOM 1501 N N . VAL A 1 195 ? 10.148 -0.064 -10.742 1 90.25 195 VAL A N 1
ATOM 1502 C CA . VAL A 1 195 ? 11.086 -0.975 -10.094 1 90.25 195 VAL A CA 1
ATOM 1503 C C . VAL A 1 195 ? 10.844 -2.4 -10.594 1 90.25 195 VAL A C 1
ATOM 1505 O O . VAL A 1 195 ? 11.797 -3.111 -10.93 1 90.25 195 VAL A O 1
ATOM 1508 N N . SER A 1 196 ? 9.625 -2.799 -10.633 1 88.94 196 SER A N 1
ATOM 1509 C CA . SER A 1 196 ? 9.281 -4.148 -11.07 1 88.94 196 SER A CA 1
ATOM 1510 C C . SER A 1 196 ? 9.719 -4.383 -12.516 1 88.94 196 SER A C 1
ATOM 1512 O O . SER A 1 196 ? 10.281 -5.43 -12.844 1 88.94 196 SER A O 1
ATOM 1514 N N . GLN A 1 197 ? 9.469 -3.42 -13.344 1 86.12 197 GLN A N 1
ATOM 1515 C CA . GLN A 1 197 ? 9.836 -3.527 -14.75 1 86.12 197 GLN A CA 1
ATOM 1516 C C . GLN A 1 197 ? 11.352 -3.602 -14.922 1 86.12 197 GLN A C 1
ATOM 1518 O O . GLN A 1 197 ? 11.852 -4.391 -15.727 1 86.12 197 GLN A O 1
ATOM 1523 N N . ASN A 1 198 ? 12.039 -2.82 -14.195 1 87.06 198 ASN A N 1
ATOM 1524 C CA . ASN A 1 198 ? 13.492 -2.789 -14.281 1 87.06 198 ASN A CA 1
ATOM 1525 C C . ASN A 1 198 ? 14.109 -4.109 -13.82 1 87.06 198 ASN A C 1
ATOM 1527 O O . ASN A 1 198 ? 15.062 -4.598 -14.43 1 87.06 198 ASN A O 1
ATOM 1531 N N . LEU A 1 199 ? 13.609 -4.621 -12.805 1 84.31 199 LEU A N 1
ATOM 1532 C CA . LEU A 1 199 ? 14.117 -5.887 -12.289 1 84.31 199 LEU A CA 1
ATOM 1533 C C . LEU A 1 199 ? 13.891 -7.016 -13.289 1 84.31 199 LEU A C 1
ATOM 1535 O O . LEU A 1 199 ? 14.766 -7.859 -13.484 1 84.31 199 LEU A O 1
ATOM 1539 N N . ALA A 1 200 ? 12.734 -7.008 -13.93 1 78.69 200 ALA A N 1
ATOM 1540 C CA . ALA A 1 200 ? 12.43 -8.031 -14.93 1 78.69 200 ALA A CA 1
ATOM 1541 C C . ALA A 1 200 ? 13.375 -7.922 -16.125 1 78.69 200 ALA A C 1
ATOM 1543 O O . ALA A 1 200 ? 13.836 -8.938 -16.641 1 78.69 200 ALA A O 1
ATOM 1544 N N . ARG A 1 201 ? 13.656 -6.746 -16.562 1 77.75 201 ARG A N 1
ATOM 1545 C CA . ARG A 1 201 ? 14.523 -6.504 -17.719 1 77.75 201 ARG A CA 1
ATOM 1546 C C . ARG A 1 201 ? 15.945 -6.98 -17.438 1 77.75 201 ARG A C 1
ATOM 1548 O O . ARG A 1 201 ? 16.594 -7.578 -18.312 1 77.75 201 ARG A O 1
ATOM 1555 N N . VAL A 1 202 ? 16.422 -6.703 -16.328 1 73.75 202 VAL A N 1
ATOM 1556 C CA . VAL A 1 202 ? 17.781 -7.074 -15.953 1 73.75 202 VAL A CA 1
ATOM 1557 C C . VAL A 1 202 ? 17.922 -8.594 -15.953 1 73.75 202 VAL A C 1
ATOM 1559 O O . VAL A 1 202 ? 18.938 -9.125 -16.422 1 73.75 202 VAL A O 1
ATOM 1562 N N . TYR A 1 203 ? 16.844 -9.242 -15.617 1 69 203 TYR A N 1
ATOM 1563 C CA . TYR A 1 203 ? 16.953 -10.695 -15.492 1 69 203 TYR A CA 1
ATOM 1564 C C . TYR A 1 203 ? 16.609 -11.383 -16.812 1 69 203 TYR A C 1
ATOM 1566 O O . TYR A 1 203 ? 17.141 -12.445 -17.125 1 69 203 TYR A O 1
ATOM 1574 N N . GLU A 1 204 ? 15.664 -10.805 -17.531 1 64.19 204 GLU A N 1
ATOM 1575 C CA . GLU A 1 204 ? 15.375 -11.375 -18.844 1 64.19 204 GLU A CA 1
ATOM 1576 C C . GLU A 1 204 ? 16.516 -11.094 -19.812 1 64.19 204 GLU A C 1
ATOM 1578 O O . GLU A 1 204 ? 16.766 -11.891 -20.719 1 64.19 204 GLU A O 1
ATOM 1583 N N . GLY A 1 205 ? 17.094 -9.93 -19.922 1 58.31 205 GLY A N 1
ATOM 1584 C CA . GLY A 1 205 ? 18.266 -9.648 -20.734 1 58.31 205 GLY A CA 1
ATOM 1585 C C . GLY A 1 205 ? 19.469 -10.5 -20.375 1 58.31 205 GLY A C 1
ATOM 1586 O O . GLY A 1 205 ? 20.422 -10.602 -21.141 1 58.31 205 GLY A O 1
ATOM 1587 N N . THR A 1 206 ? 19.656 -10.859 -19.188 1 46.34 206 THR A N 1
ATOM 1588 C CA . THR A 1 206 ? 20.719 -11.781 -18.812 1 46.34 206 THR A CA 1
ATOM 1589 C C . THR A 1 206 ? 20.422 -13.188 -19.344 1 46.34 206 THR A C 1
ATOM 1591 O O . THR A 1 206 ? 21.094 -14.148 -18.969 1 46.34 206 THR A O 1
ATOM 1594 N N . LYS A 1 207 ? 19.469 -13.398 -20.156 1 45.56 207 LYS A N 1
ATOM 1595 C CA . LYS A 1 207 ? 19.453 -14.641 -20.922 1 45.56 207 LYS A CA 1
ATOM 1596 C C . LYS A 1 207 ? 20.734 -14.797 -21.734 1 45.56 207 LYS A C 1
ATOM 1598 O O . LYS A 1 207 ? 21.188 -13.852 -22.391 1 45.56 207 LYS A O 1
ATOM 1603 N N . PRO A 1 208 ? 21.562 -15.75 -21.594 1 36.28 208 PRO A N 1
ATOM 1604 C CA . PRO A 1 208 ? 22.75 -15.992 -22.422 1 36.28 208 PRO A CA 1
ATOM 1605 C C . PRO A 1 208 ? 22.469 -15.867 -23.922 1 36.28 208 PRO A C 1
ATOM 1607 O O . PRO A 1 208 ? 21.391 -16.219 -24.375 1 36.28 208 PRO A O 1
ATOM 1610 N N . ALA A 1 209 ? 23.156 -15.164 -24.812 1 36.22 209 ALA A N 1
ATOM 1611 C CA . ALA A 1 209 ? 23.469 -15.281 -26.234 1 36.22 209 ALA A CA 1
ATOM 1612 C C . ALA A 1 209 ? 23.609 -16.75 -26.641 1 36.22 209 ALA A C 1
ATOM 1614 O O . ALA A 1 209 ? 23.75 -17.062 -27.828 1 36.22 209 ALA A O 1
ATOM 1615 N N . VAL A 1 210 ? 23.594 -17.703 -25.75 1 32.22 210 VAL A N 1
ATOM 1616 C CA . VAL A 1 210 ? 23.859 -19.094 -26.141 1 32.22 210 VAL A CA 1
ATOM 1617 C C . VAL A 1 210 ? 22.625 -19.703 -26.781 1 32.22 210 VAL A C 1
ATOM 1619 O O . VAL A 1 210 ? 22.75 -20.547 -27.672 1 32.22 210 VAL A O 1
ATOM 1622 N N . LEU A 1 211 ? 21.328 -19.328 -26.453 1 31.55 211 LEU A N 1
ATOM 1623 C CA . LEU A 1 211 ? 20.328 -20.125 -27.156 1 31.55 211 LEU A CA 1
ATOM 1624 C C . LEU A 1 211 ? 20.109 -19.578 -28.562 1 31.55 211 LEU A C 1
ATOM 1626 O O . LEU A 1 211 ? 19.375 -20.172 -29.359 1 31.55 211 LEU A O 1
ATOM 1630 N N . ARG A 1 212 ? 20.438 -18.406 -28.844 1 34.41 212 ARG A N 1
ATOM 1631 C CA . ARG A 1 212 ? 20.359 -18.094 -30.266 1 34.41 212 ARG A CA 1
ATOM 1632 C C . ARG A 1 212 ? 21.375 -18.906 -31.062 1 34.41 212 ARG A C 1
ATOM 1634 O O . ARG A 1 212 ? 21.297 -18.969 -32.281 1 34.41 212 ARG A O 1
ATOM 1641 N N . ARG A 1 213 ? 22.5 -19.266 -30.531 1 29.97 213 AR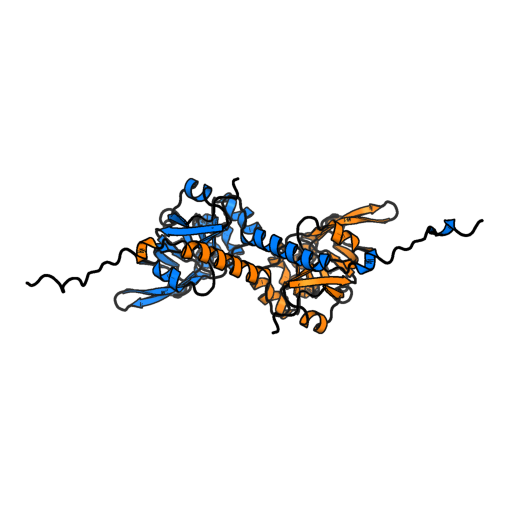G A N 1
ATOM 1642 C CA . ARG A 1 213 ? 23.469 -19.859 -31.453 1 29.97 213 ARG A CA 1
ATOM 1643 C C . ARG A 1 213 ? 23.109 -21.297 -31.781 1 29.97 213 ARG A C 1
ATOM 1645 O O . ARG A 1 213 ? 23.719 -21.922 -32.656 1 29.97 213 ARG A O 1
ATOM 1652 N N . PHE A 1 214 ? 22.438 -22.125 -30.891 1 30.41 214 PHE A N 1
ATOM 1653 C CA . PHE A 1 214 ? 22.25 -23.422 -31.516 1 30.41 214 PHE A CA 1
ATOM 1654 C C . PHE A 1 214 ? 21.109 -23.375 -32.531 1 30.41 214 PHE A C 1
ATOM 1656 O O . PHE A 1 214 ? 19.953 -23.219 -32.156 1 30.41 214 PHE A O 1
ATOM 1663 N N . GLY A 1 215 ? 21.297 -22.641 -33.688 1 30.2 215 GLY A N 1
ATOM 1664 C CA . GLY A 1 215 ? 20.828 -22.734 -35.062 1 30.2 215 GLY A CA 1
ATOM 1665 C C . GLY A 1 215 ? 20.625 -24.156 -35.531 1 30.2 215 GLY A C 1
ATOM 1666 O O . GLY A 1 215 ? 21.594 -24.906 -35.688 1 30.2 215 GLY A O 1
ATOM 1667 N N . GLU A 1 216 ? 19.562 -24.969 -35.156 1 30.62 216 GLU A N 1
ATOM 1668 C CA . GLU A 1 216 ? 19.172 -26.062 -36.031 1 30.62 216 GLU A CA 1
ATOM 1669 C C . GLU A 1 216 ? 19.109 -25.625 -37.5 1 30.62 216 GLU A C 1
ATOM 1671 O O . GLU A 1 216 ? 18.328 -24.734 -37.844 1 30.62 216 GLU A O 1
ATOM 1676 N N . THR A 1 217 ? 20.281 -25.5 -38.156 1 31.39 217 THR A N 1
ATOM 1677 C CA . THR A 1 217 ? 20.453 -25.656 -39.594 1 31.39 217 THR A CA 1
ATOM 1678 C C . THR A 1 217 ? 19.703 -26.891 -40.094 1 31.39 217 THR A C 1
ATOM 1680 O O . THR A 1 217 ? 20.141 -28.031 -39.844 1 31.39 217 THR A O 1
ATOM 1683 N N . ASP A 1 218 ? 18.438 -27.156 -39.781 1 27.34 218 ASP A N 1
ATOM 1684 C CA . ASP A 1 218 ? 17.75 -28.25 -40.469 1 27.34 218 ASP A CA 1
ATOM 1685 C C . ASP A 1 218 ? 17.906 -28.141 -41.969 1 27.34 218 ASP A C 1
ATOM 1687 O O . ASP A 1 218 ? 17.609 -29.094 -42.719 1 27.34 218 ASP A O 1
ATOM 1691 N N . ASP A 1 219 ? 17.891 -26.969 -42.531 1 26.44 219 ASP A N 1
ATOM 1692 C CA . ASP A 1 219 ? 17.688 -27.125 -43.969 1 26.44 219 ASP A CA 1
ATOM 1693 C C . ASP A 1 219 ? 18.969 -27.609 -44.656 1 26.44 219 ASP A C 1
ATOM 1695 O O . ASP A 1 219 ? 19.266 -27.188 -45.781 1 26.44 219 ASP A O 1
ATOM 1699 N N . ARG A 1 220 ? 19.922 -28.25 -43.969 1 31.77 220 ARG A N 1
ATOM 1700 C CA . ARG A 1 220 ? 21.062 -28.672 -44.781 1 31.77 220 ARG A CA 1
ATOM 1701 C C . ARG A 1 220 ? 20.625 -29.641 -45.875 1 31.77 220 ARG A C 1
ATOM 1703 O O . ARG A 1 220 ? 21.469 -30.328 -46.469 1 31.77 220 ARG A O 1
ATOM 1710 N N . SER A 1 221 ? 19.328 -29.969 -45.969 1 26.53 221 SER A N 1
ATOM 1711 C CA . SER A 1 221 ? 19.109 -31 -46.969 1 26.53 221 SER A CA 1
ATOM 1712 C C . SER A 1 221 ? 19.688 -30.578 -48.312 1 26.53 221 SER A C 1
ATOM 1714 O O . SER A 1 221 ? 19.531 -31.297 -49.312 1 26.53 221 SER A O 1
ATOM 1716 N N . ASP A 1 222 ? 20.266 -29.312 -48.438 1 27.86 222 ASP A N 1
ATOM 1717 C CA . ASP A 1 222 ? 20.625 -29.141 -49.844 1 27.86 222 ASP A CA 1
ATOM 1718 C C . ASP A 1 222 ? 21.766 -30.078 -50.219 1 27.86 222 ASP A C 1
ATOM 1720 O O . ASP A 1 222 ? 22.281 -30 -51.344 1 27.86 222 ASP A O 1
ATOM 1724 N N . GLU A 1 223 ? 22.672 -30.547 -49.281 1 25.41 223 GLU A N 1
ATOM 1725 C CA . GLU A 1 223 ? 23.859 -31.109 -49.906 1 25.41 223 GLU A CA 1
ATOM 1726 C C . GLU A 1 223 ? 23.5 -32.312 -50.781 1 25.41 223 GLU A C 1
ATOM 1728 O O . GLU A 1 223 ? 24.094 -32.562 -51.812 1 25.41 223 GLU A O 1
ATOM 1733 N N . LEU A 1 224 ? 22.969 -33.375 -50.188 1 22.59 224 LEU A N 1
ATOM 1734 C CA . LEU A 1 224 ? 23.422 -34.688 -50.719 1 22.59 224 LEU A CA 1
ATOM 1735 C C . LEU A 1 224 ? 22.906 -34.906 -52.125 1 22.59 224 LEU A C 1
ATOM 1737 O O . LEU A 1 224 ? 23.328 -35.844 -52.812 1 22.59 224 LEU A O 1
ATOM 1741 N N . ILE A 1 225 ? 21.859 -34.375 -52.688 1 25.8 225 ILE A N 1
ATOM 1742 C CA . ILE A 1 225 ? 21.453 -35.156 -53.812 1 25.8 225 ILE A CA 1
ATOM 1743 C C . ILE A 1 225 ? 22.391 -34.906 -55 1 25.8 225 ILE A C 1
ATOM 1745 O O . ILE A 1 225 ? 22.609 -35.781 -55.844 1 25.8 225 ILE A O 1
ATOM 1749 N N . GLY A 1 226 ? 23.172 -33.906 -55.375 1 22.2 226 GLY A N 1
ATOM 1750 C CA . GLY A 1 226 ? 24.219 -34.344 -56.312 1 22.2 226 GLY A CA 1
ATOM 1751 C C . GLY A 1 226 ? 25.438 -34.875 -55.594 1 22.2 226 GLY A C 1
ATOM 1752 O O . GLY A 1 226 ? 25.625 -34.656 -54.406 1 22.2 226 GLY A O 1
ATOM 1753 N N . MET B 1 1 ? 24.609 -9.797 5.441 1 28.98 1 MET B N 1
ATOM 1754 C CA . MET B 1 1 ? 24.016 -10.469 4.293 1 28.98 1 MET B CA 1
ATOM 1755 C C . MET B 1 1 ? 24.5 -9.859 2.986 1 28.98 1 MET B C 1
ATOM 1757 O O . MET B 1 1 ? 24.516 -8.633 2.832 1 28.98 1 MET B O 1
ATOM 1761 N N . ASP B 1 2 ? 25.328 -10.586 2.258 1 33.25 2 ASP B N 1
ATOM 1762 C CA . ASP B 1 2 ? 26.172 -10.172 1.133 1 33.25 2 ASP B CA 1
ATOM 1763 C C . ASP B 1 2 ? 25.328 -9.5 0.046 1 33.25 2 ASP B C 1
ATOM 1765 O O . ASP B 1 2 ? 24.469 -10.141 -0.561 1 33.25 2 ASP B O 1
ATOM 1769 N N . ARG B 1 3 ? 25 -8.305 0.048 1 44.06 3 ARG B N 1
ATOM 1770 C CA . ARG B 1 3 ? 24.406 -7.359 -0.892 1 44.06 3 ARG B CA 1
ATOM 1771 C C . ARG B 1 3 ? 24.891 -7.629 -2.314 1 44.06 3 ARG B C 1
ATOM 1773 O O . ARG B 1 3 ? 24.531 -6.906 -3.244 1 44.06 3 ARG B O 1
ATOM 1780 N N . SER B 1 4 ? 25.875 -8.43 -2.459 1 43.53 4 SER B N 1
ATOM 1781 C CA . SER B 1 4 ? 26.594 -8.516 -3.73 1 43.53 4 SER B CA 1
ATOM 1782 C C . SER B 1 4 ? 25.844 -9.398 -4.723 1 43.53 4 SER B C 1
ATOM 1784 O O . SER B 1 4 ? 26.281 -9.586 -5.855 1 43.53 4 SER B O 1
ATOM 1786 N N . ALA B 1 5 ? 25.109 -10.508 -4.203 1 46.78 5 ALA B N 1
ATOM 1787 C CA . ALA B 1 5 ? 24.781 -11.484 -5.238 1 46.78 5 ALA B CA 1
ATOM 1788 C C . ALA B 1 5 ? 23.672 -10.969 -6.145 1 46.78 5 ALA B C 1
ATOM 1790 O O . ALA B 1 5 ? 22.656 -10.453 -5.664 1 46.78 5 ALA B O 1
ATOM 1791 N N . GLY B 1 6 ? 23.906 -10.578 -7.324 1 53.69 6 GLY B N 1
ATOM 1792 C CA . GLY B 1 6 ? 23 -10.125 -8.383 1 53.69 6 GLY B CA 1
ATOM 1793 C C . GLY B 1 6 ? 21.688 -10.867 -8.398 1 53.69 6 GLY B C 1
ATOM 1794 O O . GLY B 1 6 ? 21.516 -11.859 -7.688 1 53.69 6 GLY B O 1
ATOM 1795 N N . PRO B 1 7 ? 20.703 -10.258 -8.906 1 58.25 7 PRO B N 1
ATOM 1796 C CA . PRO B 1 7 ? 19.406 -10.93 -9.016 1 58.25 7 PRO B CA 1
ATOM 1797 C C . PRO B 1 7 ? 19.5 -12.297 -9.68 1 58.25 7 PRO B C 1
ATOM 1799 O O . PRO B 1 7 ? 20.344 -12.508 -10.555 1 58.25 7 PRO B O 1
ATOM 1802 N N . LYS B 1 8 ? 19 -13.375 -8.984 1 68.75 8 LYS B N 1
ATOM 1803 C CA . LYS B 1 8 ? 19.047 -14.758 -9.453 1 68.75 8 LYS B CA 1
ATOM 1804 C C . LYS B 1 8 ? 17.688 -15.188 -10 1 68.75 8 LYS B C 1
ATOM 1806 O O . LYS B 1 8 ? 16.641 -14.766 -9.5 1 68.75 8 LYS B O 1
ATOM 1811 N N . ARG B 1 9 ? 17.641 -15.758 -11.195 1 78.94 9 ARG B N 1
ATOM 1812 C CA . ARG B 1 9 ? 16.469 -16.453 -11.727 1 78.94 9 ARG B CA 1
ATOM 1813 C C . ARG B 1 9 ? 16.266 -17.797 -11.023 1 78.94 9 ARG B C 1
ATOM 1815 O O . ARG B 1 9 ? 17.172 -18.625 -10.992 1 78.94 9 ARG B O 1
ATOM 1822 N N . ILE B 1 10 ? 15.109 -17.891 -10.391 1 92.56 10 ILE B N 1
ATOM 1823 C CA . ILE B 1 10 ? 14.836 -19.078 -9.586 1 92.56 10 ILE B CA 1
ATOM 1824 C C . ILE B 1 10 ? 13.609 -19.797 -10.125 1 92.56 10 ILE B C 1
ATOM 1826 O O . ILE B 1 10 ? 12.586 -19.172 -10.422 1 92.56 10 ILE B O 1
ATOM 1830 N N . ARG B 1 11 ? 13.742 -21.062 -10.312 1 95.56 11 ARG B N 1
ATOM 1831 C CA . ARG B 1 11 ? 12.594 -21.906 -10.594 1 95.56 11 ARG B CA 1
ATOM 1832 C C . ARG B 1 11 ? 11.977 -22.438 -9.297 1 95.56 11 ARG B C 1
ATOM 1834 O O . ARG B 1 11 ? 12.68 -23.016 -8.461 1 95.56 11 ARG B O 1
ATOM 1841 N N . LEU B 1 12 ? 10.695 -22.188 -9.141 1 98.19 12 LEU B N 1
ATOM 1842 C CA . LEU B 1 12 ? 10.039 -22.516 -7.883 1 98.19 12 LEU B CA 1
ATOM 1843 C C . LEU B 1 12 ? 8.773 -23.344 -8.125 1 98.19 12 LEU B C 1
ATOM 1845 O O . LEU B 1 12 ? 8.008 -23.047 -9.047 1 98.19 12 LEU B O 1
ATOM 1849 N N . SER B 1 13 ? 8.586 -24.312 -7.277 1 98.75 13 SER B N 1
ATOM 1850 C CA . SER B 1 13 ? 7.367 -25.125 -7.324 1 98.75 13 SER B CA 1
ATOM 1851 C C . SER B 1 13 ? 6.176 -24.359 -6.758 1 98.75 13 SER B C 1
ATOM 1853 O O . SER B 1 13 ? 6.328 -23.562 -5.832 1 98.75 13 SER B O 1
ATOM 1855 N N . THR B 1 14 ? 4.977 -24.672 -7.262 1 98.81 14 THR B N 1
ATOM 1856 C CA . THR B 1 14 ? 3.766 -24.062 -6.719 1 98.81 14 THR B CA 1
ATOM 1857 C C . THR B 1 14 ? 3.367 -24.734 -5.406 1 98.81 14 THR B C 1
ATOM 1859 O O . THR B 1 14 ? 2.373 -24.359 -4.785 1 98.81 14 THR B O 1
ATOM 1862 N N . THR B 1 15 ? 4.039 -25.75 -5.023 1 98.75 15 THR B N 1
ATOM 1863 C CA . THR B 1 15 ? 3.982 -26.344 -3.693 1 98.75 15 THR B CA 1
ATOM 1864 C C . THR B 1 15 ? 5.359 -26.312 -3.035 1 98.75 15 THR B C 1
ATOM 1866 O O . THR B 1 15 ? 5.918 -27.359 -2.711 1 98.75 15 THR B O 1
ATOM 1869 N N . PRO B 1 16 ? 5.844 -25.172 -2.793 1 98.69 16 PRO B N 1
ATOM 1870 C CA . PRO B 1 16 ? 7.219 -25.047 -2.305 1 98.69 16 PRO B CA 1
ATOM 1871 C C . PRO B 1 16 ? 7.379 -25.531 -0.866 1 98.69 16 PRO B C 1
ATOM 1873 O O . PRO B 1 16 ? 6.445 -25.422 -0.067 1 98.69 16 PRO B O 1
ATOM 1876 N N . SER B 1 17 ? 8.562 -26.031 -0.576 1 98.06 17 SER B N 1
ATOM 1877 C CA . SER B 1 17 ? 8.906 -26.297 0.816 1 98.06 17 SER B CA 1
ATOM 1878 C C . SER B 1 17 ? 9.227 -25.016 1.566 1 98.06 17 SER B C 1
ATOM 1880 O O . SER B 1 17 ? 9.438 -23.969 0.951 1 98.06 17 SER B O 1
ATOM 1882 N N . ARG B 1 18 ? 9.203 -25.188 2.85 1 97.56 18 ARG B N 1
ATOM 1883 C CA . ARG B 1 18 ? 9.602 -24.031 3.664 1 97.56 18 ARG B CA 1
ATOM 1884 C C . ARG B 1 18 ? 11.031 -23.609 3.355 1 97.56 18 ARG B C 1
ATOM 1886 O O . ARG B 1 18 ? 11.344 -22.422 3.352 1 97.56 18 ARG B O 1
ATOM 1893 N N . GLU B 1 19 ? 11.875 -24.531 3.127 1 97.81 19 GLU B N 1
ATOM 1894 C CA . GLU B 1 19 ? 13.273 -24.266 2.805 1 97.81 19 GLU B CA 1
ATOM 1895 C C . GLU B 1 19 ? 13.398 -23.516 1.479 1 97.81 19 GLU B C 1
ATOM 1897 O O . GLU B 1 19 ? 14.227 -22.609 1.35 1 97.81 19 GLU B O 1
ATOM 1902 N N . ASP B 1 20 ? 12.602 -23.891 0.485 1 97.88 20 ASP B N 1
ATOM 1903 C CA . ASP B 1 20 ? 12.578 -23.188 -0.796 1 97.88 20 ASP B CA 1
ATOM 1904 C C . ASP B 1 20 ? 12.281 -21.703 -0.606 1 97.88 20 ASP B C 1
ATOM 1906 O O . ASP B 1 20 ? 12.953 -20.844 -1.193 1 97.88 20 ASP B O 1
ATOM 1910 N N . LEU B 1 21 ? 11.336 -21.422 0.244 1 98.5 21 LEU B N 1
ATOM 1911 C CA . LEU B 1 21 ? 10.883 -20.047 0.448 1 98.5 21 LEU B CA 1
ATOM 1912 C C . LEU B 1 21 ? 11.898 -19.266 1.278 1 98.5 21 LEU B C 1
ATOM 1914 O O . LEU B 1 21 ? 12.078 -18.062 1.067 1 98.5 21 LEU B O 1
ATOM 1918 N N . ALA B 1 22 ? 12.562 -19.938 2.209 1 97.56 22 ALA B N 1
ATOM 1919 C CA . ALA B 1 22 ? 13.516 -19.297 3.109 1 97.56 22 ALA B CA 1
ATOM 1920 C C . ALA B 1 22 ? 14.734 -18.781 2.346 1 97.56 22 ALA B C 1
ATOM 1922 O O . ALA B 1 22 ? 15.438 -17.875 2.814 1 97.56 22 ALA B O 1
ATOM 1923 N N . ARG B 1 23 ? 14.953 -19.297 1.173 1 96.06 23 ARG B N 1
ATOM 1924 C CA . ARG B 1 23 ? 16.109 -18.906 0.382 1 96.06 23 ARG B CA 1
ATOM 1925 C C . ARG B 1 23 ? 15.828 -17.672 -0.452 1 96.06 23 ARG B C 1
ATOM 1927 O O . ARG B 1 23 ? 16.75 -17.078 -1.027 1 96.06 23 ARG B O 1
ATOM 1934 N N . LEU B 1 24 ? 14.617 -17.297 -0.535 1 97.12 24 LEU B N 1
ATOM 1935 C CA . LEU B 1 24 ? 14.234 -16.172 -1.38 1 97.12 24 LEU B CA 1
ATOM 1936 C C . LEU B 1 24 ? 14.422 -14.859 -0.642 1 97.12 24 LEU B C 1
ATOM 1938 O O . LEU B 1 24 ? 14.188 -14.773 0.565 1 97.12 24 LEU B O 1
ATOM 1942 N N . HIS B 1 25 ? 14.797 -13.859 -1.408 1 95.62 25 HIS B N 1
ATOM 1943 C CA . HIS B 1 25 ? 14.914 -12.492 -0.923 1 95.62 25 HIS B CA 1
ATOM 1944 C C . HIS B 1 25 ? 14.062 -11.539 -1.759 1 95.62 25 HIS B C 1
ATOM 1946 O O . HIS B 1 25 ? 13.82 -11.789 -2.941 1 95.62 25 HIS B O 1
ATOM 1952 N N . ILE B 1 26 ? 13.68 -10.5 -1.089 1 96.06 26 ILE B N 1
ATOM 1953 C CA . ILE B 1 26 ? 12.914 -9.508 -1.838 1 96.06 26 ILE B CA 1
ATOM 1954 C C . ILE B 1 26 ? 13.727 -9.047 -3.053 1 96.06 26 ILE B C 1
ATOM 1956 O O . ILE B 1 26 ? 14.938 -8.844 -2.961 1 96.06 26 ILE B O 1
ATOM 1960 N N . GLY B 1 27 ? 13.023 -8.969 -4.219 1 93.88 27 GLY B N 1
ATOM 1961 C CA . GLY B 1 27 ? 13.68 -8.547 -5.445 1 93.88 27 GLY B CA 1
ATOM 1962 C C . GLY B 1 27 ? 14.109 -9.711 -6.324 1 93.88 27 GLY B C 1
ATOM 1963 O O . GLY B 1 27 ? 14.406 -9.523 -7.504 1 93.88 27 GLY B O 1
ATOM 1964 N N . ASP B 1 28 ? 14.188 -10.93 -5.797 1 94.12 28 ASP B N 1
ATOM 1965 C CA . ASP B 1 28 ? 14.477 -12.109 -6.609 1 94.12 28 ASP B CA 1
ATOM 1966 C C . ASP B 1 28 ? 13.422 -12.297 -7.703 1 94.12 28 ASP B C 1
ATOM 1968 O O . ASP B 1 28 ? 12.25 -11.992 -7.492 1 94.12 28 ASP B O 1
ATOM 1972 N N . VAL B 1 29 ? 13.82 -12.797 -8.875 1 93.62 29 VAL B N 1
ATOM 1973 C CA . VAL B 1 29 ? 12.922 -13.117 -9.977 1 93.62 29 VAL B CA 1
ATOM 1974 C C . VAL B 1 29 ? 12.625 -14.617 -9.984 1 93.62 29 VAL B C 1
ATOM 1976 O O . VAL B 1 29 ? 13.547 -15.43 -9.93 1 93.62 29 VAL B O 1
ATOM 1979 N N . VAL B 1 30 ? 11.359 -14.945 -10.062 1 95.44 30 VAL B N 1
ATOM 1980 C CA . VAL B 1 30 ? 10.93 -16.328 -9.891 1 95.44 30 VAL B CA 1
ATOM 1981 C C . VAL B 1 30 ? 10.078 -16.75 -11.086 1 95.44 30 VAL B C 1
ATOM 1983 O O . VAL B 1 30 ? 9.289 -15.961 -11.609 1 95.44 30 VAL B O 1
ATOM 1986 N N . HIS B 1 31 ? 10.258 -18.016 -11.508 1 96 31 HIS B N 1
ATOM 1987 C CA . HIS B 1 31 ? 9.367 -18.719 -12.445 1 96 31 HIS B CA 1
ATOM 1988 C C . HIS B 1 31 ? 8.734 -19.938 -11.789 1 96 31 HIS B C 1
ATOM 1990 O O . HIS B 1 31 ? 9.398 -20.672 -11.047 1 96 31 HIS B O 1
ATOM 1996 N N . LEU B 1 32 ? 7.52 -20.172 -12.078 1 98.12 32 LEU B N 1
ATOM 1997 C CA . LEU B 1 32 ? 6.773 -21.172 -11.328 1 98.12 32 LEU B CA 1
ATOM 1998 C C . LEU B 1 32 ? 6.5 -22.406 -12.18 1 98.12 32 LEU B C 1
ATOM 2000 O O . LEU B 1 32 ? 6.199 -22.281 -13.375 1 98.12 32 LEU B O 1
ATOM 2004 N N . ASP B 1 33 ? 6.566 -23.547 -11.516 1 98.62 33 ASP B N 1
ATOM 2005 C CA . ASP B 1 33 ? 6.164 -24.828 -12.078 1 98.62 33 ASP B CA 1
ATOM 2006 C C . ASP B 1 33 ? 5.129 -25.516 -11.195 1 98.62 33 ASP B C 1
ATOM 2008 O O . ASP B 1 33 ? 5.312 -25.625 -9.977 1 98.62 33 ASP B O 1
ATOM 2012 N N . GLY B 1 34 ? 4.082 -26.016 -11.828 1 98.69 34 GLY B N 1
ATOM 2013 C CA . GLY B 1 34 ? 3.045 -26.719 -11.094 1 98.69 34 GLY B CA 1
ATOM 2014 C C . GLY B 1 34 ? 1.666 -26.125 -11.281 1 98.69 34 GLY B C 1
ATOM 2015 O O . GLY B 1 34 ? 1.439 -25.359 -12.227 1 98.69 34 GLY B O 1
ATOM 2016 N N . LEU B 1 35 ? 0.731 -26.453 -10.453 1 98.81 35 LEU B N 1
ATOM 2017 C CA . LEU B 1 35 ? -0.63 -25.938 -10.562 1 98.81 35 LEU B CA 1
ATOM 2018 C C . LEU B 1 35 ? -0.763 -24.578 -9.867 1 98.81 35 LEU B C 1
ATOM 2020 O O . LEU B 1 35 ? -0.219 -24.391 -8.781 1 98.81 35 LEU B O 1
ATOM 2024 N N . ILE B 1 36 ? -1.404 -23.703 -10.547 1 98.75 36 ILE B N 1
ATOM 2025 C CA . ILE B 1 36 ? -1.804 -22.422 -10 1 98.75 36 ILE B CA 1
ATOM 2026 C C . ILE B 1 36 ? -3.324 -22.281 -10.062 1 98.75 36 ILE B C 1
ATOM 2028 O O . ILE B 1 36 ? -3.947 -22.641 -11.062 1 98.75 36 ILE B O 1
ATOM 2032 N N . TYR B 1 37 ? -3.889 -21.875 -8.984 1 98.81 37 TYR B N 1
ATOM 2033 C CA . TYR B 1 37 ? -5.32 -21.594 -9.039 1 98.81 37 TYR B CA 1
ATOM 2034 C C . TYR B 1 37 ? -5.582 -20.094 -8.93 1 98.81 37 TYR B C 1
ATOM 2036 O O . TYR B 1 37 ? -4.875 -19.391 -8.211 1 98.81 37 TYR B O 1
ATOM 2044 N N . THR B 1 38 ? -6.531 -19.625 -9.703 1 98.5 38 THR B N 1
ATOM 2045 C CA . THR B 1 38 ? -6.938 -18.219 -9.602 1 98.5 38 THR B CA 1
ATOM 2046 C C . THR B 1 38 ? -8.023 -18.047 -8.547 1 98.5 38 THR B C 1
ATOM 2048 O O . THR B 1 38 ? -8.859 -18.938 -8.352 1 98.5 38 THR B O 1
ATOM 2051 N N . ALA B 1 39 ? -8.008 -17.016 -7.875 1 98.56 39 ALA B N 1
ATOM 2052 C CA . ALA B 1 39 ? -9.039 -16.625 -6.922 1 98.56 39 ALA B CA 1
ATOM 2053 C C . ALA B 1 39 ? -9.109 -15.102 -6.789 1 98.56 39 ALA B C 1
ATOM 2055 O O . ALA B 1 39 ? -8.172 -14.469 -6.297 1 98.56 39 ALA B O 1
ATOM 2056 N N . ARG B 1 40 ? -10.148 -14.602 -7.316 1 97.44 40 ARG B N 1
ATOM 2057 C CA . ARG B 1 40 ? -10.438 -13.18 -7.168 1 97.44 40 ARG B CA 1
ATOM 2058 C C . ARG B 1 40 ? -11.633 -12.953 -6.246 1 97.44 40 ARG B C 1
ATOM 2060 O O . ARG B 1 40 ? -11.891 -13.758 -5.348 1 97.44 40 ARG B O 1
ATOM 2067 N N . GLU B 1 41 ? -12.312 -11.844 -6.309 1 97.31 41 GLU B N 1
ATOM 2068 C CA . GLU B 1 41 ? -13.336 -11.453 -5.344 1 97.31 41 GLU B CA 1
ATOM 2069 C C . GLU B 1 41 ? -14.43 -12.508 -5.242 1 97.31 41 GLU B C 1
ATOM 2071 O O . GLU B 1 41 ? -14.867 -12.859 -4.145 1 97.31 41 GLU B O 1
ATOM 2076 N N . GLY B 1 42 ? -14.859 -13.016 -6.371 1 97.62 42 GLY B N 1
ATOM 2077 C CA . GLY B 1 42 ? -15.922 -14.016 -6.359 1 97.62 42 GLY B CA 1
ATOM 2078 C C . GLY B 1 42 ? -15.57 -15.25 -5.559 1 97.62 42 GLY B C 1
ATOM 2079 O O . GLY B 1 42 ? -16.359 -15.719 -4.742 1 97.62 42 GLY B O 1
ATOM 2080 N N . VAL B 1 43 ? -14.438 -15.75 -5.777 1 98.5 43 VAL B N 1
ATOM 2081 C CA . VAL B 1 43 ? -13.984 -16.953 -5.094 1 98.5 43 VAL B CA 1
ATOM 2082 C C . VAL B 1 43 ? -13.781 -16.656 -3.609 1 98.5 43 VAL B C 1
ATOM 2084 O O . VAL B 1 43 ? -14.188 -17.453 -2.752 1 98.5 43 VAL B O 1
ATOM 2087 N N . TYR B 1 44 ? -13.18 -15.539 -3.268 1 98.56 44 TYR B N 1
ATOM 2088 C CA . TYR B 1 44 ? -12.938 -15.156 -1.881 1 98.56 44 TYR B CA 1
ATOM 2089 C C . TYR B 1 44 ? -14.25 -15.008 -1.121 1 98.56 44 TYR B C 1
ATOM 2091 O O . TYR B 1 44 ? -14.375 -15.469 0.016 1 98.56 44 TYR B O 1
ATOM 2099 N N . MET B 1 45 ? -15.148 -14.375 -1.771 1 97.94 45 MET B N 1
ATOM 2100 C CA . MET B 1 45 ? -16.438 -14.164 -1.129 1 97.94 45 MET B CA 1
ATOM 2101 C C . MET B 1 45 ? -17.141 -15.5 -0.855 1 97.94 45 MET B C 1
ATOM 2103 O O . MET B 1 45 ? -17.656 -15.719 0.239 1 97.94 45 MET B O 1
ATOM 2107 N N . ARG B 1 46 ? -17.141 -16.375 -1.788 1 97.75 46 ARG B N 1
ATOM 2108 C CA . ARG B 1 46 ? -17.797 -17.672 -1.64 1 97.75 46 ARG B CA 1
ATOM 2109 C C . ARG B 1 46 ? -17.172 -18.469 -0.5 1 97.75 46 ARG B C 1
ATOM 2111 O O . ARG B 1 46 ? -17.875 -19.016 0.347 1 97.75 46 ARG B O 1
ATOM 2118 N N . ALA B 1 47 ? -15.898 -18.469 -0.498 1 98.12 47 ALA B N 1
ATOM 2119 C CA . ALA B 1 47 ? -15.203 -19.297 0.483 1 98.12 47 ALA B CA 1
ATOM 2120 C C . ALA B 1 47 ? -15.18 -18.625 1.853 1 98.12 47 ALA B C 1
ATOM 2122 O O . ALA B 1 47 ? -15.562 -19.234 2.855 1 98.12 47 ALA B O 1
ATOM 2123 N N . CYS B 1 48 ? -14.875 -17.359 1.958 1 98.38 48 CYS B N 1
ATOM 2124 C CA . CYS B 1 48 ? -14.609 -16.688 3.223 1 98.38 48 CYS B CA 1
ATOM 2125 C C . CYS B 1 48 ? -15.898 -16.172 3.848 1 98.38 48 CYS B C 1
ATOM 2127 O O . CYS B 1 48 ? -16.016 -16.109 5.07 1 98.38 48 CYS B O 1
ATOM 2129 N N . GLU B 1 49 ? -16.812 -15.773 3.041 1 97.69 49 GLU B N 1
ATOM 2130 C CA . GLU B 1 49 ? -18.031 -15.156 3.584 1 97.69 49 GLU B CA 1
ATOM 2131 C C . GLU B 1 49 ? -19.203 -16.125 3.568 1 97.69 49 GLU B C 1
ATOM 2133 O O . GLU B 1 49 ? -19.984 -16.188 4.52 1 97.69 49 GLU B O 1
ATOM 2138 N N . GLN B 1 50 ? -19.328 -16.859 2.541 1 97.5 50 GLN B N 1
ATOM 2139 C CA . GLN B 1 50 ? -20.469 -17.75 2.396 1 97.5 50 GLN B CA 1
ATOM 2140 C C . GLN B 1 50 ? -20.172 -19.141 2.959 1 97.5 50 GLN B C 1
ATOM 2142 O O . GLN B 1 50 ? -21.094 -19.922 3.186 1 97.5 50 GLN B O 1
ATOM 2147 N N . GLY B 1 51 ? -18.969 -19.422 3.109 1 97.75 51 GLY B N 1
ATOM 2148 C CA . GLY B 1 51 ? -18.578 -20.656 3.779 1 97.75 51 GLY B CA 1
ATOM 2149 C C . GLY B 1 51 ? -18.547 -21.844 2.852 1 97.75 51 GLY B C 1
ATOM 2150 O O . GLY B 1 51 ? -18.547 -23 3.311 1 97.75 51 GLY B O 1
ATOM 2151 N N . ASP B 1 52 ? -18.531 -21.641 1.558 1 97.88 52 ASP B N 1
ATOM 2152 C CA . ASP B 1 52 ? -18.453 -22.75 0.601 1 97.88 52 ASP B CA 1
ATOM 2153 C C . ASP B 1 52 ? -17.109 -23.438 0.667 1 97.88 52 ASP B C 1
ATOM 2155 O O . ASP B 1 52 ? -16.062 -22.781 0.793 1 97.88 52 ASP B O 1
ATOM 2159 N N . ALA B 1 53 ? -17.156 -24.75 0.565 1 97.94 53 ALA B N 1
ATOM 2160 C CA . ALA B 1 53 ? -15.914 -25.516 0.554 1 97.94 53 ALA B CA 1
ATOM 2161 C C . ALA B 1 53 ? -15.148 -25.297 -0.743 1 97.94 53 ALA B C 1
ATOM 2163 O O . ALA B 1 53 ? -15.734 -25.25 -1.824 1 97.94 53 ALA B O 1
ATOM 2164 N N . LEU B 1 54 ? -13.867 -25.203 -0.622 1 98.44 54 LEU B N 1
ATOM 2165 C CA . LEU B 1 54 ? -13.039 -25.047 -1.812 1 98.44 54 LEU B CA 1
ATOM 2166 C C . LEU B 1 54 ? -13.039 -26.328 -2.641 1 98.44 54 LEU B C 1
ATOM 2168 O O . LEU B 1 54 ? -13 -27.422 -2.09 1 98.44 54 LEU B O 1
ATOM 2172 N N . PRO B 1 55 ? -13.055 -26.203 -3.922 1 98.19 55 PRO B N 1
ATOM 2173 C CA . PRO B 1 55 ? -13.188 -27.375 -4.789 1 98.19 55 PRO B CA 1
ATOM 2174 C C . PRO B 1 55 ? -11.867 -28.109 -5.004 1 98.19 55 PRO B C 1
ATOM 2176 O O . PRO B 1 55 ? -11.805 -29.094 -5.742 1 98.19 55 PRO B O 1
ATOM 2179 N N . MET B 1 56 ? -10.828 -27.719 -4.406 1 98.25 56 MET B N 1
ATOM 2180 C CA . MET B 1 56 ? -9.508 -28.344 -4.496 1 98.25 56 MET B CA 1
ATOM 2181 C C . MET B 1 56 ? -9.016 -28.766 -3.117 1 98.25 56 MET B C 1
ATOM 2183 O O . MET B 1 56 ? -9.422 -28.203 -2.104 1 98.25 56 MET B O 1
ATOM 2187 N N . ASP B 1 57 ? -8.164 -29.828 -3.141 1 98.38 57 ASP B N 1
ATOM 2188 C CA . ASP B 1 57 ? -7.457 -30.188 -1.917 1 98.38 57 ASP B CA 1
ATOM 2189 C C . ASP B 1 57 ? -6.227 -29.312 -1.708 1 98.38 57 ASP B C 1
ATOM 2191 O O . ASP B 1 57 ? -5.125 -29.656 -2.143 1 98.38 57 ASP B O 1
ATOM 2195 N N . LEU B 1 58 ? -6.398 -28.234 -1.013 1 98.62 58 LEU B N 1
ATOM 2196 C CA . LEU B 1 58 ? -5.344 -27.25 -0.802 1 98.62 58 LEU B CA 1
ATOM 2197 C C . LEU B 1 58 ? -4.758 -27.375 0.6 1 98.62 58 LEU B C 1
ATOM 2199 O O . LEU B 1 58 ? -5.473 -27.703 1.552 1 98.62 58 LEU B O 1
ATOM 2203 N N . PRO B 1 59 ? -3.553 -27.125 0.714 1 98.5 59 PRO B N 1
ATOM 2204 C CA . PRO B 1 59 ? -2.574 -26.672 -0.276 1 98.5 59 PRO B CA 1
ATOM 2205 C C . PRO B 1 59 ? -1.87 -27.828 -0.987 1 98.5 59 PRO B C 1
ATOM 2207 O O . PRO B 1 59 ? -0.899 -27.609 -1.715 1 98.5 59 PRO B O 1
ATOM 2210 N N . ARG B 1 60 ? -2.338 -29.094 -0.81 1 98.38 60 ARG B N 1
ATOM 2211 C CA . ARG B 1 60 ? -1.656 -30.266 -1.351 1 98.38 60 ARG B CA 1
ATOM 2212 C C . ARG B 1 60 ? -1.553 -30.188 -2.869 1 98.38 60 ARG B C 1
ATOM 2214 O O . ARG B 1 60 ? -0.504 -30.484 -3.443 1 98.38 60 ARG B O 1
ATOM 2221 N N . GLU B 1 61 ? -2.598 -29.766 -3.494 1 98.69 61 GLU B N 1
ATOM 2222 C CA . GLU B 1 61 ? -2.607 -29.703 -4.953 1 98.69 61 GLU B CA 1
ATOM 2223 C C . GLU B 1 61 ? -1.879 -28.453 -5.453 1 98.69 61 GLU B C 1
ATOM 2225 O O . GLU B 1 61 ? -1.311 -28.453 -6.547 1 98.69 61 GLU B O 1
ATOM 2230 N N . SER B 1 62 ? -2.027 -27.406 -4.754 1 98.88 62 SER B N 1
ATOM 2231 C CA . SER B 1 62 ? -1.34 -26.156 -5.07 1 98.88 62 SER B CA 1
ATOM 2232 C C . SER B 1 62 ? -1.39 -25.188 -3.895 1 98.88 62 SER B C 1
ATOM 2234 O O . SER B 1 62 ? -2.436 -25.031 -3.264 1 98.88 62 SER B O 1
ATOM 2236 N N . ALA B 1 63 ? -0.271 -24.625 -3.635 1 98.88 63 ALA B N 1
ATOM 2237 C CA . ALA B 1 63 ? -0.207 -23.609 -2.584 1 98.88 63 ALA B CA 1
ATOM 2238 C C . ALA B 1 63 ? -0.12 -22.203 -3.18 1 98.88 63 ALA B C 1
ATOM 2240 O O . ALA B 1 63 ? 0.225 -21.25 -2.482 1 98.88 63 ALA B O 1
ATOM 2241 N N . ALA B 1 64 ? -0.413 -22.031 -4.516 1 98.94 64 ALA B N 1
ATOM 2242 C CA . ALA B 1 64 ? -0.211 -20.766 -5.219 1 98.94 64 ALA B CA 1
ATOM 2243 C C . ALA B 1 64 ? -1.54 -20.188 -5.688 1 98.94 64 ALA B C 1
ATOM 2245 O O . ALA B 1 64 ? -2.15 -20.688 -6.629 1 98.94 64 ALA B O 1
ATOM 2246 N N . ASN B 1 65 ? -1.954 -19.141 -5.035 1 98.94 65 ASN B N 1
ATOM 2247 C CA . ASN B 1 65 ? -3.117 -18.359 -5.457 1 98.94 65 ASN B CA 1
ATOM 2248 C C . ASN B 1 65 ? -2.713 -17.156 -6.305 1 98.94 65 ASN B C 1
ATOM 2250 O O . ASN B 1 65 ? -1.901 -16.344 -5.875 1 98.94 65 ASN B O 1
ATOM 2254 N N . PHE B 1 66 ? -3.277 -17.109 -7.469 1 98.75 66 PHE B N 1
ATOM 2255 C CA . PHE B 1 66 ? -2.996 -15.992 -8.352 1 98.75 66 PHE B CA 1
ATOM 2256 C C . PHE B 1 66 ? -4.219 -15.094 -8.492 1 98.75 66 PHE B C 1
ATOM 2258 O O . PHE B 1 66 ? -5.25 -15.516 -9.008 1 98.75 66 PHE B O 1
ATOM 2265 N N . HIS B 1 67 ? -4.047 -13.883 -8.039 1 98.12 67 HIS B N 1
ATOM 2266 C CA . HIS B 1 67 ? -5.066 -12.859 -8.242 1 98.12 67 HIS B CA 1
ATOM 2267 C C . HIS B 1 67 ? -5.082 -12.383 -9.695 1 98.12 67 HIS B C 1
ATOM 2269 O O . HIS B 1 67 ? -4.582 -11.297 -10 1 98.12 67 HIS B O 1
ATOM 2275 N N . CYS B 1 68 ? -5.742 -13.164 -10.547 1 96.44 68 CYS B N 1
ATOM 2276 C CA . CYS B 1 68 ? -5.797 -12.812 -11.961 1 96.44 68 CYS B CA 1
ATOM 2277 C C . CYS B 1 68 ? -7.027 -13.414 -12.625 1 96.44 68 CYS B C 1
ATOM 2279 O O . CYS B 1 68 ? -7.758 -14.188 -12 1 96.44 68 CYS B O 1
ATOM 2281 N N . SER B 1 69 ? -7.234 -12.93 -13.758 1 94.19 69 SER B N 1
ATOM 2282 C CA . SER B 1 69 ? -8.211 -13.5 -14.68 1 94.19 69 SER B CA 1
ATOM 2283 C C . SER B 1 69 ? -7.566 -13.852 -16.016 1 94.19 69 SER B C 1
ATOM 2285 O O . SER B 1 69 ? -6.984 -12.984 -16.688 1 94.19 69 SER B O 1
ATOM 2287 N N . PRO B 1 70 ? -7.637 -15.117 -16.422 1 91.56 70 PRO B N 1
ATOM 2288 C CA . PRO B 1 70 ? -7.137 -15.469 -17.75 1 91.56 70 PRO B CA 1
ATOM 2289 C C . PRO B 1 70 ? -8.102 -15.07 -18.859 1 91.56 70 PRO B C 1
ATOM 2291 O O . PRO B 1 70 ? -9.32 -15.156 -18.688 1 91.56 70 PRO B O 1
ATOM 2294 N N . ALA B 1 71 ? -7.484 -14.445 -19.828 1 88.69 71 ALA B N 1
ATOM 2295 C CA . ALA B 1 71 ? -8.258 -14.344 -21.062 1 88.69 71 ALA B CA 1
ATOM 2296 C C . ALA B 1 71 ? -8.398 -15.703 -21.734 1 88.69 71 ALA B C 1
ATOM 2298 O O . ALA B 1 71 ? -7.445 -16.203 -22.344 1 88.69 71 ALA B O 1
ATOM 2299 N N . ALA B 1 72 ? -9.492 -16.359 -21.484 1 86.88 72 ALA B N 1
ATOM 2300 C CA . ALA B 1 72 ? -9.672 -17.703 -22.016 1 86.88 72 ALA B CA 1
ATOM 2301 C C . ALA B 1 72 ? -11.062 -17.891 -22.609 1 86.88 72 ALA B C 1
ATOM 2303 O O . ALA B 1 72 ? -12.016 -17.219 -22.188 1 86.88 72 ALA B O 1
ATOM 2304 N N . THR B 1 73 ? -11.008 -18.641 -23.625 1 84.19 73 THR B N 1
ATOM 2305 C CA . THR B 1 73 ? -12.281 -19.062 -24.203 1 84.19 73 THR B CA 1
ATOM 2306 C C . THR B 1 73 ? -12.453 -20.578 -24.094 1 84.19 73 THR B C 1
ATOM 2308 O O . THR B 1 73 ? -11.477 -21.312 -24.078 1 84.19 73 THR B O 1
ATOM 2311 N N . VAL B 1 74 ? -13.672 -20.922 -23.922 1 82.06 74 VAL B N 1
ATOM 2312 C CA . VAL B 1 74 ? -14.008 -22.344 -23.938 1 82.06 74 VAL B CA 1
ATOM 2313 C C . VAL B 1 74 ? -14.461 -22.75 -25.344 1 82.06 74 VAL B C 1
ATOM 2315 O O . VAL B 1 74 ? -15.438 -22.203 -25.859 1 82.06 74 VAL B O 1
ATOM 2318 N N . GLU B 1 75 ? -13.727 -23.719 -25.844 1 84.75 75 GLU B N 1
ATOM 2319 C CA . GLU B 1 75 ? -14.055 -24.203 -27.172 1 84.75 75 GLU B CA 1
ATOM 2320 C C . GLU B 1 75 ? -15.227 -25.188 -27.141 1 84.75 75 GLU B C 1
ATOM 2322 O O . GLU B 1 75 ? -15.508 -25.781 -26.109 1 84.75 75 GLU B O 1
ATOM 2327 N N . PRO B 1 76 ? -15.836 -25.406 -28.344 1 87.38 76 PRO B N 1
ATOM 2328 C CA . PRO B 1 76 ? -16.984 -26.312 -28.406 1 87.38 76 PRO B CA 1
ATOM 2329 C C . PRO B 1 76 ? -16.656 -27.734 -27.938 1 87.38 76 PRO B C 1
ATOM 2331 O O . PRO B 1 76 ? -17.516 -28.422 -27.406 1 87.38 76 PRO B O 1
ATOM 2334 N N . ASP B 1 77 ? -15.391 -28.203 -28.109 1 88.56 77 ASP B N 1
ATOM 2335 C CA . ASP B 1 77 ? -15 -29.547 -27.75 1 88.56 77 ASP B CA 1
ATOM 2336 C C . ASP B 1 77 ? -14.633 -29.625 -26.266 1 88.56 77 ASP B C 1
ATOM 2338 O O . ASP B 1 77 ? -14.195 -30.688 -25.781 1 88.56 77 ASP B O 1
ATOM 2342 N N . GLY B 1 78 ? -14.766 -28.531 -25.578 1 80.88 78 GLY B N 1
ATOM 2343 C CA . GLY B 1 78 ? -14.5 -28.5 -24.156 1 80.88 78 GLY B CA 1
ATOM 2344 C C . GLY B 1 78 ? -13.086 -28.062 -23.812 1 80.88 78 GLY B C 1
ATOM 2345 O O . GLY B 1 78 ? -12.766 -27.859 -22.641 1 80.88 78 GLY B O 1
ATOM 2346 N N . SER B 1 79 ? -12.367 -27.875 -24.922 1 84.31 79 SER B N 1
ATOM 2347 C CA . SER B 1 79 ? -11 -27.438 -24.688 1 84.31 79 SER B CA 1
ATOM 2348 C C . SER B 1 79 ? -10.945 -25.922 -24.453 1 84.31 79 SER B C 1
ATOM 2350 O O . SER B 1 79 ? -11.945 -25.234 -24.609 1 84.31 79 SER B O 1
ATOM 2352 N N . PHE B 1 80 ? -9.812 -25.484 -23.922 1 88.44 80 PHE B N 1
ATOM 2353 C CA . PHE B 1 80 ? -9.656 -24.062 -23.609 1 88.44 80 PHE B CA 1
ATOM 2354 C C . PHE B 1 80 ? -8.578 -23.438 -24.5 1 88.44 80 PHE B C 1
ATOM 2356 O O . PHE B 1 80 ? -7.562 -24.062 -24.781 1 88.44 80 PHE B O 1
ATOM 2363 N N . THR B 1 81 ? -8.883 -22.25 -24.938 1 86 81 THR B N 1
ATOM 2364 C CA . THR B 1 81 ? -7.863 -21.406 -25.547 1 86 81 THR B CA 1
ATOM 2365 C C . THR B 1 81 ? -7.457 -20.281 -24.609 1 86 81 THR B C 1
ATOM 2367 O O . THR B 1 81 ? -8.305 -19.516 -24.141 1 86 81 THR B O 1
ATOM 2370 N N . MET B 1 82 ? -6.133 -20.391 -24.406 1 88.31 82 MET B N 1
ATOM 2371 C CA . MET B 1 82 ? -5.648 -19.438 -23.422 1 88.31 82 MET B CA 1
ATOM 2372 C C . MET B 1 82 ? -5.004 -18.219 -24.094 1 88.31 82 MET B C 1
ATOM 2374 O O . MET B 1 82 ? -4.27 -18.375 -25.062 1 88.31 82 MET B O 1
ATOM 2378 N N . GLY B 1 83 ? -5.371 -17.078 -23.562 1 88.94 83 GLY B N 1
ATOM 2379 C CA . GLY B 1 83 ? -4.73 -15.836 -23.953 1 88.94 83 GLY B CA 1
ATOM 2380 C C . GLY B 1 83 ? -3.955 -15.188 -22.812 1 88.94 83 GLY B C 1
ATOM 2381 O O . GLY B 1 83 ? -3.301 -15.867 -22.031 1 88.94 83 GLY B O 1
ATOM 2382 N N . ALA B 1 84 ? -3.982 -13.906 -22.844 1 90.31 84 ALA B N 1
ATOM 2383 C CA . ALA B 1 84 ? -3.232 -13.125 -21.859 1 90.31 84 ALA B CA 1
ATOM 2384 C C . ALA B 1 84 ? -3.828 -13.289 -20.453 1 90.31 84 ALA B C 1
ATOM 2386 O O . ALA B 1 84 ? -5.023 -13.562 -20.312 1 90.31 84 ALA B O 1
ATOM 2387 N N . VAL B 1 85 ? -2.998 -13.234 -19.484 1 91.44 85 VAL B N 1
ATOM 2388 C CA . VAL B 1 85 ? -3.383 -13.242 -18.078 1 91.44 85 VAL B CA 1
ATOM 2389 C C . VAL B 1 85 ? -3.385 -11.812 -17.547 1 91.44 85 VAL B C 1
ATOM 2391 O O . VAL B 1 85 ? -2.402 -11.078 -17.688 1 91.44 85 VAL B O 1
ATOM 2394 N N . THR B 1 86 ? -4.48 -11.43 -16.938 1 91.81 86 THR B N 1
ATOM 2395 C CA . THR B 1 86 ? -4.594 -10.094 -16.359 1 91.81 86 THR B CA 1
ATOM 2396 C C . THR B 1 86 ? -4.617 -10.156 -14.836 1 91.81 86 THR B C 1
ATOM 2398 O O . THR B 1 86 ? -5.613 -10.586 -14.25 1 91.81 86 THR B O 1
ATOM 2401 N N . ALA B 1 87 ? -3.551 -9.727 -14.266 1 94.81 87 ALA B N 1
ATOM 2402 C CA . ALA B 1 87 ? -3.467 -9.703 -12.812 1 94.81 87 ALA B CA 1
ATOM 2403 C C . ALA B 1 87 ? -4.27 -8.539 -12.234 1 94.81 87 ALA B C 1
ATOM 2405 O O . ALA B 1 87 ? -4.469 -7.523 -12.898 1 94.81 87 ALA B O 1
ATOM 2406 N N . THR B 1 88 ? -4.777 -8.672 -11.102 1 93.75 88 THR B N 1
ATOM 2407 C CA . THR B 1 88 ? -5.461 -7.59 -10.398 1 93.75 88 THR B CA 1
ATOM 2408 C C . THR B 1 88 ? -4.672 -7.16 -9.164 1 93.75 88 THR B C 1
ATOM 2410 O O . THR B 1 88 ? -3.74 -7.848 -8.75 1 93.75 88 THR B O 1
ATOM 2413 N N . ALA B 1 89 ? -5.047 -5.984 -8.695 1 92.12 89 ALA B N 1
ATOM 2414 C CA . ALA B 1 89 ? -4.391 -5.426 -7.512 1 92.12 89 ALA B CA 1
ATOM 2415 C C . ALA B 1 89 ? -4.758 -6.215 -6.258 1 92.12 89 ALA B C 1
ATOM 2417 O O . ALA B 1 89 ? -5.941 -6.414 -5.965 1 92.12 89 ALA B O 1
ATOM 2418 N N . SER B 1 90 ? -3.752 -6.562 -5.43 1 95.81 90 SER B N 1
ATOM 2419 C CA . SER B 1 90 ? -3.947 -7.523 -4.348 1 95.81 90 SER B CA 1
ATOM 2420 C C . SER B 1 90 ? -4.465 -6.84 -3.088 1 95.81 90 SER B C 1
ATOM 2422 O O . SER B 1 90 ? -5.008 -7.496 -2.197 1 95.81 90 SER B O 1
ATOM 2424 N N . PHE B 1 91 ? -4.258 -5.539 -3.039 1 87.88 91 PHE B N 1
ATOM 2425 C CA . PHE B 1 91 ? -4.695 -4.836 -1.838 1 87.88 91 PHE B CA 1
ATOM 2426 C C . PHE B 1 91 ? -6.188 -5.031 -1.607 1 87.88 91 PHE B C 1
ATOM 2428 O O . PHE B 1 91 ? -6.656 -4.977 -0.469 1 87.88 91 PHE B O 1
ATOM 2435 N N . ARG B 1 92 ? -6.965 -5.281 -2.568 1 90.31 92 ARG B N 1
ATOM 2436 C CA . ARG B 1 92 ? -8.414 -5.438 -2.496 1 90.31 92 ARG B CA 1
ATOM 2437 C C . ARG B 1 92 ? -8.797 -6.684 -1.708 1 90.31 92 ARG B C 1
ATOM 2439 O O . ARG B 1 92 ? -9.945 -6.836 -1.296 1 90.31 92 ARG B O 1
ATOM 2446 N N . PHE B 1 93 ? -7.832 -7.496 -1.52 1 96.19 93 PHE B N 1
ATOM 2447 C CA . PHE B 1 93 ? -8.125 -8.781 -0.888 1 96.19 93 PHE B CA 1
ATOM 2448 C C . PHE B 1 93 ? -7.703 -8.766 0.576 1 96.19 93 PHE B C 1
ATOM 2450 O O . PHE B 1 93 ? -7.844 -9.773 1.275 1 96.19 93 PHE B O 1
ATOM 2457 N N . SER B 1 94 ? -7.285 -7.652 1.024 1 93.62 94 SER B N 1
ATOM 2458 C CA . SER B 1 94 ? -6.754 -7.523 2.377 1 93.62 94 SER B CA 1
ATOM 2459 C C . SER B 1 94 ? -7.77 -7.977 3.418 1 93.62 94 SER B C 1
ATOM 2461 O O . SER B 1 94 ? -7.422 -8.68 4.371 1 93.62 94 SER B O 1
ATOM 2463 N N . LYS B 1 95 ? -9.039 -7.688 3.219 1 91.44 95 LYS B N 1
ATOM 2464 C CA . LYS B 1 95 ? -10.07 -7.98 4.215 1 91.44 95 LYS B CA 1
ATOM 2465 C C . LYS B 1 95 ? -10.281 -9.484 4.363 1 91.44 95 LYS B C 1
ATOM 2467 O O . LYS B 1 95 ? -10.797 -9.945 5.383 1 91.44 95 LYS B O 1
ATOM 2472 N N . TRP B 1 96 ? -9.836 -10.25 3.389 1 97.5 96 TRP B N 1
ATOM 2473 C CA . TRP B 1 96 ? -10.117 -11.68 3.383 1 97.5 96 TRP B CA 1
ATOM 2474 C C . TRP B 1 96 ? -8.836 -12.484 3.615 1 97.5 96 TRP B C 1
ATOM 2476 O O . TRP B 1 96 ? -8.891 -13.688 3.877 1 97.5 96 TRP B O 1
ATOM 2486 N N . ILE B 1 97 ? -7.648 -11.859 3.564 1 98.25 97 ILE B N 1
ATOM 2487 C CA . ILE B 1 97 ? -6.398 -12.578 3.344 1 98.25 97 ILE B CA 1
ATOM 2488 C C . ILE B 1 97 ? -6.105 -13.484 4.539 1 98.25 97 ILE B C 1
ATOM 2490 O O . ILE B 1 97 ? -5.582 -14.586 4.375 1 98.25 97 ILE B O 1
ATOM 2494 N N . GLY B 1 98 ? -6.449 -13.086 5.766 1 98.12 98 GLY B N 1
ATOM 2495 C CA . GLY B 1 98 ? -6.289 -13.945 6.934 1 98.12 98 GLY B CA 1
ATOM 2496 C C . GLY B 1 98 ? -7.125 -15.203 6.867 1 98.12 98 GLY B C 1
ATOM 2497 O O . GLY B 1 98 ? -6.605 -16.312 7.035 1 98.12 98 GLY B O 1
ATOM 2498 N N . GLU B 1 99 ? -8.406 -15.031 6.625 1 98.62 99 GLU B N 1
ATOM 2499 C CA . GLU B 1 99 ? -9.32 -16.156 6.488 1 98.62 99 GLU B CA 1
ATOM 2500 C C . GLU B 1 99 ? -8.922 -17.047 5.309 1 98.62 99 GLU B C 1
ATOM 2502 O O . GLU B 1 99 ? -9.039 -18.281 5.379 1 98.62 99 GLU B O 1
ATOM 2507 N N . TRP B 1 100 ? -8.445 -16.453 4.293 1 98.81 100 TRP B N 1
ATOM 2508 C CA . TRP B 1 100 ? -8.047 -17.203 3.107 1 98.81 100 TRP B CA 1
ATOM 2509 C C . TRP B 1 100 ? -6.898 -18.156 3.424 1 98.81 100 TRP B C 1
ATOM 2511 O O . TRP B 1 100 ? -6.902 -19.312 2.994 1 98.81 100 TRP B O 1
ATOM 2521 N N . PHE B 1 101 ? -5.926 -17.641 4.164 1 98.88 101 PHE B N 1
ATOM 2522 C CA . PHE B 1 101 ? -4.816 -18.5 4.57 1 98.88 101 PHE B CA 1
ATOM 2523 C C . PHE B 1 101 ? -5.32 -19.688 5.387 1 98.88 101 PHE B C 1
ATOM 2525 O O . PHE B 1 101 ? -4.859 -20.812 5.199 1 98.88 101 PHE B O 1
ATOM 2532 N N . ARG B 1 102 ? -6.25 -19.453 6.234 1 98.5 102 ARG B N 1
ATOM 2533 C CA . ARG B 1 102 ? -6.812 -20.516 7.055 1 98.5 102 ARG B CA 1
ATOM 2534 C C . ARG B 1 102 ? -7.488 -21.578 6.191 1 98.5 102 ARG B C 1
ATOM 2536 O O . ARG B 1 102 ? -7.312 -22.781 6.422 1 98.5 102 ARG B O 1
ATOM 2543 N N . LEU B 1 103 ? -8.203 -21.203 5.203 1 98.75 103 LEU B N 1
ATOM 2544 C CA . LEU B 1 103 ? -9.016 -22.094 4.387 1 98.75 103 LEU B CA 1
ATOM 2545 C C . LEU B 1 103 ? -8.164 -22.797 3.334 1 98.75 103 LEU B C 1
ATOM 2547 O O . LEU B 1 103 ? -8.367 -23.984 3.057 1 98.75 103 LEU B O 1
ATOM 2551 N N . SER B 1 104 ? -7.172 -22.078 2.729 1 98.81 104 SER B N 1
ATOM 2552 C CA . SER B 1 104 ? -6.492 -22.562 1.532 1 98.81 104 SER B CA 1
ATOM 2553 C C . SER B 1 104 ? -5.117 -23.125 1.87 1 98.81 104 SER B C 1
ATOM 2555 O O . SER B 1 104 ? -4.574 -23.938 1.122 1 98.81 104 SER B O 1
ATOM 2557 N N . GLY B 1 105 ? -4.547 -22.609 2.949 1 98.75 105 GLY B N 1
ATOM 2558 C CA . GLY B 1 105 ? -3.18 -22.984 3.26 1 98.75 105 GLY B CA 1
ATOM 2559 C C . GLY B 1 105 ? -2.17 -22.469 2.256 1 98.75 105 GLY B C 1
ATOM 2560 O O . GLY B 1 105 ? -1.049 -22.969 2.174 1 98.75 105 GLY B O 1
ATOM 2561 N N . ALA B 1 106 ? -2.479 -21.469 1.521 1 98.88 106 ALA B N 1
ATOM 2562 C CA . ALA B 1 106 ? -1.617 -20.906 0.482 1 98.88 106 ALA B CA 1
ATOM 2563 C C . ALA B 1 106 ? -0.277 -20.469 1.062 1 98.88 106 ALA B C 1
ATOM 2565 O O . ALA B 1 106 ? -0.208 -20.016 2.207 1 98.88 106 ALA B O 1
ATOM 2566 N N . LYS B 1 107 ? 0.769 -20.594 0.245 1 98.94 107 LYS B N 1
ATOM 2567 C CA . LYS B 1 107 ? 2.111 -20.156 0.605 1 98.94 107 LYS B CA 1
ATOM 2568 C C . LYS B 1 107 ? 2.617 -19.094 -0.363 1 98.94 107 LYS B C 1
ATOM 2570 O O . LYS B 1 107 ? 3.576 -18.375 -0.063 1 98.94 107 LYS B O 1
ATOM 2575 N N . LEU B 1 108 ? 2.02 -19.047 -1.541 1 98.94 108 LEU B N 1
ATOM 2576 C CA . LEU B 1 108 ? 2.307 -18.062 -2.58 1 98.94 108 LEU B CA 1
ATOM 2577 C C . LEU B 1 108 ? 1.05 -17.281 -2.955 1 98.94 108 LEU B C 1
ATOM 2579 O O . LEU B 1 108 ? 0.073 -17.859 -3.432 1 98.94 108 LEU B O 1
ATOM 2583 N N . ILE B 1 109 ? 1.049 -16.047 -2.635 1 98.94 109 ILE B N 1
ATOM 2584 C CA . ILE B 1 109 ? 0.051 -15.141 -3.189 1 98.94 109 ILE B CA 1
ATOM 2585 C C . ILE B 1 109 ? 0.673 -14.32 -4.316 1 98.94 109 ILE B C 1
ATOM 2587 O O . ILE B 1 109 ? 1.741 -13.727 -4.141 1 98.94 109 ILE B O 1
ATOM 2591 N N . ILE B 1 110 ? 0.05 -14.352 -5.465 1 98.44 110 ILE B N 1
ATOM 2592 C CA . ILE B 1 110 ? 0.561 -13.695 -6.664 1 98.44 110 ILE B CA 1
ATOM 2593 C C . ILE B 1 110 ? -0.437 -12.641 -7.145 1 98.44 110 ILE B C 1
ATOM 2595 O O . ILE B 1 110 ? -1.646 -12.891 -7.164 1 98.44 110 ILE B O 1
ATOM 2599 N N . GLY B 1 111 ? -0.004 -11.531 -7.512 1 96.81 111 GLY B N 1
ATOM 2600 C CA . GLY B 1 111 ? -0.852 -10.484 -8.047 1 96.81 111 GLY B CA 1
ATOM 2601 C C . GLY B 1 111 ? -0.084 -9.227 -8.422 1 96.81 111 GLY B C 1
ATOM 2602 O O . GLY B 1 111 ? 1.092 -9.305 -8.789 1 96.81 111 GLY B O 1
ATOM 2603 N N . LYS B 1 112 ? -0.792 -8.18 -8.445 1 93.19 112 LYS B N 1
ATOM 2604 C CA . LYS B 1 112 ? -0.204 -6.898 -8.812 1 93.19 112 LYS B CA 1
ATOM 2605 C C . LYS B 1 112 ? -0.206 -5.934 -7.629 1 93.19 112 LYS B C 1
ATOM 2607 O O . LYS B 1 112 ? -1.132 -5.945 -6.812 1 93.19 112 LYS B O 1
ATOM 2612 N N . GLY B 1 113 ? 0.882 -5.16 -7.531 1 90.69 113 GLY B N 1
ATOM 2613 C CA . GLY B 1 113 ? 0.879 -3.996 -6.66 1 90.69 113 GLY B CA 1
ATOM 2614 C C . GLY B 1 113 ? 1.225 -4.324 -5.219 1 90.69 113 GLY B C 1
ATOM 2615 O O . GLY B 1 113 ? 1.476 -3.428 -4.414 1 90.69 113 GLY B O 1
ATOM 2616 N N . GLY B 1 114 ? 1.176 -5.609 -4.84 1 93.56 114 GLY B N 1
ATOM 2617 C CA . GLY B 1 114 ? 1.516 -5.973 -3.473 1 93.56 114 GLY B CA 1
ATOM 2618 C C . GLY B 1 114 ? 0.398 -5.691 -2.484 1 93.56 114 GLY B C 1
ATOM 2619 O O . GLY B 1 114 ? -0.74 -5.438 -2.883 1 93.56 114 GLY B O 1
ATOM 2620 N N . MET B 1 115 ? 0.721 -5.871 -1.278 1 94.19 115 MET B N 1
ATOM 2621 C CA . MET B 1 115 ? -0.15 -5.562 -0.147 1 94.19 115 MET B CA 1
ATOM 2622 C C . MET B 1 115 ? 0.574 -4.691 0.876 1 94.19 115 MET B C 1
ATOM 2624 O O . MET B 1 115 ? 1.659 -4.18 0.603 1 94.19 115 MET B O 1
ATOM 2628 N N . THR B 1 116 ? -0.072 -4.449 1.996 1 90.5 116 THR B N 1
ATOM 2629 C CA . THR B 1 116 ? 0.563 -3.576 2.979 1 90.5 116 THR B CA 1
ATOM 2630 C C . THR B 1 116 ? 1.529 -4.367 3.857 1 90.5 116 THR B C 1
ATOM 2632 O O . THR B 1 116 ? 1.382 -5.582 4.016 1 90.5 116 THR B O 1
ATOM 2635 N N . SER B 1 117 ? 2.457 -3.619 4.445 1 90 117 SER B N 1
ATOM 2636 C CA . SER B 1 117 ? 3.377 -4.254 5.383 1 90 117 SER B CA 1
ATOM 2637 C C . SER B 1 117 ? 2.631 -4.863 6.562 1 90 117 SER B C 1
ATOM 2639 O O . SER B 1 117 ? 3.053 -5.883 7.113 1 90 117 SER B O 1
ATOM 2641 N N . ALA B 1 118 ? 1.545 -4.246 6.934 1 89.81 118 ALA B N 1
ATOM 2642 C CA . ALA B 1 118 ? 0.732 -4.809 8.008 1 89.81 118 ALA B CA 1
ATOM 2643 C C . ALA B 1 118 ? 0.157 -6.164 7.613 1 89.81 118 ALA B C 1
ATOM 2645 O O . ALA B 1 118 ? 0.176 -7.109 8.406 1 89.81 118 ALA B O 1
ATOM 2646 N N . ASP B 1 119 ? -0.325 -6.23 6.383 1 95.62 119 ASP B N 1
ATOM 2647 C CA . ASP B 1 119 ? -0.831 -7.508 5.883 1 95.62 119 ASP B CA 1
ATOM 2648 C C . ASP B 1 119 ? 0.248 -8.586 5.941 1 95.62 119 ASP B C 1
ATOM 2650 O O . ASP B 1 119 ? -0.014 -9.711 6.367 1 95.62 119 ASP B O 1
ATOM 2654 N N . TYR B 1 120 ? 1.438 -8.234 5.512 1 97.69 120 TYR B N 1
ATOM 2655 C CA . TYR B 1 120 ? 2.533 -9.195 5.484 1 97.69 120 TYR B CA 1
ATOM 2656 C C . TYR B 1 120 ? 2.871 -9.68 6.887 1 97.69 120 TYR B C 1
ATOM 2658 O O . TYR B 1 120 ? 2.961 -10.883 7.133 1 97.69 120 TYR B O 1
ATOM 2666 N N . ARG B 1 121 ? 2.973 -8.789 7.797 1 95.94 121 ARG B N 1
ATOM 2667 C CA . ARG B 1 121 ? 3.381 -9.148 9.156 1 95.94 121 ARG B CA 1
ATOM 2668 C C . ARG B 1 121 ? 2.273 -9.906 9.883 1 95.94 121 ARG B C 1
ATOM 2670 O O . ARG B 1 121 ? 2.543 -10.867 10.594 1 95.94 121 ARG B O 1
ATOM 2677 N N . GLU B 1 122 ? 1.076 -9.492 9.68 1 96.56 122 GLU B N 1
ATOM 2678 C CA . GLU B 1 122 ? -0.037 -10.023 10.461 1 96.56 122 GLU B CA 1
ATOM 2679 C C . GLU B 1 122 ? -0.535 -11.344 9.875 1 96.56 122 GLU B C 1
ATOM 2681 O O . GLU B 1 122 ? -1.007 -12.211 10.617 1 96.56 122 GLU B O 1
ATOM 2686 N N . HIS B 1 123 ? -0.395 -11.469 8.562 1 98.44 123 HIS B N 1
ATOM 2687 C CA . HIS B 1 123 ? -1.061 -12.609 7.949 1 98.44 123 HIS B CA 1
ATOM 2688 C C . HIS B 1 123 ? -0.063 -13.5 7.215 1 98.44 123 HIS B C 1
ATOM 2690 O O . HIS B 1 123 ? -0.111 -14.727 7.336 1 98.44 123 HIS B O 1
ATOM 2696 N N . PHE B 1 124 ? 0.865 -12.961 6.449 1 98.81 124 PHE B N 1
ATOM 2697 C CA . PHE B 1 124 ? 1.766 -13.781 5.648 1 98.81 124 PHE B CA 1
ATOM 2698 C C . PHE B 1 124 ? 2.791 -14.477 6.527 1 98.81 124 PHE B C 1
ATOM 2700 O O . PHE B 1 124 ? 2.955 -15.695 6.449 1 98.81 124 PHE B O 1
ATOM 2707 N N . VAL B 1 125 ? 3.434 -13.75 7.375 1 98.75 125 VAL B N 1
ATOM 2708 C CA . VAL B 1 125 ? 4.531 -14.25 8.195 1 98.75 125 VAL B CA 1
ATOM 2709 C C . VAL B 1 125 ? 4.043 -15.422 9.047 1 98.75 125 VAL B C 1
ATOM 2711 O O . VAL B 1 125 ? 4.621 -16.516 9 1 98.75 125 VAL B O 1
ATOM 2714 N N . PRO B 1 126 ? 2.926 -15.281 9.797 1 98.69 126 PRO B N 1
ATOM 2715 C CA . PRO B 1 126 ? 2.5 -16.406 10.641 1 98.69 126 PRO B CA 1
ATOM 2716 C C . PRO B 1 126 ? 2.139 -17.641 9.836 1 98.69 126 PRO B C 1
ATOM 2718 O O . PRO B 1 126 ? 2.137 -18.75 10.375 1 98.69 126 PRO B O 1
ATOM 2721 N N . ASN B 1 127 ? 1.839 -17.516 8.57 1 98.75 127 ASN B N 1
ATOM 2722 C CA . ASN B 1 127 ? 1.407 -18.641 7.758 1 98.75 127 ASN B CA 1
ATOM 2723 C C . ASN B 1 127 ? 2.521 -19.125 6.836 1 98.75 127 ASN B C 1
ATOM 2725 O O . ASN B 1 127 ? 2.301 -20 5.992 1 98.75 127 ASN B O 1
ATOM 2729 N N . GLY B 1 128 ? 3.717 -18.531 6.965 1 98.69 128 GLY B N 1
ATOM 2730 C CA . GLY B 1 128 ? 4.848 -18.953 6.156 1 98.69 128 GLY B CA 1
ATOM 2731 C C . GLY B 1 128 ? 4.641 -18.719 4.672 1 98.69 128 GLY B C 1
ATOM 2732 O O . GLY B 1 128 ? 5 -19.547 3.844 1 98.69 128 GLY B O 1
ATOM 2733 N N . ALA B 1 129 ? 3.984 -17.609 4.34 1 98.88 129 ALA B N 1
ATOM 2734 C CA . ALA B 1 129 ? 3.66 -17.297 2.953 1 98.88 129 ALA B CA 1
ATOM 2735 C C . ALA B 1 129 ? 4.449 -16.078 2.473 1 98.88 129 ALA B C 1
ATOM 2737 O O . ALA B 1 129 ? 4.914 -15.273 3.283 1 98.88 129 ALA B O 1
ATOM 2738 N N . ILE B 1 130 ? 4.641 -15.961 1.127 1 98.94 130 ILE B N 1
ATOM 2739 C CA . ILE B 1 130 ? 5.277 -14.797 0.528 1 98.94 130 ILE B CA 1
ATOM 2740 C C . ILE B 1 130 ? 4.391 -14.227 -0.579 1 98.94 130 ILE B C 1
ATOM 2742 O O . ILE B 1 130 ? 3.414 -14.867 -0.984 1 98.94 130 ILE B O 1
ATOM 2746 N N . TYR B 1 131 ? 4.719 -13.055 -0.956 1 98.88 131 TYR B N 1
ATOM 2747 C CA . TYR B 1 131 ? 3.99 -12.414 -2.047 1 98.88 131 TYR B CA 1
ATOM 2748 C C . TYR B 1 131 ? 4.879 -12.25 -3.271 1 98.88 131 TYR B C 1
ATOM 2750 O O . TYR B 1 131 ? 6.012 -11.773 -3.164 1 98.88 131 TYR B O 1
ATOM 2758 N N . LEU B 1 132 ? 4.371 -12.641 -4.41 1 97.94 132 LEU B N 1
ATOM 2759 C CA . LEU B 1 132 ? 5.004 -12.438 -5.707 1 97.94 132 LEU B CA 1
ATOM 2760 C C . LEU B 1 132 ? 4.223 -11.422 -6.543 1 97.94 132 LEU B C 1
ATOM 2762 O O . LEU B 1 132 ? 3.021 -11.594 -6.762 1 97.94 132 LEU B O 1
ATOM 2766 N N . THR B 1 133 ? 4.922 -10.398 -7 1 96.81 133 THR B N 1
ATOM 2767 C CA . THR B 1 133 ? 4.246 -9.414 -7.84 1 96.81 133 THR B CA 1
ATOM 2768 C C . THR B 1 133 ? 4.59 -9.633 -9.312 1 96.81 133 THR B C 1
ATOM 2770 O O . THR B 1 133 ? 5.703 -10.047 -9.641 1 96.81 133 THR B O 1
ATOM 2773 N N . THR B 1 134 ? 3.648 -9.328 -10.164 1 94.81 134 THR B N 1
ATOM 2774 C CA . THR B 1 134 ? 3.908 -9.305 -11.602 1 94.81 134 THR B CA 1
ATOM 2775 C C . THR B 1 134 ? 4.742 -8.086 -11.984 1 94.81 134 THR B C 1
ATOM 2777 O O . THR B 1 134 ? 4.891 -7.156 -11.188 1 94.81 134 THR B O 1
ATOM 2780 N N . VAL B 1 135 ? 5.492 -8.008 -13.086 1 83.5 135 VAL B N 1
ATOM 2781 C CA . VAL B 1 135 ? 6.469 -7 -13.484 1 83.5 135 VAL B CA 1
ATOM 2782 C C . VAL B 1 135 ? 5.766 -5.871 -14.234 1 83.5 135 VAL B C 1
ATOM 2784 O O . VAL B 1 135 ? 6.387 -4.852 -14.555 1 83.5 135 VAL B O 1
ATOM 2787 N N . GLY B 1 136 ? 4.547 -5.742 -14.367 1 70.44 136 GLY B N 1
ATOM 2788 C CA . GLY B 1 136 ? 3.955 -4.566 -14.984 1 70.44 136 GLY B CA 1
ATOM 2789 C C . GLY B 1 136 ? 2.883 -4.906 -16 1 70.44 136 GLY B C 1
ATOM 2790 O O . GLY B 1 136 ? 2.566 -6.078 -16.219 1 70.44 136 GLY B O 1
ATOM 2791 N N . TYR B 1 137 ? 2.457 -3.682 -16.484 1 64.25 137 TYR B N 1
ATOM 2792 C CA . TYR B 1 137 ? 1.439 -3.746 -17.531 1 64.25 137 TYR B CA 1
ATOM 2793 C C . TYR B 1 137 ? 2.008 -4.352 -18.797 1 64.25 137 TYR B C 1
ATOM 2795 O O . TYR B 1 137 ? 3.178 -4.137 -19.125 1 64.25 137 TYR B O 1
ATOM 2803 N N . GLY B 1 138 ? 1.379 -5.285 -19.375 1 67.56 138 GLY B N 1
ATOM 2804 C CA . GLY B 1 138 ? 1.739 -5.77 -20.703 1 67.56 138 GLY B CA 1
ATOM 2805 C C . GLY B 1 138 ? 2.42 -7.125 -20.672 1 67.56 138 GLY B C 1
ATOM 2806 O O . GLY B 1 138 ? 2.83 -7.641 -21.719 1 67.56 138 GLY B O 1
ATOM 2807 N N . THR B 1 139 ? 2.59 -7.586 -19.5 1 77.94 139 THR B N 1
ATOM 2808 C CA . THR B 1 139 ? 3.234 -8.898 -19.469 1 77.94 139 THR B CA 1
ATOM 2809 C C . THR B 1 139 ? 2.193 -10.008 -19.453 1 77.94 139 THR B C 1
ATOM 2811 O O . THR B 1 139 ? 2.527 -11.172 -19.234 1 77.94 139 THR B O 1
ATOM 2814 N N . GLY B 1 140 ? 1.038 -9.609 -19.672 1 87.88 140 GLY B N 1
ATOM 2815 C CA . GLY B 1 140 ? -0.027 -10.594 -19.641 1 87.88 140 GLY B CA 1
ATOM 2816 C C . GLY B 1 140 ? 0.187 -11.727 -20.641 1 87.88 140 GLY B C 1
ATOM 2817 O O . GLY B 1 140 ? -0.022 -12.898 -20.297 1 87.88 140 GLY B O 1
ATOM 2818 N N . ALA B 1 141 ? 0.657 -11.328 -21.766 1 86.25 141 ALA B N 1
ATOM 2819 C CA . ALA B 1 141 ? 0.915 -12.32 -22.797 1 86.25 141 ALA B CA 1
ATOM 2820 C C . ALA B 1 141 ? 2.055 -13.25 -22.406 1 86.25 141 ALA B C 1
ATOM 2822 O O . ALA B 1 141 ? 2 -14.453 -22.656 1 86.25 141 ALA B O 1
ATOM 2823 N N . LEU B 1 142 ? 3.037 -12.68 -21.828 1 87.31 142 LEU B N 1
ATOM 2824 C CA . LEU B 1 142 ? 4.18 -13.461 -21.375 1 87.31 142 LEU B CA 1
ATOM 2825 C C . LEU B 1 142 ? 3.762 -14.477 -20.312 1 87.31 142 LEU B C 1
ATOM 2827 O O . LEU B 1 142 ? 4.16 -15.641 -20.375 1 87.31 142 LEU B O 1
ATOM 2831 N N . LEU B 1 143 ? 2.951 -14.109 -19.438 1 92.38 143 LEU B N 1
ATOM 2832 C CA . LEU B 1 143 ? 2.465 -15.016 -18.406 1 92.38 143 LEU B CA 1
ATOM 2833 C C . LEU B 1 143 ? 1.585 -16.109 -19 1 92.38 143 LEU B C 1
ATOM 2835 O O . LEU B 1 143 ? 1.645 -17.266 -18.578 1 92.38 143 LEU B O 1
ATOM 2839 N N . GLY B 1 144 ? 0.817 -15.695 -19.953 1 92.19 144 GLY B N 1
ATOM 2840 C CA . GLY B 1 144 ? -0.033 -16.656 -20.641 1 92.19 144 GLY B CA 1
ATOM 2841 C C . GLY B 1 144 ? 0.745 -17.781 -21.297 1 92.19 144 GLY B C 1
ATOM 2842 O O . GLY B 1 144 ? 0.292 -18.922 -21.312 1 92.19 144 GLY B O 1
ATOM 2843 N N . ARG B 1 145 ? 1.941 -17.531 -21.766 1 91.5 145 ARG B N 1
ATOM 2844 C CA . ARG B 1 145 ? 2.781 -18.516 -22.422 1 91.5 145 ARG B CA 1
ATOM 2845 C C . ARG B 1 145 ? 3.26 -19.578 -21.422 1 91.5 145 ARG B C 1
ATOM 2847 O O . ARG B 1 145 ? 3.664 -20.672 -21.828 1 91.5 145 ARG B O 1
ATOM 2854 N N . GLY B 1 146 ? 3.209 -19.234 -20.219 1 94.19 146 GLY B N 1
ATOM 2855 C CA . GLY B 1 146 ? 3.637 -20.156 -19.188 1 94.19 146 GLY B CA 1
ATOM 2856 C C . GLY B 1 146 ? 2.553 -21.141 -18.781 1 94.19 146 GLY B C 1
ATOM 2857 O O . GLY B 1 146 ? 2.799 -22.062 -17.984 1 94.19 146 GLY B O 1
ATOM 2858 N N . ILE B 1 147 ? 1.402 -20.953 -19.344 1 95.44 147 ILE B N 1
ATOM 2859 C CA . ILE B 1 147 ? 0.3 -21.859 -19.047 1 95.44 147 ILE B CA 1
ATOM 2860 C C . ILE B 1 147 ? 0.299 -23.016 -20.031 1 95.44 147 ILE B C 1
ATOM 2862 O O . ILE B 1 147 ? 0.038 -22.828 -21.219 1 95.44 147 ILE B O 1
ATOM 2866 N N . LYS B 1 148 ? 0.531 -24.188 -19.562 1 94.06 148 LYS B N 1
ATOM 2867 C CA . LYS B 1 148 ? 0.548 -25.391 -20.406 1 94.06 148 LYS B CA 1
ATOM 2868 C C . LYS B 1 148 ? -0.869 -25.828 -20.75 1 94.06 148 LYS B C 1
ATOM 2870 O O . LYS B 1 148 ? -1.146 -26.188 -21.906 1 94.06 148 LYS B O 1
ATOM 2875 N N . ARG B 1 149 ? -1.727 -25.828 -19.797 1 92.69 149 ARG B N 1
ATOM 2876 C CA . ARG B 1 149 ? -3.119 -26.203 -20.016 1 92.69 149 ARG B CA 1
ATOM 2877 C C . ARG B 1 149 ? -3.988 -25.828 -18.828 1 92.69 149 ARG B C 1
ATOM 2879 O O . ARG B 1 149 ? -3.473 -25.562 -17.734 1 92.69 149 ARG B O 1
ATOM 2886 N N . VAL B 1 150 ? -5.227 -25.891 -19.094 1 95.12 150 VAL B N 1
ATOM 2887 C CA . VAL B 1 150 ? -6.23 -25.703 -18.047 1 95.12 150 VAL B CA 1
ATOM 2888 C C . VAL B 1 150 ? -6.637 -27.062 -17.484 1 95.12 150 VAL B C 1
ATOM 2890 O O . VAL B 1 150 ? -7.086 -27.938 -18.219 1 95.12 150 VAL B O 1
ATOM 2893 N N . LYS B 1 151 ? -6.453 -27.172 -16.156 1 95.19 151 LYS B N 1
ATOM 2894 C CA . LYS B 1 151 ? -6.77 -28.453 -15.531 1 95.19 151 LYS B CA 1
ATOM 2895 C C . LYS B 1 151 ? -8.234 -28.5 -15.102 1 95.19 151 LYS B C 1
ATOM 2897 O O . LYS B 1 151 ? -8.844 -29.578 -15.117 1 95.19 151 LYS B O 1
ATOM 2902 N N . ALA B 1 152 ? -8.734 -27.391 -14.68 1 94.88 152 ALA B N 1
ATOM 2903 C CA . ALA B 1 152 ? -10.117 -27.359 -14.203 1 94.88 152 ALA B CA 1
ATOM 2904 C C . ALA B 1 152 ? -10.648 -25.922 -14.188 1 94.88 152 ALA B C 1
ATOM 2906 O O . ALA B 1 152 ? -9.875 -24.969 -14.242 1 94.88 152 ALA B O 1
ATOM 2907 N N . LEU B 1 153 ? -11.938 -25.781 -14.211 1 95.69 153 LEU B N 1
ATOM 2908 C CA . LEU B 1 153 ? -12.68 -24.547 -14.062 1 95.69 153 LEU B CA 1
ATOM 2909 C C . LEU B 1 153 ? -13.859 -24.719 -13.109 1 95.69 153 LEU B C 1
ATOM 2911 O O . LEU B 1 153 ? -14.82 -25.422 -13.43 1 95.69 153 LEU B O 1
ATOM 2915 N N . HIS B 1 154 ? -13.734 -24.062 -11.914 1 96.88 154 HIS B N 1
ATOM 2916 C CA . HIS B 1 154 ? -14.758 -24.234 -10.891 1 96.88 154 HIS B CA 1
ATOM 2917 C C . HIS B 1 154 ? -15.602 -22.969 -10.742 1 96.88 154 HIS B C 1
ATOM 2919 O O . HIS B 1 154 ? -15.078 -21.844 -10.859 1 96.88 154 HIS B O 1
ATOM 2925 N N . TRP B 1 155 ? -16.906 -23.109 -10.516 1 97.25 155 TRP B N 1
ATOM 2926 C CA . TRP B 1 155 ? -17.859 -22.078 -10.141 1 97.25 155 TRP B CA 1
ATOM 2927 C C . TRP B 1 155 ? -18.094 -21.094 -11.289 1 97.25 155 TRP B C 1
ATOM 2929 O O . TRP B 1 155 ? -18.406 -19.922 -11.062 1 97.25 155 TRP B O 1
ATOM 2939 N N . ARG B 1 156 ? -17.891 -21.484 -12.508 1 94.06 156 ARG B N 1
ATOM 2940 C CA . ARG B 1 156 ? -18.078 -20.656 -13.695 1 94.06 156 ARG B CA 1
ATOM 2941 C C . ARG B 1 156 ? -19.531 -20.203 -13.82 1 94.06 156 ARG B C 1
ATOM 2943 O O . ARG B 1 156 ? -19.797 -19.047 -14.156 1 94.06 156 ARG B O 1
ATOM 2950 N N . GLU B 1 157 ? -20.484 -21.109 -13.562 1 93.69 157 GLU B N 1
ATOM 2951 C CA . GLU B 1 157 ? -21.891 -20.828 -13.758 1 93.69 157 GLU B CA 1
ATOM 2952 C C . GLU B 1 157 ? -22.359 -19.688 -12.836 1 93.69 157 GLU B C 1
ATOM 2954 O O . GLU B 1 157 ? -23.109 -18.812 -13.266 1 93.69 157 GLU B O 1
ATOM 2959 N N . ASP B 1 158 ? -21.828 -19.609 -11.648 1 95.06 158 ASP B N 1
ATOM 2960 C CA . ASP B 1 158 ? -22.281 -18.656 -10.648 1 95.06 158 ASP B CA 1
ATOM 2961 C C . ASP B 1 158 ? -21.5 -17.344 -10.742 1 95.06 158 ASP B C 1
ATOM 2963 O O . ASP B 1 158 ? -22.062 -16.266 -10.539 1 95.06 158 ASP B O 1
ATOM 2967 N N . LEU B 1 159 ? -20.188 -17.484 -11.133 1 96.25 159 LEU B N 1
ATOM 2968 C CA . LEU B 1 159 ? -19.312 -16.328 -10.953 1 96.25 159 LEU B CA 1
ATOM 2969 C C . LEU B 1 159 ? -18.938 -15.711 -12.305 1 96.25 159 LEU B C 1
ATOM 2971 O O . LEU B 1 159 ? -18.469 -14.57 -12.359 1 96.25 159 LEU B O 1
ATOM 2975 N N . GLY B 1 160 ? -19.188 -16.438 -13.383 1 94.12 160 GLY B N 1
ATOM 2976 C CA . GLY B 1 160 ? -18.703 -16.016 -14.68 1 94.12 160 GLY B CA 1
ATOM 2977 C C . GLY B 1 160 ? -17.219 -16.312 -14.891 1 94.12 160 GLY B C 1
ATOM 2978 O O . GLY B 1 160 ? -16.516 -16.625 -13.938 1 94.12 160 GLY B O 1
ATOM 2979 N N . LEU B 1 161 ? -16.734 -16.156 -16.094 1 91.94 161 LEU B N 1
ATOM 2980 C CA . LEU B 1 161 ? -15.398 -16.578 -16.5 1 91.94 161 LEU B CA 1
ATOM 2981 C C . LEU B 1 161 ? -14.32 -15.797 -15.766 1 91.94 161 LEU B C 1
ATOM 2983 O O . LEU B 1 161 ? -13.305 -16.359 -15.352 1 91.94 161 LEU B O 1
ATOM 2987 N N . ALA B 1 162 ? -14.523 -14.523 -15.547 1 93.25 162 ALA B N 1
ATOM 2988 C CA . ALA B 1 162 ? -13.492 -13.656 -14.992 1 93.25 162 ALA B CA 1
ATOM 2989 C C . ALA B 1 162 ? -13.281 -13.922 -13.5 1 93.25 162 ALA B C 1
ATOM 2991 O O . ALA B 1 162 ? -12.172 -13.766 -12.984 1 93.25 162 ALA B O 1
ATOM 2992 N N . GLN B 1 163 ? -14.328 -14.484 -12.844 1 96.5 163 GLN B N 1
ATOM 2993 C CA . GLN B 1 163 ? -14.305 -14.617 -11.391 1 96.5 163 GLN B CA 1
ATOM 2994 C C . GLN B 1 163 ? -14.203 -16.078 -10.969 1 96.5 163 GLN B C 1
ATOM 2996 O O . GLN B 1 163 ? -13.93 -16.391 -9.805 1 96.5 163 GLN B O 1
ATOM 3001 N N . ALA B 1 164 ? -14.383 -16.953 -11.922 1 97 164 ALA B N 1
ATOM 3002 C CA . ALA B 1 164 ? -14.328 -18.375 -11.625 1 97 164 ALA B CA 1
ATOM 3003 C C . ALA B 1 164 ? -12.93 -18.797 -11.164 1 97 164 ALA B C 1
ATOM 3005 O O . ALA B 1 164 ? -11.969 -18.047 -11.344 1 97 164 ALA B O 1
ATOM 3006 N N . MET B 1 165 ? -12.875 -19.922 -10.539 1 97.94 165 MET B N 1
ATOM 3007 C CA . MET B 1 165 ? -11.594 -20.484 -10.102 1 97.94 165 MET B CA 1
ATOM 3008 C C . MET B 1 165 ? -10.977 -21.344 -11.188 1 97.94 165 MET B C 1
ATOM 3010 O O . MET B 1 165 ? -11.414 -22.484 -11.414 1 97.94 165 MET B O 1
ATOM 3014 N N . TRP B 1 166 ? -10 -20.828 -11.797 1 97.38 166 TRP B N 1
ATOM 3015 C CA . TRP B 1 166 ? -9.242 -21.562 -12.797 1 97.38 166 TRP B CA 1
ATOM 3016 C C . TRP B 1 166 ? -8.102 -22.344 -12.148 1 97.38 166 TRP B C 1
ATOM 3018 O O . TRP B 1 166 ? -7.426 -21.844 -11.25 1 97.38 166 TRP B O 1
ATOM 3028 N N . VAL B 1 167 ? -7.93 -23.516 -12.57 1 97.69 167 VAL B N 1
ATOM 3029 C CA . VAL B 1 167 ? -6.762 -24.312 -12.219 1 97.69 167 VAL B CA 1
ATOM 3030 C C . VAL B 1 167 ? -5.855 -24.469 -13.43 1 97.69 167 VAL B C 1
ATOM 3032 O O . VAL B 1 167 ? -6.227 -25.125 -14.406 1 97.69 167 VAL B O 1
ATOM 3035 N N . LEU B 1 168 ? -4.715 -23.891 -13.32 1 97.69 168 LEU B N 1
ATOM 3036 C CA . LEU B 1 168 ? -3.807 -23.766 -14.461 1 97.69 168 LEU B CA 1
ATOM 3037 C C . LEU B 1 168 ? -2.523 -24.562 -14.219 1 97.69 168 LEU B C 1
ATOM 3039 O O . LEU B 1 168 ? -1.909 -24.453 -13.156 1 97.69 168 LEU B O 1
ATOM 3043 N N . GLU B 1 169 ? -2.148 -25.375 -15.172 1 97.69 169 GLU B N 1
ATOM 3044 C CA . GLU B 1 169 ? -0.833 -26 -15.125 1 97.69 169 GLU B CA 1
ATOM 3045 C C . GLU B 1 169 ? 0.242 -25.078 -15.688 1 97.69 169 GLU B C 1
ATOM 3047 O O . GLU B 1 169 ? 0.23 -24.75 -16.875 1 97.69 169 GLU B O 1
ATOM 3052 N N . ALA B 1 170 ? 1.123 -24.688 -14.852 1 97.69 170 ALA B N 1
ATOM 3053 C CA . ALA B 1 170 ? 2.162 -23.734 -15.219 1 97.69 170 ALA B CA 1
ATOM 3054 C C . ALA B 1 170 ? 3.5 -24.438 -15.438 1 97.69 170 ALA B C 1
ATOM 3056 O O . ALA B 1 170 ? 3.852 -25.359 -14.703 1 97.69 170 ALA B O 1
ATOM 3057 N N . GLU B 1 171 ? 4.199 -24 -16.453 1 97.25 171 GLU B N 1
ATOM 3058 C CA . GLU B 1 171 ? 5.582 -24.359 -16.719 1 97.25 171 GLU B CA 1
ATOM 3059 C C . GLU B 1 171 ? 6.434 -23.141 -17.016 1 97.25 171 GLU B C 1
ATOM 3061 O O . GLU B 1 171 ? 6.199 -22.438 -18.016 1 97.25 171 GLU B O 1
ATOM 3066 N N . ASN B 1 172 ? 7.375 -22.906 -16.188 1 95.56 172 ASN B N 1
ATOM 3067 C CA . ASN B 1 172 ? 8.258 -21.75 -16.297 1 95.56 172 ASN B CA 1
ATOM 3068 C C . ASN B 1 172 ? 7.465 -20.453 -16.406 1 95.56 172 ASN B C 1
ATOM 3070 O O . ASN B 1 172 ? 7.82 -19.562 -17.188 1 95.56 172 ASN B O 1
ATOM 3074 N N . MET B 1 173 ? 6.359 -20.375 -15.711 1 95.75 173 MET B N 1
ATOM 3075 C CA . MET B 1 173 ? 5.527 -19.188 -15.781 1 95.75 173 MET B CA 1
ATOM 3076 C C . MET B 1 173 ? 6.16 -18.031 -15 1 95.75 173 MET B C 1
ATOM 3078 O O . MET B 1 173 ? 6.496 -18.188 -13.828 1 95.75 173 MET B O 1
ATOM 3082 N N . GLY B 1 174 ? 6.223 -16.875 -15.578 1 92.94 174 GLY B N 1
ATOM 3083 C CA . GLY B 1 174 ? 6.82 -15.688 -14.992 1 92.94 174 GLY B CA 1
ATOM 3084 C C . GLY B 1 174 ? 7.281 -14.68 -16.031 1 92.94 174 GLY B C 1
ATOM 3085 O O . GLY B 1 174 ? 6.848 -14.719 -17.188 1 92.94 174 GLY B O 1
ATOM 3086 N N . PRO B 1 175 ? 8.047 -13.797 -15.734 1 92.88 175 PRO B N 1
ATOM 3087 C CA . PRO B 1 175 ? 8.703 -13.656 -14.43 1 92.88 175 PRO B CA 1
ATOM 3088 C C . PRO B 1 175 ? 7.785 -13.039 -13.375 1 92.88 175 PRO B C 1
ATOM 3090 O O . PRO B 1 175 ? 6.914 -12.227 -13.711 1 92.88 175 PRO B O 1
ATOM 3093 N N . PHE B 1 176 ? 7.957 -13.453 -12.086 1 95.62 176 PHE B N 1
ATOM 3094 C CA . PHE B 1 176 ? 7.422 -12.812 -10.891 1 95.62 176 PHE B CA 1
ATOM 3095 C C . PHE B 1 176 ? 8.547 -12.281 -10.008 1 95.62 176 PHE B C 1
ATOM 3097 O O . PHE B 1 176 ? 9.672 -12.797 -10.047 1 95.62 176 PHE B O 1
ATOM 3104 N N . ILE B 1 177 ? 8.242 -11.297 -9.25 1 95.12 177 ILE B N 1
ATOM 3105 C CA . ILE B 1 177 ? 9.234 -10.703 -8.352 1 95.12 177 ILE B CA 1
ATOM 3106 C C . ILE B 1 177 ? 8.812 -10.938 -6.902 1 95.12 177 ILE B C 1
ATOM 3108 O O . ILE B 1 177 ? 7.645 -10.758 -6.551 1 95.12 177 ILE B O 1
ATOM 3112 N N . VAL B 1 178 ? 9.766 -11.32 -6.07 1 96.94 178 VAL B N 1
ATOM 3113 C CA . VAL B 1 178 ? 9.477 -11.438 -4.648 1 96.94 178 VAL B CA 1
ATOM 3114 C C . VAL B 1 178 ? 9.281 -10.047 -4.043 1 96.94 178 VAL B C 1
ATOM 3116 O O . VAL B 1 178 ? 10.25 -9.32 -3.822 1 96.94 178 VAL B O 1
ATOM 3119 N N . GLU B 1 179 ? 8.102 -9.742 -3.807 1 97.38 179 GLU B N 1
ATOM 3120 C CA . GLU B 1 179 ? 7.762 -8.445 -3.227 1 97.38 179 GLU B CA 1
ATOM 3121 C C . GLU B 1 179 ? 7.781 -8.5 -1.701 1 97.38 179 GLU B C 1
ATOM 3123 O O . GLU B 1 179 ? 8.195 -7.543 -1.044 1 97.38 179 GLU B O 1
ATOM 3128 N N . SER B 1 180 ? 7.352 -9.602 -1.124 1 98.62 180 SER B N 1
ATOM 3129 C CA . SER B 1 180 ? 7.457 -9.828 0.313 1 98.62 180 SER B CA 1
ATOM 3130 C C . SER B 1 180 ? 8.031 -11.211 0.612 1 98.62 180 SER B C 1
ATOM 3132 O O . SER B 1 180 ? 7.68 -12.188 -0.043 1 98.62 180 SER B O 1
ATOM 3134 N N . ASP B 1 181 ? 8.922 -11.258 1.637 1 98.25 181 ASP B N 1
ATOM 3135 C CA . ASP B 1 181 ? 9.586 -12.516 1.966 1 98.25 181 ASP B CA 1
ATOM 3136 C C . ASP B 1 181 ? 9.055 -13.086 3.281 1 98.25 181 ASP B C 1
ATOM 3138 O O . ASP B 1 181 ? 8.07 -12.586 3.83 1 98.25 181 ASP B O 1
ATOM 3142 N N . LEU B 1 182 ? 9.648 -14.148 3.781 1 98.5 182 LEU B N 1
ATOM 3143 C CA . LEU B 1 182 ? 9.148 -14.906 4.922 1 98.5 182 LEU B CA 1
ATOM 3144 C C . LEU B 1 182 ? 9.25 -14.086 6.203 1 98.5 182 LEU B C 1
ATOM 3146 O O . LEU B 1 182 ? 8.625 -14.414 7.215 1 98.5 182 LEU B O 1
ATOM 3150 N N . GLU B 1 183 ? 10.047 -13.016 6.172 1 97.75 183 GLU B N 1
ATOM 3151 C CA . GLU B 1 183 ? 10.211 -12.164 7.348 1 97.75 183 GLU B CA 1
ATOM 3152 C C . GLU B 1 183 ? 9.25 -10.984 7.312 1 97.75 183 GLU B C 1
ATOM 3154 O O . GLU B 1 183 ? 9.211 -10.18 8.242 1 97.75 183 GLU B O 1
ATOM 3159 N N . GLY B 1 184 ? 8.523 -10.812 6.234 1 97.69 184 GLY B N 1
ATOM 3160 C CA . GLY B 1 184 ? 7.57 -9.719 6.113 1 97.69 184 GLY B CA 1
ATOM 3161 C C . GLY B 1 184 ? 8.172 -8.461 5.52 1 97.69 184 GLY B C 1
ATOM 3162 O O . GLY B 1 184 ? 7.551 -7.398 5.539 1 97.69 184 GLY B O 1
ATOM 3163 N N . ASN B 1 185 ? 9.422 -8.625 5.023 1 97.38 185 ASN B N 1
ATOM 3164 C CA . ASN B 1 185 ? 10.016 -7.496 4.305 1 97.38 185 ASN B CA 1
ATOM 3165 C C . ASN B 1 185 ? 9.273 -7.219 2.998 1 97.38 185 ASN B C 1
ATOM 3167 O O . ASN B 1 185 ? 8.797 -8.148 2.342 1 97.38 185 ASN B O 1
ATOM 3171 N N . SER B 1 186 ? 9.258 -5.945 2.652 1 96.88 186 SER B N 1
ATOM 3172 C CA . SER B 1 186 ? 8.562 -5.508 1.442 1 96.88 186 SER B CA 1
ATOM 3173 C C . SER B 1 186 ? 9.5 -4.742 0.515 1 96.88 186 SER B C 1
ATOM 3175 O O . SER B 1 186 ? 10.094 -3.74 0.915 1 96.88 186 SER B O 1
ATOM 3177 N N . LEU B 1 187 ? 9.641 -5.25 -0.741 1 96.31 187 LEU B N 1
ATOM 3178 C CA . LEU B 1 187 ? 10.414 -4.559 -1.766 1 96.31 187 LEU B CA 1
ATOM 3179 C C . LEU B 1 187 ? 9.891 -3.146 -1.983 1 96.31 187 LEU B C 1
ATOM 3181 O O . LEU B 1 187 ? 10.656 -2.184 -1.986 1 96.31 187 LEU B O 1
ATOM 3185 N N . PHE B 1 188 ? 8.586 -3.031 -2.137 1 95 188 PHE B N 1
ATOM 3186 C CA . PHE B 1 188 ? 7.961 -1.758 -2.469 1 95 188 PHE B CA 1
ATOM 3187 C C . PHE B 1 188 ? 8.102 -0.769 -1.317 1 95 188 PHE B C 1
ATOM 3189 O O . PHE B 1 188 ? 8.367 0.414 -1.536 1 95 188 PHE B O 1
ATOM 3196 N N . GLU B 1 189 ? 7.895 -1.22 -0.085 1 93.75 189 GLU B N 1
ATOM 3197 C CA . GLU B 1 189 ? 8.07 -0.328 1.056 1 93.75 189 GLU B CA 1
ATOM 3198 C C . GLU B 1 189 ? 9.5 0.211 1.114 1 93.75 189 GLU B C 1
ATOM 3200 O O . GLU B 1 189 ? 9.711 1.404 1.342 1 93.75 189 GLU B O 1
ATOM 3205 N N . ARG B 1 190 ? 10.469 -0.679 0.914 1 93.31 190 ARG B N 1
ATOM 3206 C CA . ARG B 1 190 ? 11.867 -0.281 0.925 1 93.31 190 ARG B CA 1
ATOM 3207 C C . ARG B 1 190 ? 12.156 0.738 -0.172 1 93.31 190 ARG B C 1
ATOM 3209 O O . ARG B 1 190 ? 12.828 1.746 0.069 1 93.31 190 ARG B O 1
ATOM 3216 N N . GLU B 1 191 ? 11.68 0.483 -1.364 1 93.75 191 GLU B N 1
ATOM 3217 C CA . GLU B 1 191 ? 11.914 1.378 -2.494 1 93.75 191 GLU B CA 1
ATOM 3218 C C . GLU B 1 191 ? 11.219 2.721 -2.287 1 93.75 191 GLU B C 1
ATOM 3220 O O . GLU B 1 191 ? 11.758 3.77 -2.637 1 93.75 191 GLU B O 1
ATOM 3225 N N . ASN B 1 192 ? 10.031 2.713 -1.775 1 93.25 192 ASN B N 1
ATOM 3226 C CA . ASN B 1 192 ? 9.281 3.939 -1.517 1 93.25 192 ASN B CA 1
ATOM 3227 C C . ASN B 1 192 ? 9.992 4.82 -0.494 1 93.25 192 ASN B C 1
ATOM 3229 O O . ASN B 1 192 ? 10.016 6.047 -0.63 1 93.25 192 ASN B O 1
ATOM 3233 N N . GLU B 1 193 ? 10.539 4.219 0.549 1 90.88 193 GLU B N 1
ATOM 3234 C CA . GLU B 1 193 ? 11.328 4.961 1.53 1 90.88 193 GLU B CA 1
ATOM 3235 C C . GLU B 1 193 ? 12.539 5.621 0.88 1 90.88 193 GLU B C 1
ATOM 3237 O O . GLU B 1 193 ? 12.844 6.781 1.166 1 90.88 193 GLU B O 1
ATOM 3242 N N . ARG B 1 194 ? 13.164 4.922 0.016 1 90.56 194 ARG B N 1
ATOM 3243 C CA . ARG B 1 194 ? 14.328 5.449 -0.689 1 90.56 194 ARG B CA 1
ATOM 3244 C C . ARG B 1 194 ? 13.945 6.625 -1.581 1 90.56 194 ARG B C 1
ATOM 3246 O O . ARG B 1 194 ? 14.641 7.645 -1.609 1 90.56 194 ARG B O 1
ATOM 3253 N N . VAL B 1 195 ? 12.875 6.488 -2.291 1 90.31 195 VAL B N 1
ATOM 3254 C CA . VAL B 1 195 ? 12.398 7.531 -3.193 1 90.31 195 VAL B CA 1
ATOM 3255 C C . VAL B 1 195 ? 12.086 8.797 -2.398 1 90.31 195 VAL B C 1
ATOM 3257 O O . VAL B 1 195 ? 12.469 9.898 -2.795 1 90.31 195 VAL B O 1
ATOM 3260 N N . SER B 1 196 ? 11.406 8.641 -1.313 1 88.88 196 SER B N 1
ATOM 3261 C CA . SER B 1 196 ? 11.039 9.789 -0.486 1 88.88 196 SER B CA 1
ATOM 3262 C C . SER B 1 196 ? 12.273 10.508 0.042 1 88.88 196 SER B C 1
ATOM 3264 O O . SER B 1 196 ? 12.336 11.742 0.023 1 88.88 196 SER B O 1
ATOM 3266 N N . GLN B 1 197 ? 13.227 9.758 0.471 1 86.25 197 GLN B N 1
ATOM 3267 C CA . GLN B 1 197 ? 14.461 10.328 1 1 86.25 197 GLN B CA 1
ATOM 3268 C C . GLN B 1 197 ? 15.234 11.07 -0.089 1 86.25 197 GLN B C 1
ATOM 3270 O O . GLN B 1 197 ? 15.766 12.156 0.149 1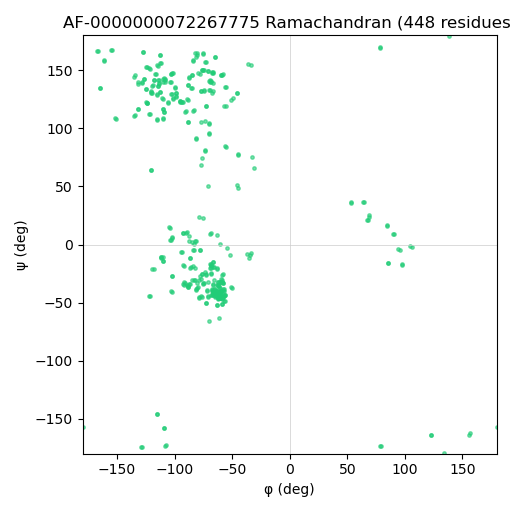 86.25 197 GLN B O 1
ATOM 3275 N N . ASN B 1 198 ? 15.289 10.5 -1.219 1 87.12 198 ASN B N 1
ATOM 3276 C CA . ASN B 1 198 ? 16.016 11.109 -2.332 1 87.12 198 ASN B CA 1
ATOM 3277 C C . ASN B 1 198 ? 15.375 12.414 -2.775 1 87.12 198 ASN B C 1
ATOM 3279 O O . ASN B 1 198 ? 16.062 13.383 -3.072 1 87.12 198 ASN B O 1
ATOM 3283 N N . LEU B 1 199 ? 14.117 12.422 -2.832 1 84.31 199 LEU B N 1
ATOM 3284 C CA . LEU B 1 199 ? 13.406 13.625 -3.238 1 84.31 199 LEU B CA 1
ATOM 3285 C C . LEU B 1 199 ? 13.625 14.75 -2.232 1 84.31 199 LEU B C 1
ATOM 3287 O O . LEU B 1 199 ? 13.812 15.906 -2.619 1 84.31 199 LEU B O 1
ATOM 3291 N N . ALA B 1 200 ? 13.617 14.406 -0.949 1 78.75 200 ALA B N 1
ATOM 3292 C CA . ALA B 1 200 ? 13.852 15.398 0.092 1 78.75 200 ALA B CA 1
ATOM 3293 C C . ALA B 1 200 ? 15.258 15.977 -0.003 1 78.75 200 ALA B C 1
ATOM 3295 O O . ALA B 1 200 ? 15.453 17.188 0.163 1 78.75 200 ALA B O 1
ATOM 3296 N N . ARG B 1 201 ? 16.234 15.172 -0.255 1 77.94 201 ARG B N 1
ATOM 3297 C CA . ARG B 1 201 ? 17.625 15.594 -0.345 1 77.94 201 ARG B CA 1
ATOM 3298 C C . ARG B 1 201 ? 17.828 16.547 -1.52 1 77.94 201 ARG B C 1
ATOM 3300 O O . ARG B 1 201 ? 18.547 17.531 -1.4 1 77.94 201 ARG B O 1
ATOM 3307 N N . VAL B 1 202 ? 17.281 16.25 -2.594 1 74.12 202 VAL B N 1
ATOM 3308 C CA . VAL B 1 202 ? 17.422 17.062 -3.799 1 74.12 202 VAL B CA 1
ATOM 3309 C C . VAL B 1 202 ? 16.844 18.453 -3.557 1 74.12 202 VAL B C 1
ATOM 3311 O O . VAL B 1 202 ? 17.438 19.453 -3.975 1 74.12 202 VAL B O 1
ATOM 3314 N N . TYR B 1 203 ? 15.82 18.484 -2.73 1 69.12 203 TYR B N 1
ATOM 3315 C CA . TYR B 1 203 ? 15.164 19.781 -2.553 1 69.12 203 TYR B CA 1
ATOM 3316 C C . TYR B 1 203 ? 15.758 20.531 -1.37 1 69.12 203 TYR B C 1
ATOM 3318 O O . TYR B 1 203 ? 15.789 21.766 -1.366 1 69.12 203 TYR B O 1
ATOM 3326 N N . GLU B 1 204 ? 16.156 19.781 -0.345 1 64.19 204 GLU B N 1
ATOM 3327 C CA . GLU B 1 204 ? 16.828 20.469 0.75 1 64.19 204 GLU B CA 1
ATOM 3328 C C . GLU B 1 204 ? 18.219 20.938 0.332 1 64.19 204 GLU B C 1
ATOM 3330 O O . GLU B 1 204 ? 18.719 21.969 0.815 1 64.19 204 GLU B O 1
ATOM 3335 N N . GLY B 1 205 ? 19.062 20.172 -0.35 1 58.09 205 GLY B N 1
ATOM 3336 C CA . GLY B 1 205 ? 20.344 20.625 -0.883 1 58.09 205 GLY B CA 1
ATOM 3337 C C . GLY B 1 205 ? 20.203 21.781 -1.842 1 58.09 205 GLY B C 1
ATOM 3338 O O . GLY B 1 205 ? 21.203 22.469 -2.143 1 58.09 205 GLY B O 1
ATOM 3339 N N . THR B 1 206 ? 19.203 21.906 -2.578 1 46.41 206 THR B N 1
ATOM 3340 C CA . THR B 1 206 ? 18.984 23.094 -3.416 1 46.41 206 THR B CA 1
ATOM 3341 C C . THR B 1 206 ? 18.703 24.312 -2.559 1 46.41 206 THR B C 1
ATOM 3343 O O . THR B 1 206 ? 18.266 25.344 -3.07 1 46.41 206 THR B O 1
ATOM 3346 N N . LYS B 1 207 ? 18.859 24.297 -1.293 1 45.09 207 LYS B N 1
ATOM 3347 C CA . LYS B 1 207 ? 18.984 25.562 -0.579 1 45.09 207 LYS B CA 1
ATOM 3348 C C . LYS B 1 207 ? 20.109 26.406 -1.15 1 45.09 207 LYS B C 1
ATOM 3350 O O . LYS B 1 207 ? 21.219 25.906 -1.395 1 45.09 207 LYS B O 1
ATOM 3355 N N . PRO B 1 208 ? 19.953 27.562 -1.654 1 36.47 208 PRO B N 1
ATOM 3356 C CA . PRO B 1 208 ? 21.016 28.453 -2.146 1 36.47 208 PRO B CA 1
ATOM 3357 C C . PRO B 1 208 ? 22.188 28.547 -1.177 1 36.47 208 PRO B C 1
ATOM 3359 O O . PRO B 1 208 ? 21.984 28.531 0.041 1 36.47 208 PRO B O 1
ATOM 3362 N N . ALA B 1 209 ? 23.469 28.406 -1.472 1 34.03 209 ALA B N 1
ATOM 3363 C CA . ALA B 1 209 ? 24.719 28.984 -0.967 1 34.03 209 ALA B CA 1
ATOM 3364 C C . ALA B 1 209 ? 24.531 30.438 -0.545 1 34.03 209 ALA B C 1
ATOM 3366 O O . ALA B 1 209 ? 25.406 31.031 0.073 1 34.03 209 ALA B O 1
ATOM 3367 N N . VAL B 1 210 ? 23.438 31.094 -0.789 1 32.38 210 VAL B N 1
ATOM 3368 C CA . VAL B 1 210 ? 23.344 32.531 -0.477 1 32.38 210 VAL B CA 1
ATOM 3369 C C . VAL B 1 210 ? 23.125 32.719 1.023 1 32.38 210 VAL B C 1
ATOM 3371 O O . VAL B 1 210 ? 23.547 33.719 1.595 1 32.38 210 VAL B O 1
ATOM 3374 N N . LEU B 1 211 ? 22.5 31.766 1.837 1 30.81 211 LEU B N 1
ATOM 3375 C CA . LEU B 1 211 ? 22.375 32.219 3.219 1 30.81 211 LEU B CA 1
ATOM 3376 C C . LEU B 1 211 ? 23.656 31.938 3.996 1 30.81 211 LEU B C 1
ATOM 3378 O O . LEU B 1 211 ? 23.797 32.375 5.145 1 30.81 211 LEU B O 1
ATOM 3382 N N . ARG B 1 212 ? 24.484 31.109 3.576 1 32.16 212 ARG B N 1
ATOM 3383 C CA . ARG B 1 212 ? 25.75 31.078 4.301 1 32.16 212 ARG B CA 1
ATOM 3384 C C . ARG B 1 212 ? 26.562 32.344 4.004 1 32.16 212 ARG B C 1
ATOM 3386 O O . ARG B 1 212 ? 27.531 32.625 4.707 1 32.16 212 ARG B O 1
ATOM 3393 N N . ARG B 1 213 ? 26.453 32.906 2.836 1 29.81 213 ARG B N 1
ATOM 3394 C CA . ARG B 1 213 ? 27.406 34 2.656 1 29.81 213 ARG B CA 1
ATOM 3395 C C . ARG B 1 213 ? 26.984 35.219 3.436 1 29.81 213 ARG B C 1
ATOM 3397 O O . ARG B 1 213 ? 27.719 36.219 3.498 1 29.81 213 ARG B O 1
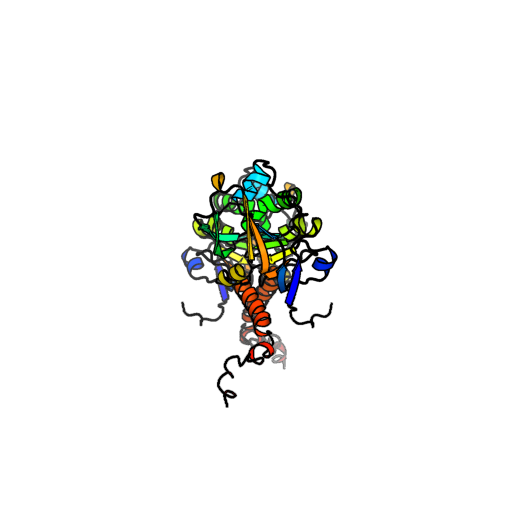ATOM 3404 N N . PHE B 1 214 ? 25.703 35.531 3.637 1 28.83 214 PHE B N 1
ATOM 3405 C CA . PHE B 1 214 ? 25.656 36.75 4.418 1 28.83 214 PHE B CA 1
ATOM 3406 C C . PHE B 1 214 ? 25.984 36.469 5.879 1 28.83 214 PHE B C 1
ATOM 3408 O O . PHE B 1 214 ? 25.234 35.781 6.57 1 28.83 214 PHE B O 1
ATOM 3415 N N . GLY B 1 215 ? 27.281 36.219 6.164 1 30.45 215 GLY B N 1
ATOM 3416 C CA . GLY B 1 215 ? 28.141 36.406 7.328 1 30.45 215 GLY B CA 1
ATOM 3417 C C . GLY B 1 215 ? 27.75 37.594 8.164 1 30.45 215 GLY B C 1
ATOM 3418 O O . GLY B 1 215 ? 27.938 38.75 7.75 1 30.45 215 GLY B O 1
ATOM 3419 N N . GLU B 1 216 ? 26.656 37.781 8.867 1 30.47 216 GLU B N 1
ATOM 3420 C CA . GLU B 1 216 ? 26.672 38.75 9.961 1 30.47 216 GLU B CA 1
ATOM 3421 C C . GLU B 1 216 ? 27.938 38.594 10.797 1 30.47 216 GLU B C 1
ATOM 3423 O O . GLU B 1 216 ? 28.188 37.562 11.391 1 30.47 216 GLU B O 1
ATOM 3428 N N . THR B 1 217 ? 29.094 39.156 10.234 1 31.62 217 THR B N 1
ATOM 3429 C CA . THR B 1 217 ? 30.219 39.656 11.008 1 31.62 217 THR B CA 1
ATOM 3430 C C . THR B 1 217 ? 29.734 40.531 12.172 1 31.62 217 THR B C 1
ATOM 3432 O O . THR B 1 217 ? 29.234 41.625 11.969 1 31.62 217 THR B O 1
ATOM 3435 N N . ASP B 1 218 ? 28.828 40.188 13.047 1 27.45 218 ASP B N 1
ATOM 3436 C CA . ASP B 1 218 ? 28.609 41.031 14.227 1 27.45 218 ASP B CA 1
ATOM 3437 C C . ASP B 1 218 ? 29.938 41.312 14.93 1 27.45 218 ASP B C 1
ATOM 3439 O O . ASP B 1 218 ? 30 42.25 15.75 1 27.45 218 ASP B O 1
ATOM 3443 N N . ASP B 1 219 ? 30.859 40.438 15.008 1 25.84 219 ASP B N 1
ATOM 3444 C CA . ASP B 1 219 ? 31.844 40.812 16.016 1 25.84 219 ASP B CA 1
ATOM 3445 C C . ASP B 1 219 ? 32.812 41.875 15.461 1 25.84 219 ASP B C 1
ATOM 3447 O O . ASP B 1 219 ? 33.969 41.562 15.195 1 25.84 219 ASP B O 1
ATOM 3451 N N . ARG B 1 220 ? 32.469 42.688 14.445 1 31.64 220 ARG B N 1
ATOM 3452 C CA . ARG B 1 220 ? 33.5 43.688 14.125 1 31.64 220 ARG B CA 1
ATOM 3453 C C . ARG B 1 220 ? 33.719 44.625 15.305 1 31.64 220 ARG B C 1
ATOM 3455 O O . ARG B 1 220 ? 34.25 45.719 15.141 1 31.64 220 ARG B O 1
ATOM 3462 N N . SER B 1 221 ? 33.156 44.406 16.516 1 26.02 221 SER B N 1
ATOM 3463 C CA . SER B 1 221 ? 33.469 45.438 17.5 1 26.02 221 SER B CA 1
ATOM 3464 C C . SER B 1 221 ? 34.969 45.688 17.594 1 26.02 221 SER B C 1
ATOM 3466 O O . SER B 1 221 ? 35.406 46.531 18.391 1 26.02 221 SER B O 1
ATOM 3468 N N . ASP B 1 222 ? 35.844 44.875 16.969 1 27.66 222 ASP B N 1
ATOM 3469 C CA . ASP B 1 222 ? 37.219 45.219 17.391 1 27.66 222 ASP B CA 1
ATOM 3470 C C . ASP B 1 222 ? 37.656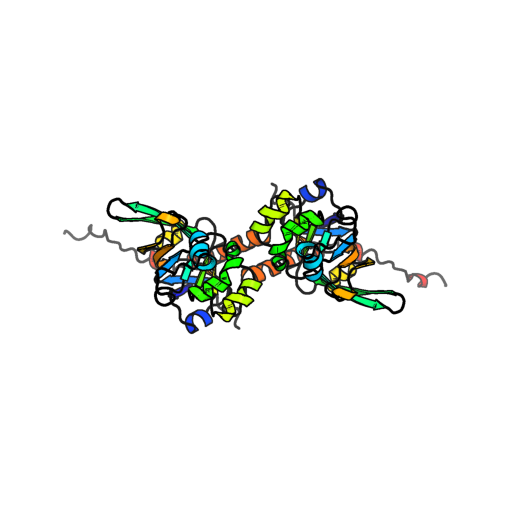 46.531 16.781 1 27.66 222 ASP B C 1
ATOM 3472 O O . ASP B 1 222 ? 38.781 46.969 16.984 1 27.66 222 ASP B O 1
ATOM 3476 N N . GLU B 1 223 ? 37.156 47.031 15.609 1 25.55 223 GLU B N 1
ATOM 3477 C CA . GLU B 1 223 ? 37.969 48.094 15.055 1 25.55 223 GLU B CA 1
ATOM 3478 C C . GLU B 1 223 ? 37.875 49.344 15.898 1 25.55 223 GLU B C 1
ATOM 3480 O O . GLU B 1 223 ? 38.875 50.062 16.094 1 25.55 223 GLU B O 1
ATOM 3485 N N . LEU B 1 224 ? 36.781 50.062 16.062 1 23.17 224 LEU B N 1
ATOM 3486 C CA . LEU B 1 224 ? 36.812 51.5 16.047 1 23.17 224 LEU B CA 1
ATOM 3487 C C . LEU B 1 224 ? 37.375 52.031 17.359 1 23.17 224 LEU B C 1
ATOM 3489 O O . LEU B 1 224 ? 37.625 53.25 17.5 1 23.17 224 LEU B O 1
ATOM 3493 N N . ILE B 1 225 ? 37.375 51.469 18.531 1 24.98 225 ILE B N 1
ATOM 3494 C CA . ILE B 1 225 ? 37.469 52.438 19.625 1 24.98 225 ILE B CA 1
ATOM 3495 C C . ILE B 1 225 ? 38.875 53.031 19.656 1 24.98 225 ILE B C 1
ATOM 3497 O O . ILE B 1 225 ? 39.844 52.344 20 1 24.98 225 ILE B O 1
ATOM 3501 N N . GLY B 1 226 ? 39.312 53.5 18.422 1 22.27 226 GLY B N 1
ATOM 3502 C CA . GLY B 1 226 ? 40.125 54.688 18.531 1 22.27 226 GLY B CA 1
ATOM 3503 C C . GLY B 1 226 ? 39.312 55.938 18.922 1 22.27 226 GLY B C 1
ATOM 3504 O O . GLY B 1 226 ? 38.094 55.938 18.766 1 22.27 226 GLY B O 1
#

Radius of gyration: 26.96 Å; Cα contacts (8 Å, |Δi|>4): 929; chains: 2; bounding box: 62×90×92 Å